Protein AF-A0A7W7YFD0-F1 (afdb_monomer)

Solvent-accessible surface area (backbone atoms only — not comparable to full-atom values): 39468 Å² total; per-residue (Å²): 135,60,72,81,78,78,40,54,77,66,40,48,51,53,52,53,48,46,57,51,44,41,62,75,71,43,52,63,61,54,51,53,52,49,52,52,52,45,66,79,41,68,87,41,68,67,58,56,54,49,51,58,48,53,54,55,52,49,54,46,53,42,55,48,58,70,45,68,87,52,55,74,70,58,49,53,54,48,49,51,39,51,52,49,50,55,67,67,63,66,78,92,65,90,64,95,60,102,72,69,78,86,46,58,69,63,52,53,52,50,44,50,51,52,68,72,46,84,77,76,79,55,71,66,58,56,51,50,53,53,49,52,53,50,49,52,50,48,55,66,64,63,66,61,71,74,75,71,74,82,64,94,49,31,77,29,39,67,46,60,49,86,69,37,50,78,46,78,78,48,77,51,78,49,91,57,29,36,38,38,36,32,39,39,32,38,60,80,50,70,55,36,32,47,32,49,50,64,53,53,91,86,71,77,93,70,86,80,58,71,54,17,44,43,84,45,58,53,43,74,51,75,51,74,31,38,34,75,72,65,67,92,52,43,38,32,43,34,36,23,42,89,88,66,49,52,45,23,37,38,30,39,36,49,67,66,46,13,55,57,40,60,78,57,82,60,62,60,26,71,38,96,78,56,71,74,87,51,54,48,39,51,49,51,50,54,49,24,64,64,29,57,41,68,68,48,79,40,76,65,31,47,59,68,56,53,53,50,51,52,40,54,51,32,35,74,52,31,80,83,45,86,52,79,93,63,32,40,60,52,73,42,80,52,87,80,75,76,84,72,88,40,60,42,68,47,83,48,66,65,38,29,45,45,56,56,50,48,54,55,34,54,74,59,69,37,43,78,46,79,39,60,78,35,40,38,37,27,72,72,80,86,81,91,78,91,77,92,78,81,90,82,79,88,76,82,77,90,80,50,63,44,65,70,47,79,42,73,66,32,40,60,66,56,54,50,50,52,50,34,52,51,37,22,72,67,31,97,81,57,74,39,61,47,75,46,73,46,92,85,48,82,62,90,35,64,42,57,49,77,48,67,65,38,41,56,68,56,54,51,44,53,53,29,50,76,57,50,24,47,76,47,73,81,66,75,40,41,39,39,37,56,61,71,95,71,81,84,83,84,79,84,86,82,90,77,93,78,82,90,78,80,87,61,73,53,60,61,55,49,57,57,45,53,71,40,80,65,44,83,44,78,43,75,73,36,40,38,41,60,51,49,54,50,30,36,56,73,53,70,51,56,65,48,78,62,56,88,85,38,73,67,28,71,36,67,40,67,53,66,50,78,40,15,42,46,47,52,45,51,50,53,30,55,76,69,47,30,42,77,47,69,54,98,86,28,39,37,59,40,58,65,69,54,77,52,68,42,77,50,76,47,72,64,80,59,88,90,67,62,64,70,59,54,50,52,53,49,48,56,66,49,68,78,52,98,63,92,63,49,81,45,77,40,80,91,70,45,25,38,41,36,34,28,33,60,68,54,47,51,55,53,48,52,52,50,45,56,69,58,50,91,79,76,92,75,88,82,134

InterPro domains:
  IPR008756 Peptidase M56 [PF05569] (2-115)
  IPR052173 Beta-lactam antibiotic response regulator [PTHR34978] (6-136)

Radius of gyration: 43.3 Å; Cα contacts (8 Å, |Δi|>4): 902; chains: 1; bounding box: 120×88×104 Å

Foldseek 3Di:
DPLPVQDDPLLVVLVVQLVVLCVVVVVVVVVVVLVVVCVVPVVDVVSVVVVVVVVLVSSLVSLCVSCVPPDPVSLVSSLVSVVSVLVVPDDPDDDPDPPPPPCSVVSSVVSNVCSNDPDDPDVVVVVVVVVVVVVCVCVVVVPPPPPQPPAPKDWADWDADPQKDKDWRHWDDDQFKIKTKIKIAAAPDQKWKKFKDFDDDDDDDDDDDPQRIDIDGHGIDMHMGMDRHDDPGWIKIFIAHPVRQTQIIITMGHPVSRHVRHPDDCVSNNDPPNDDPQQLLRVLVVLQQPQWDAKDFFDQDFLVRLVVVLQVSQLVRQPPDPDSVLGGAAEAEDPPDDRQSQRDGDIDGRDGSNVSNVNSLVSSCWDWDGDSGHIYIGNDDDDDDDDDDDDDDDDDQFPQWQAKDFAFQDWLVRLVVVLQVSQLVRDPVSPGAAEAEDPVLGDSQGDGDIDGRGRSVVSNVSSLVSSQWDWDDPNRHIYTHHDPPDDDDDDDDDDDDDDDDDDDPWVVVLVVLQPDDKDKDWDDFDFLQVLLVVLCVVSVAAEDTDDPPDPNRRDTDGDIDTGRSSVVNVVSLVVSQWDWDADPRYIYIGHVCQQQWDKDKFAQPDPPDDVVVVVVVLCVLQVVDPDDKDWDQDPVRNIITITGGVVSVVVNVVVSCVNPDPDDDDDDD

Mean predicted aligned error: 24.46 Å

Nearest PDB structures (foldseek):
  8dkm-assembly1_P  TM=5.057E-01  e=8.671E-02  Homo sapiens
  8dkx-assembly1_P  TM=5.190E-01  e=1.848E-01  Homo sapiens
  1k8i-assembly1_A  TM=3.447E-01  e=4.155E-01  Mus musculus
  4fqx-assembly2_C  TM=3.174E-01  e=7.946E-01  Homo sapiens
  1hdm-assembly1_A  TM=3.224E-01  e=1.364E+00  Homo sapiens

pLDDT: mean 73.97, std 16.82, range [22.66, 93.94]

Structure (mmCIF, N/CA/C/O backbone):
data_AF-A0A7W7YFD0-F1
#
_entry.id   AF-A0A7W7YFD0-F1
#
loop_
_atom_site.group_PDB
_atom_site.id
_atom_site.type_symbol
_atom_site.label_atom_id
_atom_site.label_alt_id
_atom_site.label_comp_id
_atom_site.label_asym_id
_atom_site.label_entity_id
_atom_site.label_seq_id
_atom_site.pdbx_PDB_ins_code
_atom_site.Cartn_x
_atom_site.Cartn_y
_atom_site.Cartn_z
_atom_site.occupancy
_atom_site.B_iso_or_equiv
_atom_site.auth_seq_id
_atom_site.auth_comp_id
_atom_site.auth_asym_id
_atom_site.auth_atom_id
_atom_site.pdbx_PDB_model_num
ATOM 1 N N . MET A 1 1 ? -52.036 32.752 31.127 1.00 53.22 1 MET A N 1
ATOM 2 C CA . MET A 1 1 ? -52.679 31.867 32.112 1.00 53.22 1 MET A CA 1
ATOM 3 C C . MET A 1 1 ? -52.242 32.355 33.474 1.00 53.22 1 MET A C 1
ATOM 5 O O . MET A 1 1 ? -51.039 32.442 33.695 1.00 53.22 1 MET A O 1
ATOM 9 N N . GLU A 1 2 ? -53.180 32.772 34.317 1.00 59.78 2 GLU A N 1
ATOM 10 C CA . GLU A 1 2 ? -52.882 33.135 35.705 1.00 59.78 2 GLU A CA 1
ATOM 11 C C . GLU A 1 2 ? -53.070 31.863 36.530 1.00 59.78 2 GLU A C 1
ATOM 13 O O . GLU A 1 2 ? -54.193 31.431 36.773 1.00 59.78 2 GLU A O 1
ATOM 18 N N . PHE A 1 3 ? -51.958 31.226 36.903 1.00 65.38 3 PHE A N 1
ATOM 19 C CA . PHE A 1 3 ? -51.934 29.918 37.573 1.00 65.38 3 PHE A CA 1
ATOM 20 C C . PHE A 1 3 ? -52.808 29.873 38.842 1.00 65.38 3 PHE A C 1
ATOM 22 O O . PHE A 1 3 ? -53.365 28.834 39.172 1.00 65.38 3 PHE A O 1
ATOM 29 N N . ASP A 1 4 ? -52.983 31.022 39.496 1.00 63.16 4 ASP A N 1
ATOM 30 C CA . ASP A 1 4 ? -53.766 31.199 40.722 1.00 63.16 4 ASP A CA 1
ATOM 31 C C . ASP A 1 4 ? -55.286 31.333 40.484 1.00 63.16 4 ASP A C 1
ATOM 33 O O . ASP A 1 4 ? -56.082 31.142 41.399 1.00 63.16 4 ASP A O 1
ATOM 37 N N . ARG A 1 5 ? -55.714 31.657 39.252 1.00 64.38 5 ARG A N 1
ATOM 38 C CA . ARG A 1 5 ? -57.139 31.766 38.884 1.00 64.38 5 ARG A CA 1
ATOM 39 C C . ARG A 1 5 ? -57.711 30.476 38.316 1.00 64.38 5 ARG A C 1
ATOM 41 O O . ARG A 1 5 ? -58.886 30.186 38.526 1.00 64.38 5 ARG A O 1
ATOM 48 N N . ASP A 1 6 ? -56.890 29.722 37.592 1.00 74.06 6 ASP A N 1
ATOM 49 C CA . ASP A 1 6 ? -57.361 28.565 36.837 1.00 74.06 6 ASP A CA 1
ATOM 50 C C . ASP A 1 6 ? -57.307 27.268 37.651 1.00 74.06 6 ASP A C 1
ATOM 52 O O . ASP A 1 6 ? -58.067 26.353 37.349 1.00 74.06 6 ASP A O 1
ATOM 56 N N . PHE A 1 7 ? -56.477 27.170 38.695 1.00 79.00 7 PHE A N 1
ATOM 57 C CA . PHE A 1 7 ? -56.299 25.953 39.496 1.00 79.00 7 PHE A CA 1
ATOM 58 C C . PHE A 1 7 ? -56.805 26.121 40.928 1.00 79.00 7 PHE A C 1
ATOM 60 O O . PHE A 1 7 ? -56.597 27.149 41.568 1.00 79.00 7 PHE A O 1
ATOM 67 N N . THR A 1 8 ? -57.453 25.085 41.464 1.00 84.38 8 THR A N 1
ATOM 68 C CA . THR A 1 8 ? -57.798 25.081 42.893 1.00 84.38 8 THR A CA 1
ATOM 69 C C . THR A 1 8 ? -56.526 24.952 43.744 1.00 84.38 8 THR A C 1
ATOM 71 O O . THR A 1 8 ? -55.547 24.355 43.288 1.00 84.38 8 THR A O 1
ATOM 74 N N . PRO A 1 9 ? -56.514 25.408 45.012 1.00 83.31 9 PRO A N 1
ATOM 75 C CA . PRO A 1 9 ? -55.340 25.276 45.884 1.00 83.31 9 PRO A CA 1
ATOM 76 C C . PRO A 1 9 ? -54.825 23.831 46.017 1.00 83.31 9 PRO A C 1
ATOM 78 O O . PRO A 1 9 ? -53.625 23.596 46.181 1.00 83.31 9 PRO A O 1
ATOM 81 N N . VAL A 1 10 ? -55.730 22.851 45.919 1.00 83.69 10 VAL A N 1
ATOM 82 C CA . VAL A 1 10 ? -55.406 21.419 45.945 1.00 83.69 10 VAL A CA 1
ATOM 83 C C . VAL A 1 10 ? -54.719 20.986 44.646 1.00 83.69 10 VAL A C 1
ATOM 85 O O . VAL A 1 10 ? -53.665 20.352 44.705 1.00 83.69 10 VAL A O 1
ATOM 88 N N . GLU A 1 11 ? -55.257 21.371 43.485 1.00 83.50 11 GLU A N 1
ATOM 89 C CA . GLU A 1 11 ? -54.642 21.104 42.176 1.00 83.50 11 GLU A CA 1
ATOM 90 C C . GLU A 1 11 ? -53.252 21.750 42.073 1.00 83.50 11 GLU A C 1
ATOM 92 O O . GLU A 1 11 ? -52.285 21.086 41.700 1.00 83.50 11 GLU A O 1
ATOM 97 N N . THR A 1 12 ? -53.119 23.007 42.500 1.00 83.94 12 THR A N 1
ATOM 98 C CA . THR A 1 12 ? -51.848 23.745 42.537 1.00 83.94 12 THR A CA 1
ATOM 99 C C . THR A 1 12 ? -50.797 23.022 43.371 1.00 83.94 12 THR A C 1
ATOM 101 O O . THR A 1 12 ? -49.662 22.827 42.929 1.00 83.94 12 THR A O 1
ATOM 104 N N . ARG A 1 13 ? -51.170 22.553 44.567 1.00 86.00 13 ARG A N 1
ATOM 105 C CA . ARG A 1 13 ? -50.265 21.791 45.435 1.00 86.00 13 ARG A CA 1
ATOM 106 C C . ARG A 1 13 ? -49.825 20.476 44.792 1.00 86.00 13 ARG A C 1
ATOM 108 O O . ARG A 1 13 ? -48.677 20.070 44.970 1.00 86.00 13 ARG A O 1
ATOM 115 N N . LEU A 1 14 ? -50.720 19.806 44.070 1.00 85.50 14 LEU A N 1
ATOM 116 C CA . LEU A 1 14 ? -50.429 18.554 43.373 1.00 85.50 14 LEU A CA 1
ATOM 117 C C . LEU A 1 14 ? -49.470 18.754 42.192 1.00 85.50 14 LEU A C 1
ATOM 119 O O . LEU A 1 14 ? -48.527 17.974 42.046 1.00 85.50 14 LEU A O 1
ATOM 123 N N . VAL A 1 15 ? -49.660 19.818 41.409 1.00 85.88 15 VAL A N 1
ATOM 124 C CA . VAL A 1 15 ? -48.760 20.193 40.307 1.00 85.88 15 VAL A CA 1
ATOM 125 C C . VAL A 1 15 ? -47.385 20.597 40.846 1.00 85.88 15 VAL A C 1
ATOM 127 O O . VAL A 1 15 ? -46.372 20.063 40.407 1.00 85.88 15 VAL A O 1
ATOM 130 N N . LEU A 1 16 ? -47.323 21.441 41.880 1.00 86.44 16 LEU A N 1
ATOM 131 C CA . LEU A 1 16 ? -46.050 21.818 42.512 1.00 86.44 16 LEU A CA 1
ATOM 132 C C . LEU A 1 16 ? -45.308 20.611 43.096 1.00 86.44 16 LEU A C 1
ATOM 134 O O . LEU A 1 16 ? -44.087 20.510 42.985 1.00 86.44 16 LEU A O 1
ATOM 138 N N . LYS A 1 17 ? -46.037 19.666 43.699 1.00 86.69 17 LYS A N 1
ATOM 139 C CA . LYS A 1 17 ? -45.451 18.422 44.208 1.00 86.69 17 LYS A CA 1
ATOM 140 C C . LYS A 1 17 ? -44.846 17.570 43.084 1.00 86.69 17 LYS A C 1
ATOM 142 O O . LYS A 1 17 ? -43.826 16.928 43.323 1.00 86.69 17 LYS A O 1
ATOM 147 N N . HIS A 1 18 ? -45.448 17.566 41.894 1.00 88.19 18 HIS A N 1
ATOM 148 C CA . HIS A 1 18 ? -44.912 16.892 40.707 1.00 88.19 18 HIS A CA 1
ATOM 149 C C . HIS A 1 18 ? -43.606 17.545 40.228 1.00 88.19 18 HIS A C 1
ATOM 151 O O . HIS A 1 18 ? -42.593 16.862 40.098 1.00 88.19 18 HIS A O 1
ATOM 157 N N . GLU A 1 19 ? -43.569 18.871 40.104 1.00 87.00 19 GLU A N 1
ATOM 158 C CA . GLU A 1 19 ? -42.351 19.587 39.691 1.00 87.00 19 GLU A CA 1
ATOM 159 C C . GLU A 1 19 ? -41.198 19.436 40.697 1.00 87.00 19 GLU A C 1
ATOM 161 O O . GLU A 1 19 ? -40.050 19.168 40.331 1.00 87.00 19 GLU A O 1
ATOM 166 N N . LEU A 1 20 ? -41.497 19.511 41.999 1.00 87.75 20 LEU A N 1
ATOM 167 C CA . LEU A 1 20 ? -40.505 19.264 43.051 1.00 87.75 20 LEU A CA 1
ATOM 168 C C . LEU A 1 20 ? -39.953 17.833 43.009 1.00 87.75 20 LEU A C 1
ATOM 170 O O . LEU A 1 20 ? -38.798 17.604 43.377 1.00 87.75 20 LEU A O 1
ATOM 174 N N . MET A 1 21 ? -40.753 16.866 42.557 1.00 85.88 21 MET A N 1
ATOM 175 C CA . MET A 1 21 ? -40.316 15.481 42.422 1.00 85.88 21 MET A CA 1
ATOM 176 C C . MET A 1 21 ? -39.295 15.319 41.285 1.00 85.88 21 MET A C 1
ATOM 178 O O . MET A 1 21 ? -38.313 14.594 41.466 1.00 85.88 21 MET A O 1
ATOM 182 N N . HIS A 1 22 ? -39.434 16.054 40.177 1.00 84.88 22 HIS A N 1
ATOM 183 C CA . HIS A 1 22 ? -38.402 16.107 39.132 1.00 84.88 22 HIS A CA 1
ATOM 184 C C . HIS A 1 22 ? -37.068 16.649 39.662 1.00 84.88 22 HIS A C 1
ATOM 186 O O . HIS A 1 22 ? -36.011 16.068 39.395 1.00 84.88 22 HIS A O 1
ATOM 192 N N . ILE A 1 23 ? -37.113 17.715 40.470 1.00 86.62 23 ILE A N 1
ATOM 193 C CA . ILE A 1 23 ? -35.914 18.301 41.093 1.00 86.62 23 ILE A CA 1
ATOM 194 C C . ILE A 1 23 ? -35.266 17.299 42.055 1.00 86.62 23 ILE A C 1
ATOM 196 O O . ILE A 1 23 ? -34.066 17.045 41.965 1.00 86.62 23 ILE A O 1
ATOM 200 N N . LYS A 1 24 ? -36.057 16.676 42.937 1.00 87.62 24 LYS A N 1
ATOM 201 C CA . LYS A 1 24 ? -35.559 15.700 43.919 1.00 87.62 24 LYS A CA 1
ATOM 202 C C . LYS A 1 24 ? -34.904 14.478 43.264 1.00 87.62 24 LYS A C 1
ATOM 204 O O . LYS A 1 24 ? -33.970 13.915 43.829 1.00 87.62 24 LYS A O 1
ATOM 209 N N . ARG A 1 25 ? -35.398 14.049 42.101 1.00 82.38 25 ARG A N 1
ATOM 210 C CA . ARG A 1 25 ? -34.887 12.879 41.369 1.00 82.38 25 ARG A CA 1
ATOM 211 C C . ARG A 1 25 ? -33.673 13.192 40.486 1.00 82.38 25 ARG A C 1
ATOM 213 O O . ARG A 1 25 ? -33.007 12.265 40.037 1.00 82.38 25 ARG A O 1
ATOM 220 N N . GLY A 1 26 ? -33.369 14.469 40.260 1.00 84.81 26 GLY A N 1
ATOM 221 C CA . GLY A 1 26 ? -32.273 14.878 39.382 1.00 84.81 26 GLY A CA 1
ATOM 222 C C . GLY A 1 26 ? -32.586 14.681 37.895 1.00 84.81 26 GLY A C 1
ATOM 223 O O . GLY A 1 26 ? -31.704 14.406 37.079 1.00 84.81 26 GLY A O 1
ATOM 224 N N . ASP A 1 27 ? -33.860 14.813 37.525 1.00 84.69 27 ASP A N 1
ATOM 225 C CA . ASP A 1 27 ? -34.327 14.594 36.154 1.00 84.69 27 ASP A CA 1
ATOM 226 C C . ASP A 1 27 ? -33.743 15.614 35.157 1.00 84.69 27 ASP A C 1
ATOM 228 O O . ASP A 1 27 ? -33.667 15.343 33.954 1.00 84.69 27 ASP A O 1
ATOM 232 N N . LEU A 1 28 ? -33.284 16.767 35.658 1.00 83.88 28 LEU A N 1
ATOM 233 C CA . LEU A 1 28 ? -32.590 17.789 34.877 1.00 83.88 28 LEU A CA 1
ATOM 234 C C . LEU A 1 28 ? -31.184 17.334 34.460 1.00 83.88 28 LEU A C 1
ATOM 236 O O . LEU A 1 28 ? -30.816 17.486 33.294 1.00 83.88 28 LEU A O 1
ATOM 240 N N . GLN A 1 29 ? -30.416 16.740 35.378 1.00 87.19 29 GLN A N 1
ATOM 241 C CA . GLN A 1 29 ? -29.076 16.215 35.100 1.00 87.19 29 GLN A CA 1
ATOM 242 C C . GLN A 1 29 ? -29.140 15.069 34.086 1.00 87.19 29 GLN A C 1
ATOM 244 O O . GLN A 1 29 ? -28.339 15.022 33.152 1.00 87.19 29 GLN A O 1
ATOM 249 N N . LEU A 1 30 ? -30.135 14.186 34.220 1.00 84.94 30 LEU A N 1
ATOM 250 C CA . LEU A 1 30 ? -30.375 13.116 33.252 1.00 84.94 30 LEU A CA 1
ATOM 251 C C . LEU A 1 30 ? -30.689 13.676 31.857 1.00 84.94 30 LEU A C 1
ATOM 253 O O . LEU A 1 30 ? -30.167 13.179 30.861 1.00 84.94 30 LEU A O 1
ATOM 257 N N . ASN A 1 31 ? -31.502 14.734 31.776 1.00 85.06 31 ASN A N 1
ATOM 258 C CA . ASN A 1 31 ? -31.816 15.378 30.503 1.00 85.06 31 ASN A CA 1
ATOM 259 C C . ASN A 1 31 ? -30.572 16.024 29.864 1.00 85.06 31 ASN A C 1
ATOM 261 O O . ASN A 1 31 ? -30.369 15.889 28.660 1.00 85.06 31 ASN A O 1
ATOM 265 N N . ALA A 1 32 ? -29.709 16.660 30.664 1.00 86.88 32 ALA A N 1
ATOM 266 C CA . ALA A 1 32 ? -28.444 17.216 30.184 1.00 86.88 32 ALA A CA 1
ATOM 267 C C . ALA A 1 32 ? -27.513 16.128 29.615 1.00 86.88 32 ALA A C 1
ATOM 269 O O . ALA A 1 32 ? -26.985 16.292 28.515 1.00 86.88 32 ALA A O 1
ATOM 270 N N . LEU A 1 33 ? -27.373 14.992 30.311 1.00 89.69 33 LEU A N 1
ATOM 271 C CA . LEU A 1 33 ? -26.600 13.843 29.828 1.00 89.69 33 LEU A CA 1
ATOM 272 C C . LEU A 1 33 ? -27.138 13.318 28.491 1.00 89.69 33 LEU A C 1
ATOM 274 O O . LEU A 1 33 ? -26.366 13.072 27.564 1.00 89.69 33 LEU A O 1
ATOM 278 N N . MET A 1 34 ? -28.461 13.183 28.370 1.00 85.75 34 MET A N 1
ATOM 279 C CA . MET A 1 34 ? -29.087 12.730 27.128 1.00 85.75 34 MET A CA 1
ATOM 280 C C . MET A 1 34 ? -28.838 13.705 25.973 1.00 85.75 34 MET A C 1
ATOM 282 O O . MET A 1 34 ? -28.509 13.257 24.880 1.00 85.75 34 MET A O 1
ATOM 286 N N . CYS A 1 35 ? -28.907 15.020 26.203 1.00 85.50 35 CYS A N 1
ATOM 287 C CA . CYS A 1 35 ? -28.569 16.015 25.178 1.00 85.50 35 CYS A CA 1
ATOM 288 C C . CYS A 1 35 ? -27.119 15.875 24.681 1.00 85.50 35 CYS A C 1
ATOM 290 O O . CYS A 1 35 ? -26.875 15.951 23.475 1.00 85.50 35 CYS A O 1
ATOM 292 N N . VAL A 1 36 ? -26.160 15.627 25.581 1.00 90.50 36 VAL A N 1
ATOM 293 C CA . VAL A 1 36 ? -24.754 15.392 25.205 1.00 90.50 36 VAL A CA 1
ATOM 294 C C . VAL A 1 36 ? -24.625 14.119 24.366 1.00 90.50 36 VAL A C 1
ATOM 296 O O . VAL A 1 36 ? -24.037 14.160 23.286 1.00 90.50 36 VAL A O 1
ATOM 299 N N . LEU A 1 37 ? -25.230 13.009 24.802 1.00 89.06 37 LEU A N 1
ATOM 300 C CA . LEU A 1 37 ? -25.200 11.742 24.061 1.00 89.06 37 LEU A CA 1
ATOM 301 C C . LEU A 1 37 ? -25.841 11.869 22.673 1.00 89.06 37 LEU A C 1
ATOM 303 O O . LEU A 1 37 ? -25.284 11.376 21.696 1.00 89.06 37 LEU A O 1
ATOM 307 N N . MET A 1 38 ? -26.970 12.571 22.571 1.00 87.88 38 MET A N 1
ATOM 308 C CA . MET A 1 38 ? -27.647 12.852 21.303 1.00 87.88 38 MET A CA 1
ATOM 309 C C . MET A 1 38 ? -26.809 13.732 20.369 1.00 87.88 38 MET A C 1
ATOM 311 O O . MET A 1 38 ? -26.864 13.548 19.158 1.00 87.88 38 MET A O 1
ATOM 315 N N . THR A 1 39 ? -26.013 14.655 20.916 1.00 89.06 39 THR A N 1
ATOM 316 C CA . THR A 1 39 ? -25.091 15.490 20.129 1.00 89.06 39 THR A CA 1
ATOM 317 C C . THR A 1 39 ? -23.937 14.653 19.570 1.00 89.06 39 THR A C 1
ATOM 319 O O . THR A 1 39 ? -23.607 14.761 18.391 1.00 89.06 39 THR A O 1
ATOM 322 N N . LEU A 1 40 ? -23.356 13.772 20.392 1.00 89.88 40 LEU A N 1
ATOM 323 C CA . LEU A 1 40 ? -22.256 12.887 19.987 1.00 89.88 40 LEU A CA 1
ATOM 324 C C . LEU A 1 40 ? -22.706 11.797 19.001 1.00 89.88 40 LEU A C 1
ATOM 326 O O . LEU A 1 40 ? -21.961 11.428 18.095 1.00 89.88 40 LEU A O 1
ATOM 330 N N . HIS A 1 41 ? -23.933 11.300 19.155 1.00 90.88 41 HIS A N 1
ATOM 331 C CA . HIS A 1 41 ? -24.491 10.196 18.373 1.00 90.88 41 HIS A CA 1
ATOM 332 C C . HIS A 1 41 ? -25.723 10.614 17.564 1.00 90.88 41 HIS A C 1
ATOM 334 O O . HIS A 1 41 ? -26.692 9.859 17.464 1.00 90.88 41 HIS A O 1
ATOM 340 N N . TRP A 1 42 ? -25.688 11.800 16.955 1.00 91.75 42 TRP A N 1
ATOM 341 C CA . TRP A 1 42 ? -26.823 12.361 16.211 1.00 91.75 42 TRP A CA 1
ATOM 342 C C . TRP A 1 42 ? -27.350 11.434 15.098 1.00 91.75 42 TRP A C 1
ATOM 344 O O . TRP A 1 42 ? -28.545 11.444 14.802 1.00 91.75 42 TRP A O 1
ATOM 354 N N . PHE A 1 43 ? -26.485 10.584 14.531 1.00 89.00 43 PHE A N 1
ATOM 355 C CA . PHE A 1 43 ? -26.807 9.608 13.485 1.00 89.00 43 PHE A CA 1
ATOM 356 C C . PHE A 1 43 ? -27.389 8.274 13.998 1.00 89.00 43 PHE A C 1
ATOM 358 O O . PHE A 1 43 ? -27.782 7.443 13.184 1.00 89.00 43 PHE A O 1
ATOM 365 N N . ASN A 1 44 ? -27.432 8.018 15.313 1.00 88.25 44 ASN A N 1
ATOM 366 C CA . ASN A 1 44 ? -27.846 6.723 15.865 1.00 88.25 44 ASN A CA 1
ATOM 367 C C . ASN A 1 44 ? -29.370 6.664 16.127 1.00 88.25 44 ASN A C 1
ATOM 369 O O . ASN A 1 44 ? -29.827 7.192 17.147 1.00 88.25 44 ASN A O 1
ATOM 373 N N . PRO A 1 45 ? -30.173 5.969 15.293 1.00 85.38 45 PRO A N 1
ATOM 374 C CA . PRO A 1 45 ? -31.631 5.919 15.449 1.00 85.38 45 PRO A CA 1
ATOM 375 C C . PRO A 1 45 ? -32.087 5.217 16.738 1.00 85.38 45 PRO A C 1
ATOM 377 O O . PRO A 1 45 ? -33.148 5.540 17.270 1.00 85.38 45 PRO A O 1
ATOM 380 N N . LEU A 1 46 ? -31.291 4.290 17.282 1.00 86.75 46 LEU A N 1
ATOM 381 C CA . LEU A 1 46 ? -31.626 3.602 18.532 1.00 86.75 46 LEU A CA 1
ATOM 382 C C . LEU A 1 46 ? -31.551 4.548 19.730 1.00 86.75 46 LEU A C 1
ATOM 384 O O . LEU A 1 46 ? -32.377 4.451 20.637 1.00 86.75 46 LEU A O 1
ATOM 388 N N . LEU A 1 47 ? -30.602 5.487 19.715 1.00 86.19 47 LEU A N 1
ATOM 389 C CA . LEU A 1 47 ? -30.468 6.478 20.777 1.00 86.19 47 LEU A CA 1
ATOM 390 C C . LEU A 1 47 ? -31.634 7.476 20.756 1.00 86.19 47 LEU A C 1
ATOM 392 O O . LEU A 1 47 ? -32.171 7.808 21.812 1.00 86.19 47 LEU A O 1
ATOM 396 N N . TRP A 1 48 ? -32.104 7.856 19.562 1.00 83.31 48 TRP A N 1
ATOM 397 C CA . TRP A 1 48 ? -33.342 8.625 19.403 1.00 83.31 48 TRP A CA 1
ATOM 398 C C . TRP A 1 48 ? -34.545 7.890 20.012 1.00 83.31 48 TRP A C 1
ATOM 400 O O . TRP A 1 48 ? -35.284 8.476 20.801 1.00 83.31 48 TRP A O 1
ATOM 410 N N . ILE A 1 49 ? -34.728 6.597 19.714 1.00 84.56 49 ILE A N 1
ATOM 411 C CA . ILE A 1 49 ? -35.822 5.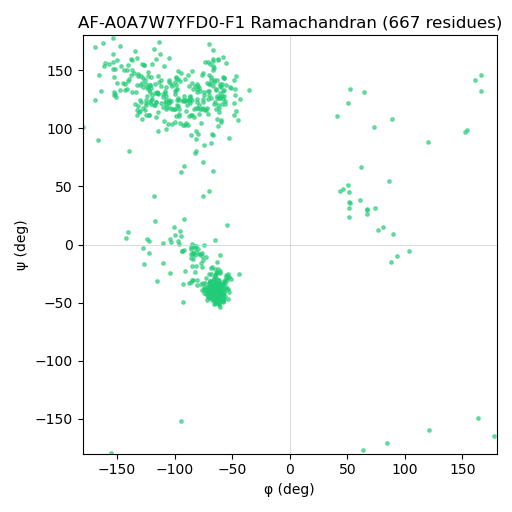789 20.287 1.00 84.56 49 ILE A CA 1
ATOM 412 C C . ILE A 1 49 ? -35.708 5.706 21.817 1.00 84.56 49 ILE A C 1
ATOM 414 O O . ILE A 1 49 ? -36.705 5.891 22.523 1.00 84.56 49 ILE A O 1
ATOM 418 N N . ALA A 1 50 ? -34.500 5.467 22.335 1.00 85.19 50 ALA A N 1
ATOM 419 C CA . ALA A 1 50 ? -34.236 5.417 23.769 1.00 85.19 50 ALA A CA 1
ATOM 420 C C . ALA A 1 50 ? -34.583 6.746 24.455 1.00 85.19 50 ALA A C 1
ATOM 422 O O . ALA A 1 50 ? -35.231 6.740 25.501 1.00 85.19 50 ALA A O 1
ATOM 423 N N . PHE A 1 51 ? -34.244 7.881 23.839 1.00 85.19 51 PHE A N 1
ATOM 424 C CA . PHE A 1 51 ? -34.583 9.208 24.348 1.00 85.19 51 PHE A CA 1
ATOM 425 C C . PHE A 1 51 ? -36.100 9.402 24.517 1.00 85.19 51 PHE A C 1
ATOM 427 O O . PHE A 1 51 ? -36.551 9.850 25.576 1.00 85.19 51 PHE A O 1
ATOM 434 N N . PHE A 1 52 ? -36.909 9.002 23.525 1.00 81.06 52 PHE A N 1
ATOM 435 C CA . PHE A 1 52 ? -38.373 9.086 23.640 1.00 81.06 52 PHE A CA 1
ATOM 436 C C . PHE A 1 52 ? -38.923 8.207 24.762 1.00 81.06 52 PHE A C 1
ATOM 438 O O . PHE A 1 52 ? -39.837 8.628 25.477 1.00 81.06 52 PHE A O 1
ATOM 445 N N . LYS A 1 53 ? -38.363 7.006 24.951 1.00 83.75 53 LYS A N 1
ATOM 446 C CA . LYS A 1 53 ? -38.797 6.107 26.026 1.00 83.75 53 LYS A CA 1
ATOM 447 C C . LYS A 1 53 ? -38.397 6.581 27.409 1.00 83.75 53 LYS A C 1
ATOM 449 O O . LYS A 1 53 ? -39.264 6.648 28.273 1.00 83.75 53 LYS A O 1
ATOM 454 N N . ILE A 1 54 ? -37.158 7.029 27.589 1.00 84.62 54 ILE A N 1
ATOM 455 C CA . ILE A 1 54 ? -36.691 7.587 28.863 1.00 84.62 54 ILE A CA 1
ATOM 456 C C . ILE A 1 54 ? -37.563 8.770 29.284 1.00 84.62 54 ILE A C 1
ATOM 458 O O . ILE A 1 54 ? -37.931 8.873 30.452 1.00 84.62 54 ILE A O 1
ATOM 462 N N . ARG A 1 55 ? -37.954 9.635 28.340 1.00 82.44 55 ARG A N 1
ATOM 463 C CA . ARG A 1 55 ? -38.859 10.748 28.637 1.00 82.44 55 ARG A CA 1
ATOM 464 C C . ARG A 1 55 ? -40.226 10.262 29.124 1.00 82.44 55 ARG A C 1
ATOM 466 O O . ARG A 1 55 ? -40.698 10.754 30.140 1.00 82.44 55 ARG A O 1
ATOM 473 N N . ALA A 1 56 ? -40.843 9.297 28.440 1.00 82.00 56 ALA A N 1
ATOM 474 C CA . ALA A 1 56 ? -42.138 8.747 28.852 1.00 82.00 56 ALA A CA 1
ATOM 475 C C . ALA A 1 56 ? -42.072 8.055 30.228 1.00 82.00 56 ALA A C 1
ATOM 477 O O . ALA A 1 56 ? -42.936 8.280 31.078 1.00 82.00 56 ALA A O 1
ATOM 478 N N . ASP A 1 57 ? -41.020 7.271 30.468 1.00 83.81 57 ASP A N 1
ATOM 479 C CA . ASP A 1 57 ? -40.809 6.551 31.726 1.00 83.81 57 ASP A CA 1
ATOM 480 C C . ASP A 1 57 ? -40.540 7.510 32.893 1.00 83.81 57 ASP A C 1
ATOM 482 O O . ASP A 1 57 ? -40.931 7.252 34.035 1.00 83.81 57 ASP A O 1
ATOM 486 N N . ARG A 1 58 ? -39.895 8.649 32.618 1.00 85.44 58 ARG A N 1
ATOM 487 C CA . ARG A 1 58 ? -39.616 9.686 33.611 1.00 85.44 58 ARG A CA 1
ATOM 488 C C . ARG A 1 58 ? -40.896 10.304 34.161 1.00 85.44 58 ARG A C 1
ATOM 490 O O . ARG A 1 58 ? -41.041 10.332 35.383 1.00 85.44 58 ARG A O 1
ATOM 497 N N . GLU A 1 59 ? -41.802 10.722 33.279 1.00 85.94 59 GLU A N 1
ATOM 498 C CA . GLU A 1 59 ? -43.111 11.280 33.647 1.00 85.94 59 GLU A CA 1
ATOM 499 C C . GLU A 1 59 ? -43.941 10.254 34.438 1.00 85.94 59 GLU A C 1
ATOM 501 O O . GLU A 1 59 ? -44.419 10.552 35.530 1.00 85.94 59 GLU A O 1
ATOM 506 N N . ALA A 1 60 ? -44.009 9.000 33.969 1.00 84.88 60 ALA A N 1
ATOM 507 C CA . ALA A 1 60 ? -44.751 7.934 34.653 1.00 84.88 60 ALA A CA 1
ATOM 508 C C . ALA A 1 60 ? -44.191 7.607 36.052 1.00 84.88 60 ALA A C 1
ATOM 510 O O . ALA A 1 60 ? -44.943 7.378 37.002 1.00 84.88 60 ALA A O 1
ATOM 511 N N . ALA A 1 61 ? -42.865 7.597 36.209 1.00 84.12 61 ALA A N 1
ATOM 512 C CA . ALA A 1 61 ? -42.230 7.376 37.506 1.00 84.12 61 ALA A CA 1
ATOM 513 C C . ALA A 1 61 ? -42.373 8.584 38.451 1.00 84.12 61 ALA A C 1
ATOM 515 O O . ALA A 1 61 ? -42.412 8.390 39.668 1.00 84.12 61 ALA A O 1
ATOM 516 N N . CYS A 1 62 ? -42.480 9.804 37.916 1.00 84.25 62 CYS A N 1
ATOM 517 C CA . CYS A 1 62 ? -42.817 10.994 38.694 1.00 84.25 62 CYS A CA 1
ATOM 518 C C . CYS A 1 62 ? -44.250 10.884 39.242 1.00 84.25 62 CYS A C 1
ATOM 520 O O . CYS A 1 62 ? -44.446 10.944 40.459 1.00 84.25 62 CYS A O 1
ATOM 522 N N . ASP A 1 63 ? -45.224 10.580 38.373 1.00 88.06 63 ASP A N 1
ATOM 523 C CA . ASP A 1 63 ? -46.630 10.351 38.742 1.00 88.06 63 ASP A CA 1
ATOM 524 C C . ASP A 1 63 ? -46.756 9.277 39.840 1.00 88.06 63 ASP A C 1
ATOM 526 O O . ASP A 1 63 ? -47.424 9.468 40.861 1.00 88.06 63 ASP A O 1
ATOM 530 N N . ALA A 1 64 ? -46.053 8.151 39.672 1.00 85.94 64 ALA A N 1
ATOM 531 C CA . ALA A 1 64 ? -46.063 7.049 40.632 1.00 85.94 64 ALA A CA 1
ATOM 532 C C . ALA A 1 64 ? -45.514 7.449 42.014 1.00 85.94 64 ALA A C 1
ATOM 534 O O . ALA A 1 64 ? -46.032 6.991 43.036 1.00 85.94 64 ALA A O 1
ATOM 535 N N . GLN A 1 65 ? -44.487 8.303 42.067 1.00 85.44 65 GLN A N 1
ATOM 536 C CA . GLN A 1 65 ? -43.899 8.773 43.326 1.00 85.44 65 GLN A CA 1
ATOM 537 C C . GLN A 1 65 ? -44.763 9.828 44.015 1.00 85.44 65 GLN A C 1
ATOM 539 O O . GLN A 1 65 ? -44.942 9.768 45.235 1.00 85.44 65 GLN A O 1
ATOM 544 N N . VAL A 1 66 ? -45.371 10.741 43.252 1.00 87.00 66 VAL A N 1
ATOM 545 C CA . VAL A 1 66 ? -46.344 11.712 43.779 1.00 87.00 66 VAL A CA 1
ATOM 546 C C . VAL A 1 66 ? -47.508 10.994 44.474 1.00 87.00 66 VAL A C 1
ATOM 548 O O . VAL A 1 66 ? -47.963 11.447 45.535 1.00 87.00 66 VAL A O 1
ATOM 551 N N . LEU A 1 67 ? -47.927 9.849 43.921 1.00 86.56 67 LEU A N 1
ATOM 552 C CA . LEU A 1 67 ? -49.068 9.047 44.368 1.00 86.56 67 LEU A CA 1
ATOM 553 C C . LEU A 1 67 ? -48.723 7.855 45.280 1.00 86.56 67 LEU A C 1
ATOM 555 O O . LEU A 1 67 ? -49.633 7.107 45.652 1.00 86.56 67 LEU A O 1
ATOM 559 N N . HIS A 1 68 ? -47.454 7.661 45.663 1.00 81.12 68 HIS A N 1
ATOM 560 C CA . HIS A 1 68 ? -46.984 6.451 46.361 1.00 81.12 68 HIS A CA 1
ATOM 561 C C . HIS A 1 68 ? -47.805 6.108 47.622 1.00 81.12 68 HIS A C 1
ATOM 563 O O . HIS A 1 68 ? -48.188 4.955 47.806 1.00 81.12 68 HIS A O 1
ATOM 569 N N . ASN A 1 69 ? -48.165 7.128 48.413 1.00 77.69 69 ASN A N 1
ATOM 570 C CA . ASN A 1 69 ? -48.982 7.018 49.632 1.00 77.69 69 ASN A CA 1
ATOM 571 C C . ASN A 1 69 ? -50.323 7.775 49.529 1.00 77.69 69 ASN A C 1
ATOM 573 O O . ASN A 1 69 ? -50.910 8.138 50.545 1.00 77.69 69 ASN A O 1
ATOM 577 N N . ALA A 1 70 ? -50.791 8.075 48.312 1.00 80.75 70 ALA A N 1
ATOM 578 C CA . ALA A 1 70 ? -52.016 8.846 48.107 1.00 80.75 70 ALA A CA 1
ATOM 579 C C . ALA A 1 70 ? -53.276 7.949 48.161 1.00 80.75 70 ALA A C 1
ATOM 581 O O . ALA A 1 70 ? -53.292 6.898 47.500 1.00 80.75 70 ALA A O 1
ATOM 582 N N . PRO A 1 71 ? -54.342 8.361 48.883 1.00 82.56 71 PRO A N 1
ATOM 583 C CA . PRO A 1 71 ? -55.654 7.712 48.846 1.00 82.56 71 PRO A CA 1
ATOM 584 C C . PRO A 1 71 ? -56.255 7.679 47.435 1.00 82.56 71 PRO A C 1
ATOM 586 O O . PRO A 1 71 ? -55.878 8.468 46.568 1.00 82.56 71 PRO A O 1
ATOM 589 N N . ALA A 1 72 ? -57.232 6.796 47.206 1.00 78.19 72 ALA A N 1
ATOM 590 C CA . ALA A 1 72 ? -57.886 6.653 45.901 1.00 78.19 72 ALA A CA 1
ATOM 591 C C . ALA A 1 72 ? -58.533 7.962 45.402 1.00 78.19 72 ALA A C 1
ATOM 593 O O . ALA A 1 72 ? -58.395 8.290 44.227 1.00 78.19 72 ALA A O 1
ATOM 594 N N . ALA A 1 73 ? -59.147 8.747 46.296 1.00 80.12 73 ALA A N 1
ATOM 595 C CA . ALA A 1 73 ? -59.743 10.045 45.962 1.00 80.12 73 ALA A CA 1
ATOM 596 C C . ALA A 1 73 ? -58.705 11.042 45.404 1.00 80.12 73 ALA A C 1
ATOM 598 O O . ALA A 1 73 ? -58.908 11.631 44.346 1.00 80.12 73 ALA A O 1
ATOM 599 N N . SER A 1 74 ? -57.530 11.133 46.034 1.00 81.75 74 SER A N 1
ATOM 600 C CA . SER A 1 74 ? -56.451 12.034 45.605 1.00 81.75 74 SER A CA 1
ATOM 601 C C . SER A 1 74 ? -55.819 11.645 44.261 1.00 81.75 74 SER A C 1
ATOM 603 O O . SER A 1 74 ? -55.181 12.477 43.623 1.00 81.75 74 SER A O 1
ATOM 605 N N . ARG A 1 75 ? -55.982 10.395 43.801 1.00 84.31 75 ARG A N 1
ATOM 606 C CA . ARG A 1 75 ? -55.535 9.960 42.461 1.00 84.31 75 ARG A CA 1
ATOM 607 C C . ARG A 1 75 ? -56.433 10.509 41.359 1.00 84.31 75 ARG A C 1
ATOM 609 O O . ARG A 1 75 ? -55.930 10.873 40.300 1.00 84.31 75 ARG A O 1
ATOM 616 N N . VAL A 1 76 ? -57.739 10.567 41.620 1.00 85.12 76 VAL A N 1
ATOM 617 C CA . VAL A 1 76 ? -58.729 11.132 40.695 1.00 85.12 76 VAL A CA 1
ATOM 618 C C . VAL A 1 76 ? -58.503 12.637 40.568 1.00 85.12 76 VAL A C 1
ATOM 620 O O . VAL A 1 76 ? -58.359 13.136 39.454 1.00 85.12 76 VAL A O 1
ATOM 623 N N . GLU A 1 77 ? -58.345 13.335 41.696 1.00 86.06 77 GLU A N 1
ATOM 624 C CA . GLU A 1 77 ? -58.001 14.766 41.728 1.00 86.06 77 GLU A CA 1
ATOM 625 C C . GLU A 1 77 ? -56.686 15.060 40.991 1.00 86.06 77 GLU A C 1
ATOM 627 O O . GLU A 1 77 ? -56.615 15.988 40.189 1.00 86.06 77 GLU A O 1
ATOM 632 N N . TYR A 1 78 ? -55.659 14.227 41.192 1.00 87.00 78 TYR A N 1
ATOM 633 C CA . TYR A 1 78 ? -54.388 14.347 40.479 1.00 87.00 78 TYR A CA 1
ATOM 634 C C . TYR A 1 78 ? -54.523 14.124 38.967 1.00 87.00 78 TYR A C 1
ATOM 636 O O . TYR A 1 78 ? -53.955 14.881 38.181 1.00 87.00 78 TYR A O 1
ATOM 644 N N . GLY A 1 79 ? -55.302 13.124 38.546 1.00 86.88 79 GLY A N 1
ATOM 645 C CA . GLY A 1 79 ? -55.585 12.876 37.131 1.00 86.88 79 GLY A CA 1
ATOM 646 C C . GLY A 1 79 ? -56.301 14.053 36.462 1.00 86.88 79 GLY A C 1
ATOM 647 O O . GLY A 1 79 ? -55.939 14.432 35.348 1.00 86.88 79 GLY A O 1
ATOM 648 N N . HIS A 1 80 ? -57.262 14.675 37.155 1.00 85.88 80 HIS A N 1
ATOM 649 C CA . HIS A 1 80 ? -57.934 15.888 36.681 1.00 85.88 80 HIS A CA 1
ATOM 650 C C . HIS A 1 80 ? -56.987 17.086 36.608 1.00 85.88 80 HIS A C 1
ATOM 652 O O . HIS A 1 80 ? -56.974 17.769 35.585 1.00 85.88 80 HIS A O 1
ATOM 658 N N . ALA A 1 81 ? -56.153 17.299 37.631 1.00 86.00 81 ALA A N 1
ATOM 659 C CA . ALA A 1 81 ? -55.142 18.354 37.620 1.00 86.00 81 ALA A CA 1
ATOM 660 C C . ALA A 1 81 ? -54.182 18.195 36.428 1.00 86.00 81 ALA A C 1
ATOM 662 O O . ALA A 1 81 ? -53.919 19.159 35.716 1.00 86.00 81 ALA A O 1
ATOM 663 N N . LEU A 1 82 ? -53.724 16.970 36.150 1.00 84.75 82 LEU A N 1
ATOM 664 C CA . LEU A 1 82 ? -52.824 16.680 35.032 1.00 84.75 82 LEU A CA 1
ATOM 665 C C . LEU A 1 82 ? -53.495 16.892 33.664 1.00 84.75 82 LEU A C 1
ATOM 667 O O . LEU A 1 82 ? -52.897 17.492 32.773 1.00 84.75 82 LEU A O 1
ATOM 671 N N . LEU A 1 83 ? -54.749 16.453 33.500 1.00 84.31 83 LEU A N 1
ATOM 672 C CA . LEU A 1 83 ? -55.549 16.720 32.297 1.00 84.31 83 LEU A CA 1
ATOM 673 C C . LEU A 1 83 ? -55.756 18.223 32.076 1.00 84.31 83 LEU A C 1
ATOM 675 O O . LEU A 1 83 ? -55.676 18.707 30.946 1.00 84.31 83 LEU A O 1
ATOM 679 N N . LYS A 1 84 ? -56.000 18.965 33.157 1.00 83.56 84 LYS A N 1
ATOM 680 C CA . LYS A 1 84 ? -56.188 20.414 33.134 1.00 83.56 84 LYS A CA 1
ATOM 681 C C . LYS A 1 84 ? -54.901 21.140 32.755 1.00 83.56 84 LYS A C 1
ATOM 683 O O . LYS A 1 84 ? -54.958 22.031 31.922 1.00 83.56 84 LYS A O 1
ATOM 688 N N . VAL A 1 85 ? -53.745 20.706 33.267 1.00 80.56 85 VAL A N 1
ATOM 689 C CA . VAL A 1 85 ? -52.422 21.210 32.855 1.00 80.56 85 VAL A CA 1
ATOM 690 C C . VAL A 1 85 ? -52.136 20.892 31.380 1.00 80.56 85 VAL A C 1
ATOM 692 O O . VAL A 1 85 ? -51.751 21.779 30.628 1.00 80.56 85 VAL A O 1
ATOM 695 N N . GLU A 1 86 ? -52.369 19.670 30.908 1.00 76.44 86 GLU A N 1
ATOM 696 C CA . GLU A 1 86 ? -52.095 19.310 29.503 1.00 76.44 86 GLU A CA 1
ATOM 697 C C . GLU A 1 86 ? -53.021 20.024 28.504 1.00 76.44 86 GLU A C 1
ATOM 699 O O . GLU A 1 86 ? -52.592 20.399 27.414 1.00 76.44 86 GLU A O 1
ATOM 704 N N . THR A 1 87 ? -54.282 20.265 28.874 1.00 73.75 87 THR A N 1
ATOM 705 C CA . THR A 1 87 ? -55.227 21.041 28.045 1.00 73.75 87 THR A CA 1
ATOM 706 C C . THR A 1 87 ? -54.944 22.545 28.089 1.00 73.75 87 THR A C 1
ATOM 708 O O . THR A 1 87 ? -55.095 23.228 27.075 1.00 73.75 87 THR A O 1
ATOM 711 N N . ALA A 1 88 ? -54.469 23.048 29.229 1.00 71.06 88 ALA A N 1
ATOM 712 C CA . ALA A 1 88 ? -53.977 24.408 29.420 1.00 71.06 88 ALA A CA 1
ATOM 713 C C . ALA A 1 88 ? -52.724 24.714 28.578 1.00 71.06 88 ALA A C 1
ATOM 715 O O . ALA A 1 88 ? -52.633 25.764 27.937 1.00 71.06 88 ALA A O 1
ATOM 716 N N . PHE A 1 89 ? -51.758 23.793 28.554 1.00 62.50 89 PHE A N 1
ATOM 717 C CA . PHE A 1 89 ? -50.480 23.942 27.858 1.00 62.50 89 PHE A CA 1
ATOM 718 C C . PHE A 1 89 ? -50.520 23.326 26.450 1.00 62.50 89 PHE A C 1
ATOM 720 O O . PHE A 1 89 ? -49.747 22.429 26.109 1.00 62.50 89 PHE A O 1
ATOM 727 N N . CYS A 1 90 ? -51.388 23.856 25.585 1.00 55.59 90 CYS A N 1
ATOM 728 C CA . CYS A 1 90 ? -51.315 23.611 24.144 1.00 55.59 90 CYS A CA 1
ATOM 729 C C . CYS A 1 90 ? -50.294 24.585 23.514 1.00 55.59 90 CYS A C 1
ATOM 731 O O . CYS A 1 90 ? -50.556 25.792 23.476 1.00 55.59 90 CYS A O 1
ATOM 733 N N . PRO A 1 91 ? -49.113 24.142 23.038 1.00 51.06 91 PRO A N 1
ATOM 734 C CA . PRO A 1 91 ? -48.144 25.069 22.475 1.00 51.06 91 PRO A CA 1
ATOM 735 C C . PRO A 1 91 ? -48.599 25.548 21.095 1.00 51.06 91 PRO A C 1
ATOM 737 O O . PRO A 1 91 ? -48.640 24.787 20.130 1.00 51.06 91 PRO A O 1
ATOM 740 N N . ARG A 1 92 ? -48.864 26.853 20.987 1.00 43.88 92 ARG A N 1
ATOM 741 C CA . ARG A 1 92 ? -48.783 27.588 19.720 1.00 43.88 92 ARG A CA 1
ATOM 742 C C . ARG A 1 92 ? -47.298 27.800 19.394 1.00 43.88 92 ARG A C 1
ATOM 744 O O . ARG A 1 92 ? -46.738 28.820 19.774 1.00 43.88 92 ARG A O 1
ATOM 751 N N . GLY A 1 93 ? -46.635 26.837 18.753 1.00 44.41 93 GLY A N 1
ATOM 752 C CA . GLY A 1 93 ? -45.271 27.054 18.253 1.00 44.41 93 GLY A CA 1
ATOM 753 C C . GLY A 1 93 ? -44.463 25.793 17.958 1.00 44.41 93 GLY A C 1
ATOM 754 O O . GLY A 1 93 ? -44.524 24.809 18.695 1.00 44.41 93 GLY A O 1
ATOM 755 N N . LEU A 1 94 ? -43.689 25.858 16.870 1.00 42.69 94 LEU A N 1
ATOM 756 C CA . LEU A 1 94 ? -42.717 24.856 16.434 1.00 42.69 94 LEU A CA 1
ATOM 757 C C . LEU A 1 94 ? -41.615 24.712 17.502 1.00 42.69 94 LEU A C 1
ATOM 759 O O . LEU A 1 94 ? -40.713 25.537 17.606 1.00 42.69 94 LEU A O 1
ATOM 763 N N . SER A 1 95 ? -41.685 23.660 18.310 1.00 40.31 95 SER A N 1
ATOM 764 C CA . SER A 1 95 ? -40.562 23.230 19.146 1.00 40.31 95 SER A CA 1
ATOM 765 C C . SER A 1 95 ? -39.544 22.533 18.244 1.00 40.31 95 SER A C 1
ATOM 767 O O . SER A 1 95 ? -39.914 21.581 17.556 1.00 40.31 95 SER A O 1
ATOM 769 N N . LEU A 1 96 ? -38.278 22.971 18.249 1.00 42.25 96 LEU A N 1
ATOM 770 C CA . LEU A 1 96 ? -37.184 22.260 17.576 1.00 42.25 96 LEU A CA 1
ATOM 771 C C . LEU A 1 96 ? -37.224 20.772 17.960 1.00 42.25 96 LEU A C 1
ATOM 773 O O . LEU A 1 96 ? -37.168 20.423 19.138 1.00 42.25 96 LEU A O 1
ATOM 777 N N . GLY A 1 97 ? -37.336 19.908 16.953 1.00 42.62 97 GLY A N 1
ATOM 778 C CA . GLY A 1 97 ? -37.407 18.459 17.117 1.00 42.62 97 GLY A CA 1
ATOM 779 C C . GLY A 1 97 ? -38.708 17.900 16.557 1.00 42.62 97 GLY A C 1
ATOM 780 O O . GLY A 1 97 ? -39.686 17.726 17.280 1.00 42.62 97 GLY A O 1
ATOM 781 N N . PHE A 1 98 ? -38.687 17.572 15.266 1.00 40.41 98 PHE A N 1
ATOM 782 C CA . PHE A 1 98 ? -39.753 16.999 14.429 1.00 40.41 98 PHE A CA 1
ATOM 783 C C . PHE A 1 98 ? -40.416 15.689 14.942 1.00 40.41 98 PHE A C 1
ATOM 785 O O . PHE A 1 98 ? -41.089 15.002 14.183 1.00 40.41 98 PHE A O 1
ATOM 792 N N . VAL A 1 99 ? -40.269 15.314 16.216 1.00 43.81 99 VAL A N 1
ATOM 793 C CA . VAL A 1 99 ? -40.661 13.997 16.752 1.00 43.81 99 VAL A CA 1
ATOM 794 C C . VAL A 1 99 ? -41.576 14.079 17.993 1.00 43.81 99 VAL A C 1
ATOM 796 O O . VAL A 1 99 ? -42.085 13.069 18.466 1.00 43.81 99 VAL A O 1
ATOM 799 N N . GLY A 1 100 ? -41.886 15.274 18.507 1.00 43.81 100 GLY A N 1
ATOM 800 C CA . GLY A 1 100 ? -42.787 15.439 19.665 1.00 43.81 100 GLY A CA 1
ATOM 801 C C . GLY A 1 100 ? -44.293 15.467 19.354 1.00 43.81 100 GLY A C 1
ATOM 802 O O . GLY A 1 100 ? -45.107 15.476 20.276 1.00 43.81 100 GLY A O 1
ATOM 803 N N . ILE A 1 101 ? -44.685 15.509 18.076 1.00 45.31 10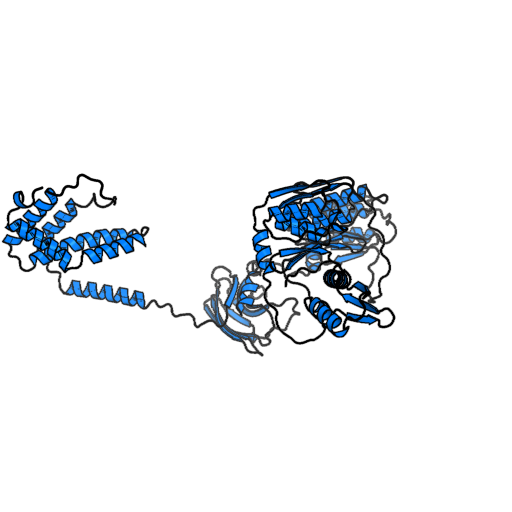1 ILE A N 1
ATOM 804 C CA . ILE A 1 101 ? -46.076 15.784 17.667 1.00 45.31 101 ILE A CA 1
ATOM 805 C C . ILE A 1 101 ? -46.954 14.520 17.682 1.00 45.31 101 ILE A C 1
ATOM 807 O O . ILE A 1 101 ? -48.141 14.602 17.986 1.00 45.31 101 ILE A O 1
ATOM 811 N N . PHE A 1 102 ? -46.392 13.333 17.437 1.00 41.59 102 PHE A N 1
ATOM 812 C CA . PHE A 1 102 ? -47.201 12.134 17.172 1.00 41.59 102 PHE A CA 1
ATOM 813 C C . PHE A 1 102 ? -47.685 11.350 18.406 1.00 41.59 102 PHE A C 1
ATOM 815 O O . PHE A 1 102 ? -48.544 10.488 18.258 1.00 41.59 102 PHE A O 1
ATOM 822 N N . GLN A 1 103 ? -47.187 11.619 19.621 1.00 51.06 103 GLN A N 1
ATOM 823 C CA . GLN A 1 103 ? -47.467 10.760 20.793 1.00 51.06 103 GLN A CA 1
ATOM 824 C C . GLN A 1 103 ? -48.125 11.447 21.997 1.00 51.06 103 GLN A C 1
ATOM 826 O O . GLN A 1 103 ? -48.354 10.794 23.016 1.00 51.06 103 GLN A O 1
ATOM 831 N N . ARG A 1 104 ? -48.472 12.737 21.913 1.00 58.03 104 ARG A N 1
ATOM 832 C CA . ARG A 1 104 ? -48.933 13.511 23.083 1.00 58.03 104 ARG A CA 1
ATOM 833 C C . ARG A 1 104 ? -50.212 12.941 23.716 1.00 58.03 104 ARG A C 1
ATOM 835 O O . ARG A 1 104 ? -50.263 12.727 24.923 1.00 58.03 104 ARG A O 1
ATOM 842 N N . GLY A 1 105 ? -51.203 12.585 22.891 1.00 62.38 105 GLY A N 1
ATOM 843 C CA . GLY A 1 105 ? -52.465 11.997 23.361 1.00 62.38 105 GLY A CA 1
ATOM 844 C C . GLY A 1 105 ? -52.327 10.563 23.889 1.00 62.38 105 GLY A C 1
ATOM 845 O O . GLY A 1 105 ? -52.902 10.223 24.923 1.00 62.38 105 GLY A O 1
ATOM 846 N N . SER A 1 106 ? -51.530 9.717 23.225 1.00 68.12 106 SER A N 1
ATOM 847 C CA . SER A 1 106 ? -51.302 8.331 23.664 1.00 68.12 106 SER A CA 1
ATOM 848 C C . SER A 1 106 ? -50.470 8.253 24.945 1.00 68.12 106 SER A C 1
ATOM 850 O O . SER A 1 106 ? -50.731 7.394 25.788 1.00 68.12 106 SER A O 1
ATOM 852 N N . ALA A 1 107 ? -49.496 9.152 25.120 1.00 73.12 107 ALA A N 1
ATOM 853 C CA . ALA A 1 107 ? -48.662 9.213 26.317 1.00 73.12 107 ALA A CA 1
ATOM 854 C C . ALA A 1 107 ? -49.482 9.616 27.551 1.00 73.12 107 ALA A C 1
ATOM 856 O O . ALA A 1 107 ? -49.425 8.927 28.568 1.00 73.12 107 ALA A O 1
ATOM 857 N N . LEU A 1 108 ? -50.314 10.660 27.441 1.00 79.00 108 LEU A N 1
ATOM 858 C CA . LEU A 1 108 ? -51.188 11.091 28.536 1.00 79.00 108 LEU A CA 1
ATOM 859 C C . LEU A 1 108 ? -52.234 10.027 28.892 1.00 79.00 108 LEU A C 1
ATOM 861 O O . LEU A 1 108 ? -52.421 9.711 30.066 1.00 79.00 108 LEU A O 1
ATOM 865 N N . ARG A 1 109 ? -52.858 9.402 27.884 1.00 81.50 109 ARG A N 1
ATOM 866 C CA . ARG A 1 109 ? -53.782 8.276 28.095 1.00 81.50 109 ARG A CA 1
ATOM 867 C C . ARG A 1 109 ? -53.115 7.131 28.859 1.00 81.50 109 ARG A C 1
ATOM 869 O O . ARG A 1 109 ? -53.712 6.597 29.789 1.00 81.50 109 ARG A O 1
ATOM 876 N N . THR A 1 110 ? -51.883 6.781 28.490 1.00 81.69 110 THR A N 1
ATOM 877 C CA . THR A 1 110 ? -51.113 5.718 29.156 1.00 81.69 110 THR A CA 1
ATOM 878 C C . THR A 1 110 ? -50.804 6.086 30.609 1.00 81.69 110 THR A C 1
ATOM 880 O O . THR A 1 110 ? -50.994 5.259 31.498 1.00 81.69 110 THR A O 1
ATOM 883 N N . ARG A 1 111 ? -50.408 7.338 30.882 1.00 84.94 111 ARG A N 1
ATOM 884 C CA . ARG A 1 111 ? -50.176 7.840 32.249 1.00 84.94 111 ARG A CA 1
ATOM 885 C C . ARG A 1 111 ? -51.433 7.746 33.114 1.00 84.94 111 ARG A C 1
ATOM 887 O O . ARG A 1 111 ? -51.376 7.196 34.208 1.00 84.94 111 ARG A O 1
ATOM 894 N N . ILE A 1 112 ? -52.584 8.188 32.605 1.00 85.38 112 ILE A N 1
ATOM 895 C CA . ILE A 1 112 ? -53.865 8.122 33.331 1.00 85.38 112 ILE A CA 1
ATOM 896 C C . ILE A 1 112 ? -54.265 6.669 33.619 1.00 85.38 112 ILE A C 1
ATOM 898 O O . ILE A 1 112 ? -54.699 6.358 34.727 1.00 85.38 112 ILE A O 1
ATOM 902 N N . GLN A 1 113 ? -54.069 5.759 32.660 1.00 83.81 113 GLN A N 1
ATOM 903 C CA . GLN A 1 113 ? -54.322 4.329 32.863 1.00 83.81 113 GLN A CA 1
ATOM 904 C C . GLN A 1 113 ? -53.418 3.726 33.951 1.00 83.81 113 GLN A C 1
ATOM 906 O O . GLN A 1 113 ? -53.904 2.965 34.787 1.00 83.81 113 GLN A O 1
ATOM 911 N N . LEU A 1 114 ? -52.134 4.101 33.989 1.00 81.31 114 LEU A N 1
ATOM 912 C CA . LEU A 1 114 ? -51.186 3.670 35.027 1.00 81.31 114 LEU A CA 1
ATOM 913 C C . LEU A 1 114 ? -51.493 4.273 36.409 1.00 81.31 114 LEU A C 1
ATOM 915 O O . LEU A 1 114 ? -51.259 3.628 37.430 1.00 81.31 114 LEU A O 1
ATOM 919 N N . ILE A 1 115 ? -52.041 5.490 36.460 1.00 83.62 115 ILE A N 1
ATOM 920 C CA . ILE A 1 115 ? -52.506 6.128 37.702 1.00 83.62 115 ILE A CA 1
ATOM 921 C C . ILE A 1 115 ? -53.750 5.410 38.251 1.00 83.62 115 ILE A C 1
ATOM 923 O O . ILE A 1 115 ? -53.850 5.187 39.465 1.00 83.62 115 ILE A O 1
ATOM 927 N N . ALA A 1 116 ? -54.674 5.039 37.356 1.00 79.88 116 ALA A N 1
ATOM 928 C CA . ALA A 1 116 ? -55.934 4.378 37.683 1.00 79.88 116 ALA A CA 1
ATOM 929 C C . ALA A 1 116 ? -55.744 2.918 38.123 1.00 79.88 116 ALA A C 1
ATOM 931 O O . ALA A 1 116 ? -56.400 2.466 39.061 1.00 79.88 116 ALA A O 1
ATOM 932 N N . VAL A 1 117 ? -54.828 2.184 37.486 1.00 71.81 117 VAL A N 1
ATOM 933 C CA . VAL A 1 117 ? -54.564 0.773 37.789 1.00 71.81 117 VAL A CA 1
ATOM 934 C C . VAL A 1 117 ? -53.208 0.647 38.469 1.00 71.81 117 VAL A C 1
ATOM 936 O O . VAL A 1 117 ? -52.162 0.734 37.828 1.00 71.81 117 VAL A O 1
ATOM 939 N N . ARG A 1 118 ? -53.210 0.385 39.782 1.00 63.19 118 ARG A N 1
ATOM 940 C CA . ARG A 1 118 ? -51.980 0.084 40.527 1.00 63.19 118 ARG A CA 1
ATOM 941 C C . ARG A 1 118 ? -51.413 -1.252 40.047 1.00 63.19 118 ARG A C 1
ATOM 9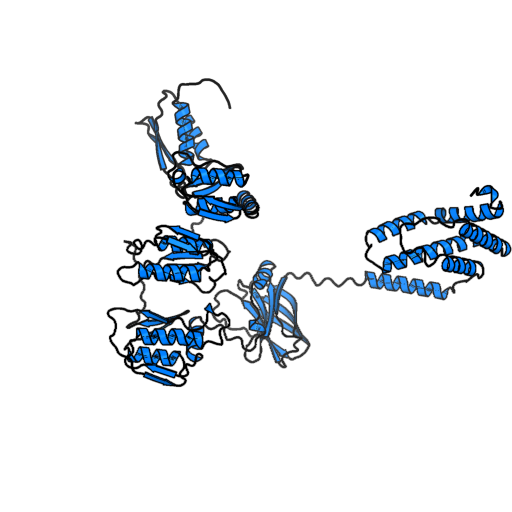43 O O . ARG A 1 118 ? -51.786 -2.311 40.543 1.00 63.19 118 ARG A O 1
ATOM 950 N N . HIS A 1 119 ? -50.497 -1.199 39.090 1.00 62.66 119 HIS A N 1
ATOM 951 C CA . HIS A 1 119 ? -49.755 -2.373 38.663 1.00 62.66 119 HIS A CA 1
ATOM 952 C C . HIS A 1 119 ? -48.642 -2.642 39.681 1.00 62.66 119 HIS A C 1
ATOM 954 O O . HIS A 1 119 ? -47.710 -1.851 39.817 1.00 62.66 119 HIS A O 1
ATOM 960 N N . ASN A 1 120 ? -48.745 -3.743 40.426 1.00 60.91 120 ASN A N 1
ATOM 961 C CA . ASN A 1 120 ? -47.638 -4.241 41.234 1.00 60.91 120 ASN A CA 1
ATOM 962 C C . ASN A 1 120 ? -46.802 -5.167 40.340 1.00 60.91 120 ASN A C 1
ATOM 964 O O . ASN A 1 120 ? -47.227 -6.295 40.095 1.00 60.91 120 ASN A O 1
ATOM 968 N N . PRO A 1 121 ? -45.639 -4.731 39.822 1.00 62.09 121 PRO A N 1
ATOM 969 C CA . PRO A 1 121 ? -44.771 -5.626 39.068 1.00 62.09 121 PRO A CA 1
ATOM 970 C C . PRO A 1 121 ? -44.379 -6.822 39.941 1.00 62.09 121 PRO A C 1
ATOM 972 O O . PRO A 1 121 ? -43.859 -6.639 41.047 1.00 62.09 121 PRO A O 1
ATOM 975 N N . HIS A 1 122 ? -44.634 -8.033 39.438 1.00 69.06 122 HIS A N 1
ATOM 976 C CA . HIS A 1 122 ? -44.347 -9.280 40.144 1.00 69.06 122 HIS A CA 1
ATOM 977 C C . HIS A 1 122 ? -42.849 -9.331 40.511 1.00 69.06 122 HIS A C 1
ATOM 979 O O . HIS A 1 122 ? -42.009 -9.048 39.648 1.00 69.06 122 HIS A O 1
ATOM 985 N N . PRO A 1 123 ? -42.470 -9.680 41.757 1.00 76.25 123 PRO A N 1
ATOM 986 C CA . PRO A 1 123 ? -41.075 -9.636 42.217 1.00 76.25 123 PRO A CA 1
ATOM 987 C C . PRO A 1 123 ? -40.135 -10.487 41.349 1.00 76.25 123 PRO A C 1
ATOM 989 O O . PRO A 1 123 ? -38.998 -10.097 41.096 1.00 76.25 123 PRO A O 1
ATOM 992 N N . LEU A 1 124 ? -40.653 -11.590 40.802 1.00 81.50 124 LEU A N 1
ATOM 993 C CA . LEU A 1 124 ? -39.953 -12.458 39.853 1.00 81.50 124 LEU A CA 1
ATOM 994 C C . LEU A 1 124 ? -39.532 -11.727 38.565 1.00 81.50 124 LEU A C 1
ATOM 996 O O . LEU A 1 124 ? -38.422 -11.913 38.081 1.00 81.50 124 LEU A O 1
ATOM 1000 N N . MET A 1 125 ? -40.384 -10.850 38.029 1.00 79.38 125 MET A N 1
ATOM 1001 C CA . MET A 1 125 ? -40.104 -10.138 36.777 1.00 79.38 125 MET A CA 1
ATOM 1002 C C . MET A 1 125 ? -38.990 -9.097 36.956 1.00 79.38 125 MET A C 1
ATOM 1004 O O . MET A 1 125 ? -38.167 -8.909 36.065 1.00 79.38 125 MET A O 1
ATOM 1008 N N . LYS A 1 126 ? -38.901 -8.483 38.146 1.00 78.81 126 LYS A N 1
ATOM 1009 C CA . LYS A 1 126 ? -37.776 -7.608 38.518 1.00 78.81 126 LYS A CA 1
ATOM 1010 C C . LYS A 1 126 ? -36.462 -8.384 38.603 1.00 78.81 126 LYS A C 1
ATOM 1012 O O . LYS A 1 126 ? -35.442 -7.904 38.120 1.00 78.81 126 LYS A O 1
ATOM 1017 N N . ALA A 1 127 ? -36.497 -9.582 39.191 1.00 84.12 127 ALA A N 1
ATOM 1018 C CA . ALA A 1 127 ? -35.323 -10.444 39.294 1.00 84.12 127 ALA A CA 1
ATOM 1019 C C . ALA A 1 127 ? -34.811 -10.873 37.909 1.00 84.12 127 ALA A C 1
ATOM 1021 O O . ALA A 1 127 ? -33.612 -10.793 37.660 1.00 84.12 127 ALA A O 1
ATOM 1022 N N . ILE A 1 128 ? -35.715 -11.239 36.992 1.00 86.44 128 ILE A N 1
ATOM 1023 C CA . ILE A 1 128 ? -35.366 -11.628 35.617 1.00 86.44 128 ILE A CA 1
ATOM 1024 C C . ILE A 1 128 ? -34.731 -10.461 34.852 1.00 86.44 128 ILE A C 1
ATOM 1026 O O . ILE A 1 128 ? -33.672 -10.633 34.256 1.00 86.44 128 ILE A O 1
ATOM 1030 N N . ILE A 1 129 ? -35.324 -9.263 34.903 1.00 85.50 129 ILE A N 1
ATOM 1031 C CA . ILE A 1 129 ? -34.780 -8.085 34.205 1.00 85.50 129 ILE A CA 1
ATOM 1032 C C . ILE A 1 129 ? -33.383 -7.735 34.733 1.00 85.50 129 ILE A C 1
ATOM 1034 O O . ILE A 1 129 ? -32.461 -7.528 33.943 1.00 85.50 129 ILE A O 1
ATOM 1038 N N . ASN A 1 130 ? -33.198 -7.735 36.055 1.00 86.38 130 ASN A N 1
ATOM 1039 C CA . ASN A 1 130 ? -31.893 -7.470 36.657 1.00 86.38 130 ASN A CA 1
ATOM 1040 C C . ASN A 1 130 ? -30.861 -8.541 36.278 1.00 86.38 130 ASN A C 1
ATOM 1042 O O . ASN A 1 130 ? -29.729 -8.197 35.945 1.00 86.38 130 ASN A O 1
ATOM 1046 N N . ALA A 1 131 ? -31.251 -9.819 36.260 1.00 87.38 131 ALA A N 1
ATOM 1047 C CA . ALA A 1 131 ? -30.382 -10.903 35.812 1.00 87.38 131 ALA A CA 1
ATOM 1048 C C . ALA A 1 131 ? -29.970 -10.725 34.342 1.00 87.38 131 ALA A C 1
ATOM 1050 O O . ALA A 1 131 ? -28.788 -10.834 34.029 1.00 87.38 131 ALA A O 1
ATOM 1051 N N . CYS A 1 132 ? -30.899 -10.370 33.449 1.00 86.25 132 CYS A N 1
ATOM 1052 C CA . CYS A 1 132 ? -30.592 -10.104 32.042 1.00 86.25 132 CYS A CA 1
ATOM 1053 C C . CYS A 1 132 ? -29.628 -8.922 31.860 1.00 86.25 132 CYS A C 1
ATOM 1055 O O . CYS A 1 132 ? -28.713 -9.015 31.043 1.00 86.25 132 CYS A O 1
ATOM 1057 N N . ILE A 1 133 ? -29.790 -7.839 32.630 1.00 87.62 133 ILE A N 1
ATOM 1058 C CA . ILE A 1 133 ? -28.877 -6.684 32.595 1.00 87.62 133 ILE A CA 1
ATOM 1059 C C . ILE A 1 133 ? -27.483 -7.084 33.094 1.00 87.62 133 ILE A C 1
ATOM 1061 O O . ILE A 1 133 ? -26.490 -6.741 32.452 1.00 87.62 133 ILE A O 1
ATOM 1065 N N . ILE A 1 134 ? -27.392 -7.844 34.192 1.00 87.12 134 ILE A N 1
ATOM 1066 C CA . ILE A 1 134 ? -26.114 -8.341 34.729 1.00 87.12 134 ILE A CA 1
ATOM 1067 C C . ILE A 1 134 ? -25.429 -9.252 33.710 1.00 87.12 134 ILE A C 1
ATOM 1069 O O . ILE A 1 134 ? -24.245 -9.081 33.448 1.00 87.12 134 ILE A O 1
ATOM 1073 N N . VAL A 1 135 ? -26.174 -10.168 33.091 1.00 85.19 135 VAL A N 1
ATOM 1074 C CA . VAL A 1 135 ? -25.672 -11.085 32.062 1.00 85.19 135 VAL A CA 1
ATOM 1075 C C . VAL A 1 135 ? -25.182 -10.314 30.834 1.00 85.19 135 VAL A C 1
ATOM 1077 O O . VAL A 1 135 ? -24.056 -10.531 30.401 1.00 85.19 135 VAL A O 1
ATOM 1080 N N . MET A 1 136 ? -25.962 -9.367 30.306 1.00 81.62 136 MET A N 1
ATOM 1081 C CA . MET A 1 136 ? -25.549 -8.529 29.170 1.00 81.62 136 MET A CA 1
ATOM 1082 C C . MET A 1 136 ? -24.313 -7.681 29.485 1.00 81.62 136 MET A C 1
ATOM 1084 O O . MET A 1 136 ? -23.416 -7.579 28.653 1.00 81.62 136 MET A O 1
ATOM 1088 N N . THR A 1 137 ? -24.231 -7.113 30.688 1.00 81.25 137 THR A N 1
ATOM 1089 C CA . THR A 1 137 ? -23.069 -6.321 31.120 1.00 81.25 137 THR A CA 1
ATOM 1090 C C . THR A 1 137 ? -21.844 -7.217 31.323 1.00 81.25 137 THR A C 1
ATOM 1092 O O . THR A 1 137 ? -20.751 -6.881 30.874 1.00 81.25 137 THR A O 1
ATOM 1095 N N . PHE A 1 138 ? -22.024 -8.401 31.915 1.00 79.62 138 PHE A N 1
ATOM 1096 C CA . PHE A 1 138 ? -20.967 -9.393 32.103 1.00 79.62 138 PHE A CA 1
ATOM 1097 C C . PHE A 1 138 ? -20.431 -9.894 30.762 1.00 79.62 138 PHE A C 1
ATOM 1099 O O . PHE A 1 138 ? -19.226 -9.844 30.544 1.00 79.62 138 PHE A O 1
ATOM 1106 N N . PHE A 1 139 ? -21.291 -10.296 29.822 1.00 71.31 139 PHE A N 1
ATOM 1107 C CA . PHE A 1 139 ? -20.868 -10.715 28.479 1.00 71.31 139 PHE A CA 1
ATOM 1108 C C . PHE A 1 139 ? -20.314 -9.557 27.636 1.00 71.31 139 PHE A C 1
ATOM 1110 O O . PHE A 1 139 ? -19.409 -9.774 26.832 1.00 71.31 139 PHE A O 1
ATOM 1117 N N . GLY A 1 140 ? -20.803 -8.330 27.839 1.00 68.62 140 GLY A N 1
ATOM 1118 C CA . GLY A 1 140 ? -20.280 -7.126 27.190 1.00 68.62 140 GLY A CA 1
ATOM 1119 C C . GLY A 1 140 ? -18.859 -6.764 27.637 1.00 68.62 140 GLY A C 1
ATOM 1120 O O . GLY A 1 140 ? -18.058 -6.340 26.811 1.00 68.62 140 GLY A O 1
ATOM 1121 N N . ILE A 1 141 ? -18.526 -6.986 28.914 1.00 68.38 141 ILE A N 1
ATOM 1122 C CA . ILE A 1 141 ? -17.193 -6.712 29.483 1.00 68.38 141 ILE A CA 1
ATOM 1123 C C . ILE A 1 141 ? -16.241 -7.908 29.302 1.00 68.38 141 ILE A C 1
ATOM 1125 O O . ILE A 1 141 ? -15.044 -7.723 29.099 1.00 68.38 141 ILE A O 1
ATOM 1129 N N . THR A 1 142 ? -16.751 -9.143 29.333 1.00 60.22 142 THR A N 1
ATOM 1130 C CA . THR A 1 142 ? -15.928 -10.365 29.215 1.00 60.22 142 THR A CA 1
ATOM 1131 C C . THR A 1 142 ? -15.643 -10.788 27.779 1.00 60.22 142 THR A C 1
ATOM 1133 O O . THR A 1 142 ? -14.835 -11.691 27.563 1.00 60.22 142 THR A O 1
ATOM 1136 N N . ARG A 1 143 ? -16.167 -10.072 26.776 1.00 46.59 143 ARG A N 1
ATOM 1137 C CA . ARG A 1 143 ? -15.637 -10.121 25.404 1.00 46.59 143 ARG A CA 1
ATOM 1138 C C . ARG A 1 143 ? -14.323 -9.334 25.271 1.00 46.59 143 ARG A C 1
ATOM 1140 O O . ARG A 1 143 ? -14.086 -8.653 24.278 1.00 46.59 143 ARG A O 1
ATOM 1147 N N . ALA A 1 144 ? -13.438 -9.471 26.257 1.00 45.69 144 ALA A N 1
ATOM 1148 C CA . ALA A 1 144 ? -12.023 -9.211 26.077 1.00 45.69 144 ALA A CA 1
ATOM 1149 C C . ALA A 1 144 ? -11.507 -10.292 25.125 1.00 45.69 144 ALA A C 1
ATOM 1151 O O . ALA A 1 144 ? -11.232 -11.427 25.516 1.00 45.69 144 ALA A O 1
ATOM 1152 N N . GLN A 1 145 ? -11.465 -9.955 23.841 1.00 44.28 145 GLN A N 1
ATOM 1153 C CA . GLN A 1 145 ? -10.736 -10.717 22.846 1.00 44.28 145 GLN A CA 1
ATOM 1154 C C . GLN A 1 145 ? -9.338 -10.962 23.418 1.00 44.28 145 GLN A C 1
ATOM 1156 O O . GLN A 1 145 ? -8.607 -10.003 23.660 1.00 44.28 145 GLN A O 1
ATOM 1161 N N . LYS A 1 146 ? -9.028 -12.227 23.744 1.00 35.88 146 LYS A N 1
ATOM 1162 C CA . LYS A 1 146 ? -7.728 -12.643 24.282 1.00 35.88 146 LYS A CA 1
ATOM 1163 C C . LYS A 1 146 ? -6.672 -11.977 23.396 1.00 35.88 146 LYS A C 1
ATOM 1165 O O . LYS A 1 146 ? -6.695 -12.271 22.198 1.00 35.88 146 LYS A O 1
ATOM 1170 N N . PRO A 1 147 ? -5.844 -11.046 23.911 1.00 42.53 147 PRO A N 1
ATOM 1171 C CA . PRO A 1 147 ? -4.822 -10.437 23.079 1.00 42.53 147 PRO A CA 1
ATOM 1172 C C . PRO A 1 147 ? -3.998 -11.596 22.531 1.00 42.53 147 PRO A C 1
ATOM 1174 O O . PRO A 1 147 ? -3.567 -12.462 23.302 1.00 42.53 147 PRO A O 1
ATOM 1177 N N . GLU A 1 148 ? -3.891 -11.687 21.201 1.00 45.44 148 GLU A N 1
ATOM 1178 C CA . GLU A 1 148 ? -2.937 -12.608 20.593 1.00 45.44 148 GLU A CA 1
ATOM 1179 C C . GLU A 1 148 ? -1.604 -12.385 21.318 1.00 45.44 148 GLU A C 1
ATOM 1181 O O . GLU A 1 148 ? -1.266 -11.222 21.577 1.00 45.44 148 GLU A O 1
ATOM 1186 N N . PRO A 1 149 ? -0.900 -13.459 21.735 1.00 43.72 149 PRO A N 1
ATOM 1187 C CA . PRO A 1 149 ? 0.397 -13.307 22.384 1.00 43.72 149 PRO A CA 1
ATOM 1188 C C . PRO A 1 149 ? 1.208 -12.338 21.534 1.00 43.72 149 PRO A C 1
ATOM 1190 O O . PRO A 1 149 ? 1.209 -12.494 20.311 1.00 43.72 149 PRO A O 1
ATOM 1193 N N . ALA A 1 150 ? 1.769 -11.301 22.167 1.00 43.53 150 ALA A N 1
ATOM 1194 C CA . ALA A 1 150 ? 2.496 -10.240 21.484 1.00 43.53 150 ALA A CA 1
ATOM 1195 C C . ALA A 1 150 ? 3.421 -10.895 20.459 1.00 43.53 150 ALA A C 1
ATOM 1197 O O . ALA A 1 150 ? 4.344 -11.623 20.820 1.00 43.53 150 ALA A O 1
ATOM 1198 N N . ARG A 1 151 ? 3.069 -10.766 19.177 1.00 54.44 151 ARG A N 1
ATOM 1199 C CA . ARG A 1 151 ? 3.857 -11.385 18.128 1.00 54.44 151 ARG A CA 1
ATOM 1200 C C . ARG A 1 151 ? 5.144 -10.576 18.081 1.00 54.44 151 ARG A C 1
ATOM 1202 O O . ARG A 1 151 ? 5.119 -9.432 17.642 1.00 54.44 151 ARG A O 1
ATOM 1209 N N . ASP A 1 152 ? 6.259 -11.188 18.466 1.00 69.50 152 ASP A N 1
ATOM 1210 C CA . ASP A 1 152 ? 7.607 -10.641 18.235 1.00 69.50 152 ASP A CA 1
ATOM 1211 C C . ASP A 1 152 ? 7.948 -10.553 16.729 1.00 69.50 152 ASP A C 1
ATOM 1213 O O . ASP A 1 152 ? 9.052 -10.182 16.339 1.00 69.50 152 ASP A O 1
ATOM 1217 N N . PHE A 1 153 ? 6.990 -10.896 15.863 1.00 82.06 153 PHE A N 1
ATOM 1218 C CA . PHE A 1 153 ? 7.081 -10.862 14.417 1.00 82.06 153 PHE A CA 1
ATOM 1219 C C . PHE A 1 153 ? 5.860 -10.156 13.814 1.00 82.06 153 PHE A C 1
ATOM 1221 O O . PHE A 1 153 ? 4.731 -10.237 14.298 1.00 82.06 153 PHE A O 1
ATOM 1228 N N . THR A 1 154 ? 6.085 -9.470 12.704 1.00 87.19 154 THR A N 1
ATOM 1229 C CA . THR A 1 154 ? 5.061 -8.811 11.898 1.00 87.19 154 THR A CA 1
ATOM 1230 C C . THR A 1 154 ? 4.708 -9.706 10.712 1.00 87.19 154 THR A C 1
ATOM 1232 O O . THR A 1 154 ? 5.584 -10.299 10.080 1.00 87.19 154 THR A O 1
ATOM 1235 N N . LEU A 1 155 ? 3.413 -9.820 10.411 1.00 90.81 155 LEU A N 1
ATOM 1236 C CA . LEU A 1 155 ? 2.933 -10.499 9.206 1.00 90.81 155 LEU A CA 1
ATOM 1237 C C . LEU A 1 155 ? 3.098 -9.571 7.997 1.00 90.81 155 LEU A C 1
ATOM 1239 O O . LEU A 1 155 ? 2.743 -8.392 8.049 1.00 90.81 155 LEU A O 1
ATOM 1243 N N . GLY A 1 156 ? 3.657 -10.116 6.925 1.00 88.56 156 GLY A N 1
ATOM 1244 C CA . GLY A 1 156 ? 3.865 -9.448 5.650 1.00 88.56 156 GLY A CA 1
ATOM 1245 C C . GLY A 1 156 ? 2.727 -9.699 4.662 1.00 88.56 156 GLY A C 1
ATOM 1246 O O . GLY A 1 156 ? 1.575 -9.926 5.034 1.00 88.56 156 GLY A O 1
ATOM 1247 N N . GLN A 1 157 ? 3.066 -9.643 3.379 1.00 90.19 157 GLN A N 1
ATOM 1248 C CA . GLN A 1 157 ? 2.158 -9.931 2.277 1.00 90.19 157 GLN A CA 1
ATOM 1249 C C . GLN A 1 157 ? 1.730 -11.408 2.292 1.00 90.19 157 GLN A C 1
ATOM 1251 O O . GLN A 1 157 ? 2.538 -12.301 2.559 1.00 90.19 157 GLN A O 1
ATOM 1256 N N . ALA A 1 158 ? 0.463 -11.670 1.976 1.00 91.56 158 ALA A N 1
ATOM 1257 C CA . ALA A 1 158 ? -0.096 -13.014 1.897 1.00 91.56 158 ALA A CA 1
ATOM 1258 C C . ALA A 1 158 ? -0.988 -13.167 0.662 1.00 91.56 158 ALA A C 1
ATOM 1260 O O . ALA A 1 158 ? -1.607 -12.200 0.216 1.00 91.56 158 ALA A O 1
ATOM 1261 N N . SER A 1 159 ? -1.055 -14.381 0.121 1.00 90.56 159 SER A N 1
ATOM 1262 C CA . SER A 1 159 ? -1.890 -14.727 -1.030 1.00 90.56 159 SER A CA 1
ATOM 1263 C C . SER A 1 159 ? -2.295 -16.193 -0.939 1.00 90.56 159 SER A C 1
ATOM 1265 O O . SER A 1 159 ? -1.429 -17.048 -0.781 1.00 90.56 159 SER A O 1
ATOM 1267 N N . PHE A 1 160 ? -3.589 -16.494 -1.018 1.00 89.75 160 PHE A N 1
ATOM 1268 C CA . PHE A 1 160 ? -4.121 -17.853 -0.882 1.00 89.75 160 PHE A CA 1
ATOM 1269 C C . PHE A 1 160 ? -5.279 -18.082 -1.856 1.00 89.75 160 PHE A C 1
ATOM 1271 O O . PHE A 1 160 ? -6.016 -17.146 -2.178 1.00 89.75 160 PHE A O 1
ATOM 1278 N N . LYS A 1 161 ? -5.464 -19.331 -2.303 1.00 85.88 161 LYS A N 1
ATOM 1279 C CA . LYS A 1 161 ? -6.685 -19.751 -3.003 1.00 85.88 161 LYS A CA 1
ATOM 1280 C C . LYS A 1 161 ? -7.886 -19.705 -2.049 1.00 85.88 161 LYS A C 1
ATOM 1282 O O . LYS A 1 161 ? -7.745 -19.734 -0.827 1.00 85.88 161 LYS A O 1
ATOM 1287 N N . ALA A 1 162 ? -9.092 -19.640 -2.611 1.00 82.81 162 ALA A N 1
ATOM 1288 C CA . ALA A 1 162 ? -10.318 -19.594 -1.821 1.00 82.81 162 ALA A CA 1
ATOM 1289 C C . ALA A 1 162 ? -10.446 -20.829 -0.907 1.00 82.81 162 ALA A C 1
ATOM 1291 O O . ALA A 1 162 ? -10.486 -21.959 -1.387 1.00 82.81 162 ALA A O 1
ATOM 1292 N N . GLY A 1 163 ? -10.537 -20.592 0.405 1.00 83.81 163 GLY A N 1
ATOM 1293 C CA . GLY A 1 163 ? -10.657 -21.637 1.428 1.00 83.81 163 GLY A CA 1
ATOM 1294 C C . GLY A 1 163 ? -9.331 -22.101 2.035 1.00 83.81 163 GLY A C 1
ATOM 1295 O O . GLY A 1 163 ? -9.365 -22.790 3.050 1.00 83.81 163 GLY A O 1
ATOM 1296 N N . ASP A 1 164 ? -8.189 -21.690 1.478 1.00 90.00 164 ASP A N 1
ATOM 1297 C CA . ASP A 1 164 ? -6.882 -21.992 2.058 1.00 90.00 164 ASP A CA 1
ATOM 1298 C C . ASP A 1 164 ? -6.435 -20.888 3.020 1.00 90.00 164 ASP A C 1
ATOM 1300 O O . ASP A 1 164 ? -6.634 -19.696 2.764 1.00 90.00 164 ASP A O 1
ATOM 1304 N N . SER A 1 165 ? -5.788 -21.262 4.123 1.00 93.06 165 SER A N 1
ATOM 1305 C CA . SER A 1 165 ? -5.150 -20.292 5.013 1.00 93.06 165 SER A CA 1
ATOM 1306 C C . SER A 1 165 ? -3.976 -20.882 5.788 1.00 93.06 165 SER A C 1
ATOM 1308 O O . SER A 1 165 ? -3.946 -22.073 6.101 1.00 93.06 165 SER A O 1
ATOM 1310 N N . ILE A 1 166 ? -3.008 -20.025 6.116 1.00 92.75 166 ILE A N 1
ATOM 1311 C CA . ILE A 1 166 ? -1.910 -20.332 7.039 1.00 92.75 166 ILE A CA 1
ATOM 1312 C C . ILE A 1 166 ? -1.926 -19.291 8.150 1.00 92.75 166 ILE A C 1
ATOM 1314 O O . ILE A 1 166 ? -1.908 -18.085 7.889 1.00 92.75 166 ILE A O 1
ATOM 1318 N N . ARG A 1 167 ? -1.925 -19.756 9.397 1.00 91.75 167 ARG A N 1
ATOM 1319 C CA . ARG A 1 167 ? -1.827 -18.919 10.590 1.00 91.75 167 ARG A CA 1
ATOM 1320 C C . ARG A 1 167 ? -0.550 -19.254 11.344 1.00 91.75 167 ARG A C 1
ATOM 1322 O O . ARG A 1 167 ? -0.366 -20.374 11.801 1.00 91.75 167 ARG A O 1
ATOM 1329 N N . ILE A 1 168 ? 0.316 -18.259 11.502 1.00 90.94 168 ILE A N 1
ATOM 1330 C CA . ILE A 1 168 ? 1.568 -18.398 12.248 1.00 90.94 168 ILE A CA 1
ATOM 1331 C C . ILE A 1 168 ? 1.310 -18.070 13.723 1.00 90.94 168 ILE A C 1
ATOM 1333 O O . ILE A 1 168 ? 0.817 -16.983 14.046 1.00 90.94 168 ILE A O 1
ATOM 1337 N N . HIS A 1 169 ? 1.646 -19.009 14.610 1.00 85.62 169 HIS A N 1
ATOM 1338 C CA . HIS A 1 169 ? 1.463 -18.872 16.061 1.00 85.62 169 HIS A CA 1
ATOM 1339 C C . HIS A 1 169 ? 2.688 -18.315 16.756 1.00 85.62 169 HIS A C 1
ATOM 1341 O O . HIS A 1 169 ? 2.587 -17.382 17.548 1.00 85.62 169 HIS A O 1
ATOM 1347 N N . SER A 1 170 ? 3.845 -18.897 16.461 1.00 85.75 170 SER A N 1
ATOM 1348 C CA . SER A 1 170 ? 5.103 -18.542 17.100 1.00 85.75 170 SER A CA 1
ATOM 1349 C C . SER A 1 170 ? 6.243 -18.657 16.109 1.00 85.75 170 SER A C 1
ATOM 1351 O O . SER A 1 170 ? 6.326 -19.633 15.358 1.00 85.75 170 SER A O 1
ATOM 1353 N N . VAL A 1 171 ? 7.141 -17.685 16.170 1.00 88.12 171 VAL A N 1
ATOM 1354 C CA . VAL A 1 171 ? 8.398 -17.663 15.432 1.00 88.12 171 VAL A CA 1
ATOM 1355 C C . VAL A 1 171 ? 9.507 -17.566 16.467 1.00 88.12 171 VAL A C 1
ATOM 1357 O O . VAL A 1 171 ? 9.509 -16.650 17.284 1.00 88.12 171 VAL A O 1
ATOM 1360 N N . GLN A 1 172 ? 10.426 -18.522 16.453 1.00 86.31 172 GLN A N 1
ATOM 1361 C CA . GLN A 1 172 ? 11.636 -18.501 17.265 1.00 86.31 172 GLN A CA 1
ATOM 1362 C C . GLN A 1 172 ? 12.831 -18.427 16.325 1.00 86.31 172 GLN A C 1
ATOM 1364 O O . GLN A 1 172 ? 13.139 -19.387 15.618 1.00 86.31 172 GLN A O 1
ATOM 1369 N N . THR A 1 173 ? 13.489 -17.273 16.312 1.00 82.75 173 THR A N 1
ATOM 1370 C CA . THR A 1 173 ? 14.674 -17.030 15.490 1.00 82.75 173 THR A CA 1
ATOM 1371 C C . THR A 1 173 ? 15.913 -17.097 16.372 1.00 82.75 173 THR A C 1
ATOM 1373 O O . THR A 1 173 ? 16.029 -16.371 17.356 1.00 82.75 173 THR A O 1
ATOM 1376 N N . THR A 1 174 ? 16.846 -17.970 16.012 1.00 82.56 174 THR A N 1
ATOM 1377 C CA . THR A 1 174 ? 18.180 -18.084 16.614 1.00 82.56 174 THR A CA 1
ATOM 1378 C C . THR A 1 174 ? 19.235 -17.802 15.546 1.00 82.56 174 THR A C 1
ATOM 1380 O O . THR A 1 174 ? 18.920 -17.772 14.358 1.00 82.56 174 THR A O 1
ATOM 1383 N N . ALA A 1 175 ? 20.497 -17.614 15.944 1.00 78.62 175 ALA A N 1
ATOM 1384 C CA . ALA A 1 175 ? 21.594 -17.438 14.986 1.00 78.62 175 ALA A CA 1
ATOM 1385 C C . ALA A 1 175 ? 21.782 -18.657 14.060 1.00 78.62 175 ALA A C 1
ATOM 1387 O O . ALA A 1 175 ? 22.299 -18.519 12.957 1.00 78.62 175 ALA A O 1
ATOM 1388 N N . GLU A 1 176 ? 21.344 -19.840 14.500 1.00 83.69 176 GLU A N 1
ATOM 1389 C CA . GLU A 1 176 ? 21.526 -21.102 13.782 1.00 83.69 176 GLU A CA 1
ATOM 1390 C C . GLU A 1 176 ? 20.251 -21.589 13.093 1.00 83.69 176 GLU A C 1
ATOM 1392 O O . GLU A 1 176 ? 20.334 -22.335 12.129 1.00 83.69 176 GLU A O 1
ATOM 1397 N N . SER A 1 177 ? 19.055 -21.200 13.546 1.00 87.38 177 SER A N 1
ATOM 1398 C CA . SER A 1 177 ? 17.811 -21.689 12.943 1.00 87.38 177 SER A CA 1
ATOM 1399 C C . SER A 1 177 ? 16.599 -20.786 13.164 1.00 87.38 177 SER A C 1
ATOM 1401 O O . SER A 1 177 ? 16.522 -20.057 14.155 1.00 87.38 177 SER A O 1
ATOM 1403 N N . ILE A 1 178 ? 15.622 -20.879 12.259 1.00 88.38 178 ILE A N 1
ATOM 1404 C CA . ILE A 1 178 ? 14.286 -20.287 12.417 1.00 88.38 178 ILE A CA 1
ATOM 1405 C C . ILE A 1 178 ? 13.286 -21.418 12.605 1.00 88.38 178 ILE A C 1
ATOM 1407 O O . ILE A 1 178 ? 13.119 -22.238 11.705 1.00 88.38 178 ILE A O 1
ATOM 1411 N N . THR A 1 179 ? 12.608 -21.453 13.748 1.00 90.19 179 THR A N 1
ATOM 1412 C CA . THR A 1 179 ? 11.535 -22.413 14.030 1.00 90.19 179 THR A CA 1
ATOM 1413 C C . THR A 1 179 ? 10.189 -21.704 14.001 1.00 90.19 179 THR A C 1
ATOM 1415 O O . THR A 1 179 ? 9.998 -20.693 14.677 1.00 90.19 179 THR A O 1
ATOM 1418 N N . VAL A 1 180 ? 9.247 -22.230 13.220 1.00 91.94 180 VAL A N 1
ATOM 1419 C CA . VAL A 1 180 ? 7.934 -21.614 12.999 1.00 91.94 180 VAL A CA 1
ATOM 1420 C C . VAL A 1 180 ? 6.842 -22.643 13.249 1.00 91.94 180 VAL A C 1
ATOM 1422 O O . VAL A 1 180 ? 6.817 -23.689 12.603 1.00 91.94 180 VAL A O 1
ATOM 1425 N N . ALA A 1 181 ? 5.926 -22.334 14.166 1.00 91.62 181 ALA A N 1
ATOM 1426 C CA . ALA A 1 181 ? 4.721 -23.129 14.385 1.00 91.62 181 ALA A CA 1
ATOM 1427 C C . ALA A 1 181 ? 3.549 -22.515 13.614 1.00 91.62 181 ALA A C 1
ATOM 1429 O O . ALA A 1 181 ? 3.221 -21.337 13.803 1.00 91.62 181 ALA A O 1
ATOM 1430 N N . VAL A 1 182 ? 2.919 -23.316 12.756 1.00 93.19 182 VAL A N 1
ATOM 1431 C CA . VAL A 1 182 ? 1.826 -22.889 11.881 1.00 93.19 182 VAL A CA 1
ATOM 1432 C C . VAL A 1 182 ? 0.616 -23.801 12.004 1.00 93.19 182 VAL A C 1
ATOM 1434 O O . VAL A 1 182 ? 0.752 -25.022 12.029 1.00 93.19 182 VAL A O 1
ATOM 1437 N N . ASP A 1 183 ? -0.566 -23.198 12.008 1.00 93.69 183 ASP A N 1
ATOM 1438 C CA . ASP A 1 183 ? -1.805 -23.887 11.667 1.00 93.69 183 ASP A CA 1
ATOM 1439 C C . ASP A 1 183 ? -2.117 -23.651 10.198 1.00 93.69 183 ASP A C 1
ATOM 1441 O O . ASP A 1 183 ? -1.965 -22.537 9.689 1.00 93.69 183 ASP A O 1
ATOM 1445 N N . TYR A 1 184 ? -2.598 -24.687 9.530 1.00 93.38 184 TYR A N 1
ATOM 1446 C CA . TYR A 1 184 ? -3.055 -24.604 8.156 1.00 93.38 184 TYR A CA 1
ATOM 1447 C C . TYR A 1 184 ? -4.508 -25.061 8.044 1.00 93.38 184 TYR A C 1
ATOM 1449 O O . TYR A 1 184 ? -4.964 -25.948 8.768 1.00 93.38 184 TYR A O 1
ATOM 1457 N N . GLU A 1 185 ? -5.221 -24.459 7.102 1.00 93.75 185 GLU A N 1
ATOM 1458 C CA . GLU A 1 185 ? -6.488 -24.943 6.572 1.00 93.75 185 GLU A CA 1
ATOM 1459 C C . GLU A 1 185 ? -6.288 -25.111 5.068 1.00 93.75 185 GLU A C 1
ATOM 1461 O O . GLU A 1 185 ? -6.051 -24.129 4.370 1.00 93.75 185 GLU A O 1
ATOM 1466 N N . LEU A 1 186 ? -6.291 -26.358 4.596 1.00 91.19 186 LEU A N 1
ATOM 1467 C CA . LEU A 1 186 ? -6.141 -26.697 3.184 1.00 91.19 186 LEU A CA 1
ATOM 1468 C C . LEU A 1 186 ? -7.492 -27.173 2.650 1.00 91.19 186 LEU A C 1
ATOM 1470 O O . LEU A 1 186 ? -8.010 -28.198 3.099 1.00 91.19 186 LEU A O 1
ATOM 1474 N N . ALA A 1 187 ? -8.057 -26.440 1.697 1.00 89.50 187 ALA A N 1
ATOM 1475 C CA . ALA A 1 187 ? -9.322 -26.752 1.039 1.00 89.50 187 ALA A CA 1
ATOM 1476 C C . ALA A 1 187 ? -9.149 -27.049 -0.459 1.00 89.50 187 ALA A C 1
ATOM 1478 O O . ALA A 1 187 ? -9.920 -27.852 -1.004 1.00 89.50 187 ALA A O 1
ATOM 1479 N N . SER A 1 188 ? -8.161 -26.422 -1.108 1.00 85.12 188 SER A N 1
ATOM 1480 C CA . SER A 1 188 ? -7.990 -26.450 -2.565 1.00 85.12 188 SER A CA 1
ATOM 1481 C C . SER A 1 188 ? -7.452 -27.772 -3.119 1.00 85.12 188 SER A C 1
ATOM 1483 O O . SER A 1 188 ? -7.947 -28.227 -4.145 1.00 85.12 188 SER A O 1
ATOM 1485 N N . GLU A 1 189 ? -6.508 -28.415 -2.428 1.00 84.81 189 GLU A N 1
ATOM 1486 C CA . GLU A 1 189 ? -5.843 -29.654 -2.861 1.00 84.81 189 GLU A CA 1
ATOM 1487 C C . GLU A 1 189 ? -6.081 -30.796 -1.855 1.00 84.81 189 GLU A C 1
ATOM 1489 O O . GLU A 1 189 ? -6.326 -30.555 -0.670 1.00 84.81 189 GLU A O 1
ATOM 1494 N N . GLU A 1 190 ? -6.000 -32.056 -2.302 1.00 86.62 190 GLU A N 1
ATOM 1495 C CA . GLU A 1 190 ? -6.098 -33.225 -1.405 1.00 86.62 190 GLU A CA 1
ATOM 1496 C C . GLU A 1 190 ? -4.838 -33.424 -0.551 1.00 86.62 190 GLU A C 1
ATOM 1498 O O . GLU A 1 190 ? -4.927 -33.768 0.632 1.00 86.62 190 GLU A O 1
ATOM 1503 N N . GLU A 1 191 ? -3.668 -33.179 -1.142 1.00 88.19 191 GLU A N 1
ATOM 1504 C CA . GLU A 1 191 ? -2.358 -33.293 -0.504 1.00 88.19 191 GLU A CA 1
ATOM 1505 C C . GLU A 1 191 ? -1.435 -32.178 -1.008 1.00 88.19 191 GLU A C 1
ATOM 1507 O O . GLU A 1 191 ? -1.392 -31.887 -2.204 1.00 88.19 191 GLU A O 1
ATOM 1512 N N . ALA A 1 192 ? -0.667 -31.576 -0.101 1.00 92.00 192 ALA A N 1
ATOM 1513 C CA . ALA A 1 192 ? 0.282 -30.511 -0.415 1.00 92.00 192 ALA A CA 1
ATOM 1514 C C . ALA A 1 192 ? 1.499 -30.567 0.517 1.00 92.00 192 ALA A C 1
ATOM 1516 O O . ALA A 1 192 ? 1.511 -31.291 1.513 1.00 92.00 192 ALA A O 1
ATOM 1517 N N . TYR A 1 193 ? 2.523 -29.7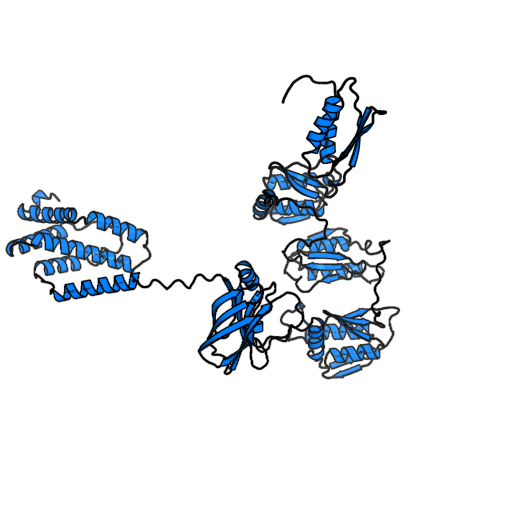76 0.215 1.00 92.50 193 TYR A N 1
ATOM 1518 C CA . TYR A 1 193 ? 3.638 -29.523 1.120 1.00 92.50 193 TYR A CA 1
ATOM 1519 C C . TYR A 1 193 ? 3.557 -28.106 1.668 1.00 92.50 193 TYR A C 1
ATOM 1521 O O . TYR A 1 193 ? 3.459 -27.150 0.908 1.00 92.50 193 TYR A O 1
ATOM 1529 N N . VAL A 1 194 ? 3.670 -27.957 2.981 1.00 93.19 194 VAL A N 1
ATOM 1530 C CA . VAL A 1 194 ? 3.945 -26.665 3.615 1.00 93.19 194 VAL A CA 1
ATOM 1531 C C . VAL A 1 194 ? 5.448 -26.550 3.788 1.00 93.19 194 VAL A C 1
ATOM 1533 O O . VAL A 1 194 ? 6.044 -27.425 4.412 1.00 93.19 194 VAL A O 1
ATOM 1536 N N . SER A 1 195 ? 6.056 -25.493 3.250 1.00 92.50 195 SER A N 1
ATOM 1537 C CA . SER A 1 195 ? 7.502 -25.266 3.355 1.00 92.50 195 SER A CA 1
ATOM 1538 C C . SER A 1 195 ? 7.829 -23.878 3.900 1.00 92.50 195 SER A C 1
ATOM 1540 O O . SER A 1 195 ? 7.140 -22.908 3.584 1.00 92.50 195 SER A O 1
ATOM 1542 N N . LEU A 1 196 ? 8.889 -23.800 4.703 1.00 93.25 196 LEU A N 1
ATOM 1543 C CA . LEU A 1 196 ? 9.478 -22.578 5.243 1.00 93.25 196 LEU A CA 1
ATOM 1544 C C . LEU A 1 196 ? 10.744 -22.235 4.454 1.00 93.25 196 LEU A C 1
ATOM 1546 O O . LEU A 1 196 ? 11.721 -22.979 4.513 1.00 93.25 196 LEU A O 1
ATOM 1550 N N . PHE A 1 197 ? 10.740 -21.091 3.773 1.00 90.19 197 PHE A N 1
ATOM 1551 C CA . PHE A 1 197 ? 11.871 -20.608 2.979 1.00 90.19 197 PHE A CA 1
ATOM 1552 C C . PHE A 1 197 ? 12.154 -19.126 3.230 1.00 90.19 197 PHE A C 1
ATOM 1554 O O . PHE A 1 197 ? 11.336 -18.396 3.792 1.00 90.19 197 PHE A O 1
ATOM 1561 N N . ILE A 1 198 ? 13.320 -18.663 2.779 1.00 88.50 198 ILE A N 1
ATOM 1562 C CA . ILE A 1 198 ? 13.736 -17.260 2.848 1.00 88.50 198 ILE A CA 1
ATOM 1563 C C . ILE A 1 198 ? 13.998 -16.769 1.423 1.00 88.50 198 ILE A C 1
ATOM 1565 O O . ILE A 1 198 ? 14.825 -17.327 0.709 1.00 88.50 198 ILE A O 1
ATOM 1569 N N . THR A 1 199 ? 13.284 -15.727 0.995 1.00 84.56 199 THR A N 1
ATOM 1570 C CA . THR A 1 199 ? 13.501 -15.106 -0.320 1.00 84.56 199 THR A CA 1
ATOM 1571 C C . THR A 1 199 ? 14.695 -14.156 -0.241 1.00 84.56 199 THR A C 1
ATOM 1573 O O . THR A 1 199 ? 14.666 -13.204 0.541 1.00 84.56 199 THR A O 1
ATOM 1576 N N . VAL A 1 200 ? 15.720 -14.370 -1.068 1.00 82.31 200 VAL A N 1
ATOM 1577 C CA . VAL A 1 200 ? 16.905 -13.498 -1.169 1.00 82.31 200 VAL A CA 1
ATOM 1578 C C . VAL A 1 200 ? 17.136 -13.061 -2.618 1.00 82.31 200 VAL A C 1
ATOM 1580 O O . VAL A 1 200 ? 16.719 -13.735 -3.560 1.00 82.31 200 VAL A O 1
ATOM 1583 N N . LYS A 1 201 ? 17.793 -11.914 -2.823 1.00 69.94 201 LYS A N 1
ATOM 1584 C CA . LYS A 1 201 ? 18.184 -11.462 -4.168 1.00 69.94 201 LYS A CA 1
ATOM 1585 C C . LYS A 1 201 ? 19.382 -12.299 -4.635 1.00 69.94 201 LYS A C 1
ATOM 1587 O O . LYS A 1 201 ? 20.439 -12.203 -4.025 1.00 69.94 201 LYS A O 1
ATOM 1592 N N . ASN A 1 202 ? 19.218 -13.060 -5.720 1.00 55.84 202 ASN A N 1
ATOM 1593 C CA . ASN A 1 202 ? 20.241 -13.922 -6.334 1.00 55.84 202 ASN A CA 1
ATOM 1594 C C . ASN A 1 202 ? 20.758 -15.049 -5.414 1.00 55.84 202 ASN A C 1
ATOM 1596 O O . ASN A 1 202 ? 21.923 -15.051 -5.027 1.00 55.84 202 ASN A O 1
ATOM 1600 N N . SER A 1 203 ? 19.899 -16.015 -5.077 1.00 51.97 203 SER A N 1
ATOM 1601 C CA . SER A 1 203 ? 20.322 -17.277 -4.450 1.00 51.97 203 SER A CA 1
ATOM 1602 C C . SER A 1 203 ? 20.705 -18.329 -5.484 1.00 51.97 203 SER A C 1
ATOM 1604 O O . SER A 1 203 ? 19.938 -18.582 -6.416 1.00 51.97 203 SER A O 1
ATOM 1606 N N . ASP A 1 204 ? 21.810 -19.029 -5.236 1.00 51.53 204 ASP A N 1
ATOM 1607 C CA . ASP A 1 204 ? 22.025 -20.359 -5.803 1.00 51.53 204 ASP A CA 1
ATOM 1608 C C . ASP A 1 204 ? 21.012 -21.356 -5.200 1.00 51.53 204 ASP A C 1
ATOM 1610 O O . ASP A 1 204 ? 20.590 -21.172 -4.052 1.00 51.53 204 ASP A O 1
ATOM 1614 N N . PRO A 1 205 ? 20.604 -22.415 -5.926 1.00 56.31 205 PRO A N 1
ATOM 1615 C CA . PRO A 1 205 ? 19.713 -23.440 -5.391 1.00 56.31 205 PRO A CA 1
ATOM 1616 C C . PRO A 1 205 ? 20.342 -24.109 -4.163 1.00 56.31 205 PRO A C 1
ATOM 1618 O O . PRO A 1 205 ? 21.291 -24.885 -4.278 1.00 56.31 205 PRO A O 1
ATOM 1621 N N . THR A 1 206 ? 19.827 -23.811 -2.973 1.00 59.16 206 THR A N 1
ATOM 1622 C CA . THR A 1 206 ? 20.278 -24.450 -1.739 1.00 59.16 206 THR A CA 1
ATOM 1623 C C . THR A 1 206 ? 19.539 -25.774 -1.528 1.00 59.16 206 THR A C 1
ATOM 1625 O O . THR A 1 206 ? 18.331 -25.860 -1.769 1.00 59.16 206 THR A O 1
ATOM 1628 N N . PRO A 1 207 ? 20.231 -26.839 -1.083 1.00 66.19 207 PRO A N 1
ATOM 1629 C CA . PRO A 1 207 ? 19.575 -28.085 -0.708 1.00 66.19 207 PRO A CA 1
ATOM 1630 C C . PRO A 1 207 ? 18.525 -27.848 0.386 1.00 66.19 207 PRO A C 1
ATOM 1632 O O . PRO A 1 207 ? 18.816 -27.257 1.427 1.00 66.19 207 PRO A O 1
ATOM 1635 N N . VAL A 1 208 ? 17.302 -28.325 0.152 1.00 75.12 208 VAL A N 1
ATOM 1636 C CA . VAL A 1 208 ? 16.190 -28.202 1.103 1.00 75.12 208 VAL A CA 1
ATOM 1637 C C . VAL A 1 208 ? 16.331 -29.270 2.189 1.00 75.12 208 VAL A C 1
ATOM 1639 O O . VAL A 1 208 ? 16.261 -30.466 1.899 1.00 75.12 208 VAL A O 1
ATOM 1642 N N . ASP A 1 209 ? 16.507 -28.848 3.444 1.00 83.25 209 ASP A N 1
ATOM 1643 C CA . ASP A 1 209 ? 16.500 -29.757 4.600 1.00 83.25 209 ASP A CA 1
ATOM 1644 C C . ASP A 1 209 ? 15.082 -30.338 4.779 1.00 83.25 209 ASP A C 1
ATOM 1646 O O . ASP A 1 209 ? 14.103 -29.590 4.695 1.00 83.25 209 ASP A O 1
ATOM 1650 N N . PRO A 1 210 ? 14.928 -31.648 5.046 1.00 85.44 210 PRO A N 1
ATOM 1651 C CA . PRO A 1 210 ? 13.624 -32.260 5.290 1.00 85.44 210 PRO A CA 1
ATOM 1652 C C . PRO A 1 210 ? 12.773 -31.549 6.350 1.00 85.44 210 PRO A C 1
ATOM 1654 O O . PRO A 1 210 ? 11.554 -31.570 6.239 1.00 85.44 210 PRO A O 1
ATOM 1657 N N . ARG A 1 211 ? 13.383 -30.889 7.343 1.00 87.12 211 ARG A N 1
ATOM 1658 C CA . ARG A 1 211 ? 12.685 -30.146 8.410 1.00 87.12 211 ARG A CA 1
ATOM 1659 C C . ARG A 1 211 ? 12.099 -28.807 7.953 1.00 87.12 211 ARG A C 1
ATOM 1661 O O . ARG A 1 211 ? 11.281 -28.231 8.668 1.00 87.12 211 ARG A O 1
ATOM 1668 N N . GLN A 1 212 ? 12.491 -28.316 6.776 1.00 90.62 212 GLN A N 1
ATOM 1669 C CA . GLN A 1 212 ? 11.925 -27.098 6.191 1.00 90.62 212 GLN A CA 1
ATOM 1670 C C . GLN A 1 212 ? 10.538 -27.339 5.597 1.00 90.62 212 GLN A C 1
ATOM 1672 O O . GLN A 1 212 ? 9.807 -26.374 5.395 1.00 90.62 212 GLN A O 1
ATOM 1677 N N . ARG A 1 213 ? 10.167 -28.597 5.313 1.00 91.75 213 ARG A N 1
ATOM 1678 C CA . ARG A 1 213 ? 8.905 -28.946 4.652 1.00 91.75 213 ARG A CA 1
ATOM 1679 C C . ARG A 1 213 ? 8.156 -30.062 5.371 1.00 91.75 213 ARG A C 1
ATOM 1681 O O . ARG A 1 213 ? 8.753 -31.020 5.844 1.00 91.75 213 ARG A O 1
ATOM 1688 N N . ALA A 1 214 ? 6.832 -29.990 5.370 1.00 91.69 214 ALA A N 1
ATOM 1689 C CA . ALA A 1 214 ? 5.966 -31.044 5.881 1.00 91.69 214 ALA A CA 1
ATOM 1690 C C . ALA A 1 214 ? 4.876 -31.384 4.867 1.00 91.69 214 ALA A C 1
ATOM 1692 O O . ALA A 1 214 ? 4.274 -30.490 4.272 1.00 91.69 214 ALA A O 1
ATOM 1693 N N . ALA A 1 215 ? 4.615 -32.679 4.683 1.00 91.69 215 ALA A N 1
ATOM 1694 C CA . ALA A 1 215 ? 3.471 -33.143 3.908 1.00 91.69 215 ALA A CA 1
ATOM 1695 C C . ALA A 1 215 ? 2.187 -32.938 4.719 1.00 91.69 215 ALA A C 1
ATOM 1697 O O . ALA A 1 215 ? 2.114 -33.327 5.886 1.00 91.69 215 ALA A O 1
ATOM 1698 N N . ILE A 1 216 ? 1.180 -32.345 4.091 1.00 92.00 216 ILE A N 1
ATOM 1699 C CA . ILE A 1 216 ? -0.118 -32.049 4.689 1.00 92.00 216 ILE A CA 1
ATOM 1700 C C . ILE A 1 216 ? -1.250 -32.590 3.815 1.00 92.00 216 ILE A C 1
ATOM 1702 O O . ILE A 1 216 ? -1.092 -32.771 2.606 1.00 92.00 216 ILE A O 1
ATOM 1706 N N . LYS A 1 217 ? -2.398 -32.852 4.439 1.00 92.31 217 LYS A N 1
ATOM 1707 C CA . LYS A 1 217 ? -3.615 -33.329 3.770 1.00 92.31 217 LYS A CA 1
ATOM 1708 C C . LYS A 1 217 ? -4.728 -32.300 3.907 1.00 92.31 217 LYS A C 1
ATOM 1710 O O . LYS A 1 217 ? -4.688 -31.464 4.808 1.00 92.31 217 LYS A O 1
ATOM 1715 N N . LYS A 1 218 ? -5.727 -32.384 3.032 1.00 91.44 218 LYS A N 1
ATOM 1716 C CA . LYS A 1 218 ? -6.926 -31.542 3.076 1.00 91.44 218 LYS A CA 1
ATOM 1717 C C . LYS A 1 218 ? -7.572 -31.544 4.466 1.00 91.44 218 LYS A C 1
ATOM 1719 O O . LYS A 1 218 ? -7.761 -32.601 5.067 1.00 91.44 218 LYS A O 1
ATOM 1724 N N . GLY A 1 219 ? -7.945 -30.362 4.949 1.00 90.25 219 GLY A N 1
ATOM 1725 C CA . GLY A 1 219 ? -8.493 -30.142 6.286 1.00 90.25 219 GLY A CA 1
ATOM 1726 C C . GLY A 1 219 ? -7.652 -29.174 7.115 1.00 90.25 219 GLY A C 1
ATOM 1727 O O . GLY A 1 219 ? -6.900 -28.362 6.577 1.00 90.25 219 GLY A O 1
ATOM 1728 N N . ARG A 1 220 ? -7.814 -29.240 8.441 1.00 91.81 220 ARG A N 1
ATOM 1729 C CA . ARG A 1 220 ? -7.082 -28.404 9.400 1.00 91.81 220 ARG A CA 1
ATOM 1730 C C . ARG A 1 220 ? -6.004 -29.211 10.106 1.00 91.81 220 ARG A C 1
ATOM 1732 O O . ARG A 1 220 ? -6.261 -30.341 10.518 1.00 91.81 220 ARG A O 1
ATOM 1739 N N . GLY A 1 221 ? -4.842 -28.609 10.311 1.00 91.25 221 GLY A N 1
ATOM 1740 C CA . GLY A 1 221 ? -3.763 -29.219 11.079 1.00 91.25 221 GLY A CA 1
ATOM 1741 C C . GLY A 1 221 ? -2.730 -28.205 11.549 1.00 91.25 221 GLY A C 1
ATOM 1742 O O . GLY A 1 221 ? -2.774 -27.038 11.167 1.00 91.25 221 GLY A O 1
ATOM 1743 N N . SER A 1 222 ? -1.791 -28.679 12.364 1.00 92.69 222 SER A N 1
ATOM 1744 C CA . SER A 1 222 ? -0.700 -27.879 12.921 1.00 92.69 222 SER A CA 1
ATOM 1745 C C . SER A 1 222 ? 0.639 -28.524 12.583 1.00 92.69 222 SER A C 1
ATOM 1747 O O . SER A 1 222 ? 0.780 -29.746 12.663 1.00 92.69 222 SER A O 1
ATOM 1749 N N . VAL A 1 223 ? 1.621 -27.713 12.199 1.00 93.19 223 VAL A N 1
ATOM 1750 C CA . VAL A 1 223 ? 2.963 -28.154 11.795 1.00 93.19 223 VAL A CA 1
ATOM 1751 C C . VAL A 1 223 ? 4.009 -27.225 12.396 1.00 93.19 223 VAL A C 1
ATOM 1753 O O . VAL A 1 223 ? 3.799 -26.018 12.507 1.00 93.19 223 VAL A O 1
ATOM 1756 N N . VAL A 1 224 ? 5.162 -27.787 12.749 1.00 93.25 224 VAL A N 1
ATOM 1757 C CA . VAL A 1 224 ? 6.359 -27.024 13.109 1.00 93.25 224 VAL A CA 1
ATOM 1758 C C . VAL A 1 224 ? 7.402 -27.204 12.011 1.00 93.25 224 VAL A C 1
ATOM 1760 O O . VAL A 1 224 ? 7.725 -28.333 11.645 1.00 93.25 224 VAL A O 1
ATOM 1763 N N . LEU A 1 225 ? 7.910 -26.094 11.482 1.00 92.44 225 LEU A N 1
ATOM 1764 C CA . LEU A 1 225 ? 8.910 -26.047 10.414 1.00 92.44 225 LEU A CA 1
ATOM 1765 C C . LEU A 1 225 ? 10.201 -25.439 10.954 1.00 92.44 225 LEU A C 1
ATOM 1767 O O . LEU A 1 225 ? 10.150 -24.513 11.766 1.00 92.44 225 LEU A O 1
ATOM 1771 N N . VAL A 1 226 ? 11.349 -25.924 10.478 1.00 91.44 226 VAL A N 1
ATOM 1772 C CA . VAL A 1 226 ? 12.667 -25.433 10.901 1.00 91.44 226 VAL A CA 1
ATOM 1773 C C . VAL A 1 226 ? 13.533 -25.114 9.689 1.00 91.44 226 VAL A C 1
ATOM 1775 O O . VAL A 1 226 ? 13.798 -25.982 8.859 1.00 91.44 226 VAL A O 1
ATOM 1778 N N . HIS A 1 227 ? 14.026 -23.879 9.619 1.00 89.62 227 HIS A N 1
ATOM 1779 C CA . HIS A 1 227 ? 15.030 -23.447 8.653 1.00 89.62 227 HIS A CA 1
ATOM 1780 C C . HIS A 1 227 ? 16.422 -23.461 9.311 1.00 89.62 227 HIS A C 1
ATOM 1782 O O . HIS A 1 227 ? 16.662 -22.629 10.182 1.00 89.62 227 HIS A O 1
ATOM 1788 N N . PRO A 1 228 ? 17.346 -24.366 8.929 1.00 84.19 228 PRO A N 1
ATOM 1789 C CA . PRO A 1 228 ? 18.631 -24.588 9.609 1.00 84.19 228 PRO A CA 1
ATOM 1790 C C . PRO A 1 228 ? 19.730 -23.574 9.261 1.00 84.19 228 PRO A C 1
ATOM 1792 O O . PRO A 1 228 ? 20.829 -23.667 9.791 1.00 84.19 228 PRO A O 1
ATOM 1795 N N . HIS A 1 229 ? 19.475 -22.649 8.332 1.00 80.44 229 HIS A N 1
ATOM 1796 C CA . HIS A 1 229 ? 20.452 -21.644 7.903 1.00 80.44 229 HIS A CA 1
ATOM 1797 C C . HIS A 1 229 ? 19.773 -20.282 7.704 1.00 80.44 229 HIS A C 1
ATOM 1799 O O . HIS A 1 229 ? 19.404 -19.951 6.578 1.00 80.44 229 HIS A O 1
ATOM 1805 N N . PRO A 1 230 ? 19.513 -19.508 8.771 1.00 79.25 230 PRO A N 1
ATOM 1806 C CA . PRO A 1 230 ? 18.947 -18.171 8.636 1.00 79.25 230 PRO A CA 1
ATOM 1807 C C . PRO A 1 230 ? 19.904 -17.274 7.839 1.00 79.25 230 PRO A C 1
ATOM 1809 O O . PRO A 1 230 ? 21.081 -17.154 8.170 1.00 79.25 230 PRO A O 1
ATOM 1812 N N . GLN A 1 231 ? 19.401 -16.650 6.775 1.00 81.19 231 GLN A N 1
ATOM 1813 C CA . GLN A 1 231 ? 20.138 -15.690 5.950 1.00 81.19 231 GLN A CA 1
ATOM 1814 C C . GLN A 1 231 ? 19.336 -14.387 5.831 1.00 81.19 231 GLN A C 1
ATOM 1816 O O . GLN A 1 231 ? 18.109 -14.433 5.939 1.00 81.19 231 GLN A O 1
ATOM 1821 N N . PRO A 1 232 ? 19.987 -13.232 5.589 1.00 78.75 232 PRO A N 1
ATOM 1822 C CA . PRO A 1 232 ? 19.283 -11.968 5.384 1.00 78.75 232 PRO A CA 1
ATOM 1823 C C . PRO A 1 232 ? 18.359 -12.042 4.161 1.00 78.75 232 PRO A C 1
ATOM 1825 O O . PRO A 1 232 ? 18.829 -12.166 3.031 1.00 78.75 232 PRO A O 1
ATOM 1828 N N . GLY A 1 233 ? 17.049 -11.960 4.381 1.00 86.25 233 GLY A N 1
ATOM 1829 C CA . GLY A 1 233 ? 16.038 -12.096 3.338 1.00 86.25 233 GLY A CA 1
ATOM 1830 C C . GLY A 1 233 ? 14.625 -12.014 3.896 1.00 86.25 233 GLY A C 1
ATOM 1831 O O . GLY A 1 233 ? 14.427 -11.572 5.019 1.00 86.25 233 GLY A O 1
ATOM 1832 N N . LEU A 1 234 ? 13.638 -12.435 3.104 1.00 89.75 234 LEU A N 1
ATOM 1833 C CA . LEU A 1 234 ? 12.225 -12.389 3.483 1.00 89.75 234 LEU A CA 1
ATOM 1834 C C . LEU A 1 234 ? 11.714 -13.802 3.825 1.00 89.75 234 LEU A C 1
ATOM 1836 O O . LEU A 1 234 ? 11.494 -14.599 2.900 1.00 89.75 234 LEU A O 1
ATOM 1840 N N . PRO A 1 235 ? 11.535 -14.141 5.117 1.00 91.75 235 PRO A N 1
ATOM 1841 C CA . PRO A 1 235 ? 10.981 -15.423 5.530 1.00 91.75 235 PRO A CA 1
ATOM 1842 C C . PRO A 1 235 ? 9.520 -15.554 5.096 1.00 91.75 235 PRO A C 1
ATOM 1844 O O . PRO A 1 235 ? 8.731 -14.609 5.178 1.00 91.75 235 PRO A O 1
ATOM 1847 N N . HIS A 1 236 ? 9.144 -16.744 4.641 1.00 92.81 236 HIS A N 1
ATOM 1848 C CA . HIS A 1 236 ? 7.775 -17.043 4.243 1.00 92.81 236 HIS A CA 1
ATOM 1849 C C . HIS A 1 236 ? 7.444 -18.520 4.422 1.00 92.81 236 HIS A C 1
ATOM 1851 O O . HIS A 1 236 ? 8.310 -19.392 4.327 1.00 92.81 236 HIS A O 1
ATOM 1857 N N . VAL A 1 237 ? 6.164 -18.787 4.673 1.00 93.88 237 VAL A N 1
ATOM 1858 C CA . VAL A 1 237 ? 5.593 -20.136 4.672 1.00 93.88 237 VAL A CA 1
ATOM 1859 C C . VAL A 1 237 ? 4.678 -20.259 3.462 1.00 93.88 237 VAL A C 1
ATOM 1861 O O . VAL A 1 237 ? 3.848 -19.383 3.223 1.00 93.88 237 VAL A O 1
ATOM 1864 N N . THR A 1 238 ? 4.846 -21.306 2.658 1.00 93.19 238 THR A N 1
ATOM 1865 C CA . THR A 1 238 ? 4.123 -21.469 1.384 1.00 93.19 238 THR A CA 1
ATOM 1866 C C . THR A 1 238 ? 3.686 -22.909 1.165 1.00 93.19 238 THR A C 1
ATOM 1868 O O . THR A 1 238 ? 4.406 -23.850 1.505 1.00 93.19 238 THR A O 1
ATOM 1871 N N . PHE A 1 239 ? 2.492 -23.060 0.600 1.00 93.69 239 PHE A N 1
ATOM 1872 C CA . PHE A 1 239 ? 1.951 -24.307 0.092 1.00 93.69 239 PHE A CA 1
ATOM 1873 C C . PHE A 1 239 ? 2.503 -24.609 -1.297 1.00 93.69 239 PHE A C 1
ATOM 1875 O O . PHE A 1 239 ? 2.443 -23.764 -2.189 1.00 93.69 239 PHE A O 1
ATOM 1882 N N . TYR A 1 240 ? 2.969 -25.836 -1.484 1.00 89.25 240 TYR A N 1
ATOM 1883 C CA . TYR A 1 240 ? 3.458 -26.378 -2.742 1.00 89.25 240 TYR A CA 1
ATOM 1884 C C . TYR A 1 240 ? 2.648 -27.615 -3.128 1.00 89.25 240 TYR A C 1
ATOM 1886 O O . TYR A 1 240 ? 2.363 -28.465 -2.281 1.00 89.25 240 TYR A O 1
ATOM 1894 N N . SER A 1 241 ? 2.284 -27.731 -4.404 1.00 87.56 241 SER A N 1
ATOM 1895 C CA . SER A 1 241 ? 1.667 -28.946 -4.944 1.00 87.56 241 SER A CA 1
ATOM 1896 C C . SER A 1 241 ? 2.681 -30.098 -5.006 1.00 87.56 241 SER A C 1
ATOM 1898 O O . SER A 1 241 ? 3.883 -29.899 -4.805 1.00 87.56 241 SER A O 1
ATOM 1900 N N . LYS A 1 242 ? 2.220 -31.315 -5.327 1.00 81.75 242 LYS A N 1
ATOM 1901 C CA . LYS A 1 242 ? 3.114 -32.465 -5.578 1.00 81.75 242 LYS A CA 1
ATOM 1902 C C . LYS A 1 242 ? 4.143 -32.191 -6.680 1.00 81.75 242 LYS A C 1
ATOM 1904 O O . LYS A 1 242 ? 5.260 -32.690 -6.598 1.00 81.75 242 LYS A O 1
ATOM 1909 N N . ASP A 1 243 ? 3.783 -31.349 -7.644 1.00 74.75 243 ASP A N 1
ATOM 1910 C CA . ASP A 1 243 ? 4.634 -30.947 -8.767 1.00 74.75 243 ASP A CA 1
ATOM 1911 C C . ASP A 1 243 ? 5.629 -29.829 -8.399 1.00 74.75 243 ASP A C 1
ATOM 1913 O O . ASP A 1 243 ? 6.428 -29.398 -9.229 1.00 74.75 243 ASP A O 1
ATOM 1917 N N . GLY A 1 244 ? 5.596 -29.346 -7.151 1.00 76.50 244 GLY A N 1
ATOM 1918 C CA . GLY A 1 244 ? 6.486 -28.297 -6.658 1.00 76.50 244 GLY A CA 1
ATOM 1919 C C . GLY A 1 244 ? 6.057 -26.878 -7.034 1.00 76.50 244 GLY A C 1
ATOM 1920 O O . GLY A 1 244 ? 6.856 -25.953 -6.898 1.00 76.50 244 GLY A O 1
ATOM 1921 N N . HIS A 1 245 ? 4.814 -26.676 -7.480 1.00 80.00 245 HIS A N 1
ATOM 1922 C CA . HIS A 1 245 ? 4.289 -25.345 -7.784 1.00 80.00 245 HIS A CA 1
ATOM 1923 C C . HIS A 1 245 ? 3.710 -24.678 -6.528 1.00 80.00 245 HIS A C 1
ATOM 1925 O O . HIS A 1 245 ? 2.871 -25.294 -5.860 1.00 80.00 245 HIS A O 1
ATOM 1931 N N . PRO A 1 246 ? 4.121 -23.440 -6.190 1.00 87.44 246 PRO A N 1
ATOM 1932 C CA . PRO A 1 246 ? 3.542 -22.720 -5.067 1.00 87.44 246 PRO A CA 1
ATOM 1933 C C . PRO A 1 246 ? 2.113 -22.290 -5.406 1.00 87.44 246 PRO A C 1
ATOM 1935 O O . PRO A 1 246 ? 1.887 -21.731 -6.477 1.00 87.44 246 PRO A O 1
ATOM 1938 N N . PHE A 1 247 ? 1.160 -22.531 -4.503 1.00 88.56 247 PHE A N 1
ATOM 1939 C CA . PHE A 1 247 ? -0.246 -22.161 -4.722 1.00 88.56 247 PHE A CA 1
ATOM 1940 C C . PHE A 1 247 ? -0.867 -21.258 -3.632 1.00 88.56 247 PHE A C 1
ATOM 1942 O O . PHE A 1 247 ? -2.066 -20.968 -3.647 1.00 88.56 247 PHE A O 1
ATOM 1949 N N . GLY A 1 248 ? -0.061 -20.819 -2.665 1.00 89.88 248 GLY A N 1
ATOM 1950 C CA . GLY A 1 248 ? -0.461 -19.848 -1.649 1.00 89.88 248 GLY A CA 1
ATOM 1951 C C . GLY A 1 248 ? 0.529 -19.773 -0.491 1.00 89.88 248 GLY A C 1
ATOM 1952 O O . GLY A 1 248 ? 1.128 -20.778 -0.124 1.00 89.88 248 GLY A O 1
ATOM 1953 N N . GLY A 1 249 ? 0.720 -18.599 0.099 1.00 92.12 249 GLY A N 1
ATOM 1954 C CA . GLY A 1 249 ? 1.708 -18.393 1.152 1.00 92.12 249 GLY A CA 1
ATOM 1955 C C . GLY A 1 249 ? 1.586 -17.060 1.877 1.00 92.12 249 GLY A C 1
ATOM 1956 O O . GLY A 1 249 ? 0.840 -16.164 1.477 1.00 92.12 249 GLY A O 1
ATOM 1957 N N . ILE A 1 250 ? 2.341 -16.943 2.967 1.00 93.94 250 ILE A N 1
ATOM 1958 C CA . ILE A 1 250 ? 2.405 -15.759 3.826 1.00 93.94 250 ILE A CA 1
ATOM 1959 C C . ILE A 1 250 ? 3.851 -15.447 4.210 1.00 93.94 250 ILE A C 1
ATOM 1961 O O . ILE A 1 250 ? 4.596 -16.321 4.662 1.00 93.94 250 ILE A O 1
ATOM 1965 N N . TYR A 1 251 ? 4.232 -14.184 4.038 1.00 93.44 251 TYR A N 1
ATOM 1966 C CA . TYR A 1 251 ? 5.506 -13.640 4.499 1.00 93.44 251 TYR A CA 1
ATOM 1967 C C . TYR A 1 251 ? 5.404 -13.193 5.957 1.00 93.44 251 TYR A C 1
ATOM 1969 O O . TYR A 1 251 ? 4.344 -12.763 6.417 1.00 93.44 251 TYR A O 1
ATOM 1977 N N . PHE A 1 252 ? 6.506 -13.280 6.696 1.00 92.69 252 PHE A N 1
ATOM 1978 C CA . PHE A 1 252 ? 6.584 -12.847 8.091 1.00 92.69 252 PHE A CA 1
ATOM 1979 C C . PHE A 1 252 ? 8.023 -12.466 8.449 1.00 92.69 252 PHE A C 1
ATOM 1981 O O . PHE A 1 252 ? 8.958 -12.926 7.804 1.00 92.69 252 PHE A O 1
ATOM 1988 N N . GLY A 1 253 ? 8.211 -11.642 9.477 1.00 89.56 253 GLY A N 1
ATOM 1989 C CA . GLY A 1 253 ? 9.547 -11.231 9.914 1.00 89.56 253 GLY A CA 1
ATOM 1990 C C . GLY A 1 253 ? 9.511 -10.002 10.812 1.00 89.56 253 GLY A C 1
ATOM 1991 O O . GLY A 1 253 ? 8.537 -9.775 11.528 1.00 89.56 253 GLY A O 1
ATOM 1992 N N . THR A 1 254 ? 10.557 -9.188 10.767 1.00 87.31 254 THR A N 1
ATOM 1993 C CA . THR A 1 254 ? 10.571 -7.851 11.379 1.00 87.31 254 THR A CA 1
ATOM 1994 C C . THR A 1 254 ? 9.588 -6.904 10.674 1.00 87.31 254 THR A C 1
ATOM 1996 O O . THR A 1 254 ? 9.080 -7.192 9.588 1.00 87.31 254 THR A O 1
ATOM 1999 N N . GLN A 1 255 ? 9.307 -5.742 11.273 1.00 84.94 255 GLN A N 1
ATOM 2000 C CA . GLN A 1 255 ? 8.428 -4.738 10.660 1.00 84.94 255 GLN A CA 1
ATOM 2001 C C . GLN A 1 255 ? 8.942 -4.271 9.283 1.00 84.94 255 GLN A C 1
ATOM 2003 O O . GLN A 1 255 ? 8.144 -4.045 8.373 1.00 84.94 255 GLN A O 1
ATOM 2008 N N . GLU A 1 256 ? 10.263 -4.171 9.117 1.00 83.75 256 GLU A N 1
ATOM 2009 C CA . GLU A 1 256 ? 10.912 -3.789 7.857 1.00 83.75 256 GLU A CA 1
ATOM 2010 C C . GLU A 1 256 ? 10.780 -4.887 6.793 1.00 83.75 256 GLU A C 1
ATOM 2012 O O . GLU A 1 256 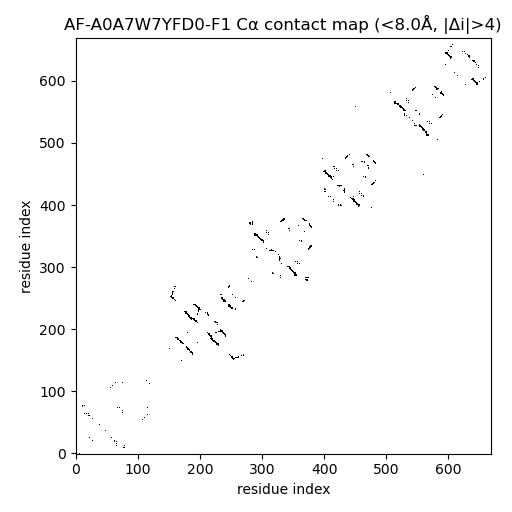? 10.376 -4.607 5.664 1.00 83.75 256 GLU A O 1
ATOM 2017 N N . GLU A 1 257 ? 11.031 -6.149 7.155 1.00 86.38 257 GLU A N 1
ATOM 2018 C CA . GLU A 1 257 ? 10.880 -7.301 6.252 1.00 86.38 257 GLU A CA 1
ATOM 2019 C C . GLU A 1 257 ? 9.421 -7.477 5.806 1.00 86.38 257 GLU A C 1
ATOM 2021 O O . GLU A 1 257 ? 9.129 -7.664 4.620 1.00 86.38 257 GLU A O 1
ATOM 2026 N N . ALA A 1 258 ? 8.476 -7.340 6.739 1.00 84.88 258 ALA A N 1
ATOM 2027 C CA . ALA A 1 258 ? 7.053 -7.389 6.435 1.00 84.88 258 ALA A CA 1
ATOM 2028 C C . ALA A 1 258 ? 6.630 -6.246 5.495 1.00 84.88 258 ALA A C 1
ATOM 2030 O O . ALA A 1 258 ? 5.861 -6.481 4.560 1.00 84.88 258 ALA A O 1
ATOM 2031 N N . ALA A 1 259 ? 7.151 -5.029 5.683 1.00 84.25 259 ALA A N 1
ATOM 2032 C CA . ALA A 1 259 ? 6.893 -3.908 4.778 1.00 84.25 259 ALA A CA 1
ATOM 2033 C C . ALA A 1 259 ? 7.492 -4.144 3.382 1.00 84.25 259 ALA A C 1
ATOM 2035 O O . ALA A 1 259 ? 6.795 -3.943 2.386 1.00 84.25 259 ALA A O 1
ATOM 2036 N N . ALA A 1 260 ? 8.728 -4.646 3.301 1.00 84.25 260 ALA A N 1
ATOM 2037 C CA . ALA A 1 260 ? 9.389 -4.974 2.039 1.00 84.25 260 ALA A CA 1
ATOM 2038 C C . ALA A 1 260 ? 8.629 -6.052 1.245 1.00 84.25 260 ALA A C 1
ATOM 2040 O O . ALA A 1 260 ? 8.527 -5.963 0.020 1.00 84.25 260 ALA A O 1
ATOM 2041 N N . SER A 1 261 ? 8.021 -7.028 1.931 1.00 87.25 261 SER A N 1
ATOM 2042 C CA . SER A 1 261 ? 7.224 -8.073 1.274 1.00 87.25 261 SER A CA 1
ATOM 2043 C C . SER A 1 261 ? 5.984 -7.540 0.538 1.00 87.25 261 SER A C 1
ATOM 2045 O O . SER A 1 261 ? 5.538 -8.167 -0.419 1.00 87.25 261 SER A O 1
ATOM 2047 N N . LYS A 1 262 ? 5.449 -6.365 0.909 1.00 85.75 262 LYS A N 1
ATOM 2048 C CA . LYS A 1 262 ? 4.273 -5.765 0.243 1.00 85.75 262 LYS A CA 1
ATOM 2049 C C . LYS A 1 262 ? 4.553 -5.300 -1.186 1.00 85.75 262 LYS A C 1
ATOM 2051 O O . LYS A 1 262 ? 3.617 -5.148 -1.963 1.00 85.75 262 LYS A O 1
ATOM 2056 N N . ALA A 1 263 ? 5.820 -5.085 -1.540 1.00 81.75 263 ALA A N 1
ATOM 2057 C CA . ALA A 1 263 ? 6.221 -4.763 -2.908 1.00 81.75 263 ALA A CA 1
ATOM 2058 C C . ALA A 1 263 ? 6.272 -6.005 -3.824 1.00 81.75 263 ALA A C 1
ATOM 2060 O O . ALA A 1 263 ? 6.453 -5.865 -5.034 1.00 81.75 263 ALA A O 1
ATOM 2061 N N . LEU A 1 264 ? 6.130 -7.220 -3.273 1.00 81.38 264 LEU A N 1
ATOM 2062 C CA . LEU A 1 264 ? 6.160 -8.458 -4.048 1.00 81.38 264 LEU A CA 1
ATOM 2063 C C . LEU A 1 264 ? 4.813 -8.717 -4.728 1.00 81.38 264 LEU A C 1
ATOM 2065 O O . LEU A 1 264 ? 3.753 -8.676 -4.104 1.00 81.38 264 LEU A O 1
ATOM 2069 N N . ASN A 1 265 ? 4.864 -9.070 -6.011 1.00 80.69 265 ASN A N 1
ATOM 2070 C CA . ASN A 1 265 ? 3.702 -9.577 -6.727 1.00 80.69 265 ASN A CA 1
ATOM 2071 C C . ASN A 1 265 ? 3.583 -11.091 -6.492 1.00 80.69 265 ASN A C 1
ATOM 2073 O O . ASN A 1 265 ? 4.417 -11.851 -6.974 1.00 80.69 265 ASN A O 1
ATOM 2077 N N . LEU A 1 266 ? 2.552 -11.524 -5.759 1.00 81.38 266 LEU A N 1
ATOM 2078 C CA . LEU A 1 266 ? 2.296 -12.936 -5.434 1.00 81.38 266 LEU A CA 1
ATOM 2079 C C . LEU A 1 266 ? 1.311 -13.621 -6.397 1.00 81.38 266 LEU A C 1
ATOM 2081 O O . LEU A 1 266 ? 0.854 -14.726 -6.111 1.00 81.38 266 LEU A O 1
ATOM 2085 N N . ASN A 1 267 ? 0.966 -13.009 -7.536 1.00 76.06 267 ASN A N 1
ATOM 2086 C CA . ASN A 1 267 ? -0.010 -13.594 -8.466 1.00 76.06 267 ASN A CA 1
ATOM 2087 C C . ASN A 1 267 ? 0.491 -14.906 -9.085 1.00 76.06 267 ASN A C 1
ATOM 2089 O O . ASN A 1 267 ? -0.315 -15.778 -9.394 1.00 76.06 267 ASN A O 1
ATOM 2093 N N . TYR A 1 268 ? 1.813 -15.088 -9.189 1.00 70.19 268 TYR A N 1
ATOM 2094 C CA . TYR A 1 268 ? 2.414 -16.349 -9.636 1.00 70.19 268 TYR A CA 1
ATOM 2095 C C . TYR A 1 268 ? 2.096 -17.530 -8.704 1.00 70.19 268 TYR A C 1
ATOM 2097 O O . TYR A 1 268 ? 2.188 -18.673 -9.134 1.00 70.19 268 TYR A O 1
ATOM 2105 N N . MET A 1 269 ? 1.718 -17.266 -7.445 1.00 76.25 269 MET A N 1
ATOM 2106 C CA . MET A 1 269 ? 1.264 -18.292 -6.504 1.00 76.25 269 MET A CA 1
ATOM 2107 C C . MET A 1 269 ? -0.214 -18.647 -6.686 1.00 76.25 269 MET A C 1
ATOM 2109 O O . MET A 1 269 ? -0.696 -19.540 -6.019 1.00 76.25 269 MET A O 1
ATOM 2113 N N . LEU A 1 270 ? -0.996 -17.939 -7.496 1.00 71.19 270 LEU A N 1
ATOM 2114 C CA . LEU A 1 270 ? -2.419 -18.265 -7.689 1.00 71.19 270 LEU A CA 1
ATOM 2115 C C . LEU A 1 270 ? -2.699 -18.825 -9.080 1.00 71.19 270 LEU A C 1
ATOM 2117 O O . LEU A 1 270 ? -3.740 -19.443 -9.297 1.00 71.19 270 LEU A O 1
ATOM 2121 N N . ASP A 1 271 ? -1.760 -18.638 -10.001 1.00 58.06 271 ASP A N 1
ATOM 2122 C CA . ASP A 1 271 ? -1.879 -19.072 -11.376 1.00 58.06 271 ASP A CA 1
ATOM 2123 C C . ASP A 1 271 ? -1.062 -20.352 -11.597 1.00 58.06 271 ASP A C 1
ATOM 2125 O O . ASP A 1 271 ? 0.162 -20.323 -11.720 1.00 58.06 271 ASP A O 1
ATOM 2129 N N . ALA A 1 272 ? -1.752 -21.494 -11.666 1.00 49.47 272 ALA A N 1
ATOM 2130 C CA . ALA A 1 272 ? -1.148 -22.795 -11.970 1.00 49.47 272 ALA A CA 1
ATOM 2131 C C . ALA A 1 272 ? -0.468 -22.839 -13.358 1.00 49.47 272 ALA A C 1
ATOM 2133 O O . ALA A 1 272 ? 0.222 -23.808 -13.671 1.00 49.47 272 ALA A O 1
ATOM 2134 N N . SER A 1 273 ? -0.651 -21.797 -14.181 1.00 43.75 273 SER A N 1
ATOM 2135 C CA . SER A 1 273 ? -0.039 -21.638 -15.501 1.00 43.75 273 SER A CA 1
ATOM 2136 C C . SER A 1 273 ? 1.134 -20.651 -15.546 1.00 43.75 273 SER A C 1
ATOM 2138 O O . SER A 1 273 ? 1.705 -20.441 -16.620 1.00 43.75 273 SER A O 1
ATOM 2140 N N . ALA A 1 274 ? 1.536 -20.062 -14.411 1.00 37.69 274 ALA A N 1
ATOM 2141 C CA . ALA A 1 274 ? 2.668 -19.142 -14.379 1.00 37.69 274 ALA A CA 1
ATOM 2142 C C . ALA A 1 274 ? 3.967 -19.887 -14.756 1.00 37.69 274 ALA A C 1
ATOM 2144 O O . ALA A 1 274 ? 4.380 -20.808 -14.041 1.00 37.69 274 ALA A O 1
ATOM 2145 N N . PRO A 1 275 ? 4.633 -19.533 -15.874 1.00 36.47 275 PRO A N 1
ATOM 2146 C CA . PRO A 1 275 ? 5.861 -20.204 -16.266 1.00 36.47 275 PRO A CA 1
ATOM 2147 C C . PRO A 1 275 ? 6.935 -19.962 -15.203 1.00 36.47 275 PRO A C 1
ATOM 2149 O O . PRO A 1 275 ? 7.047 -18.852 -14.673 1.00 36.47 275 PRO A O 1
ATOM 2152 N N . LYS A 1 276 ? 7.744 -21.003 -14.930 1.00 37.06 276 LYS A N 1
ATOM 2153 C CA . LYS A 1 276 ? 9.045 -20.899 -14.240 1.00 37.06 276 LYS A CA 1
ATOM 2154 C C . LYS A 1 276 ? 9.689 -19.591 -14.676 1.00 37.06 276 LYS A C 1
ATOM 2156 O O . LYS A 1 276 ? 9.672 -19.326 -15.876 1.00 37.06 276 LYS A O 1
ATOM 2161 N N . THR A 1 277 ? 10.207 -18.787 -13.746 1.00 38.62 277 THR A N 1
ATOM 2162 C CA . THR A 1 277 ? 10.945 -17.558 -14.067 1.00 38.62 277 THR A CA 1
ATOM 2163 C C . THR A 1 277 ? 12.046 -17.901 -15.057 1.00 38.62 277 THR A C 1
ATOM 2165 O O . THR A 1 277 ? 13.132 -18.330 -14.672 1.00 38.62 277 THR A O 1
ATOM 2168 N N . ALA A 1 278 ? 11.711 -17.781 -16.336 1.00 44.69 278 ALA A N 1
ATOM 2169 C CA . ALA A 1 278 ? 12.588 -18.065 -17.434 1.00 44.69 278 ALA A CA 1
ATOM 2170 C C . ALA A 1 278 ? 13.707 -17.050 -17.291 1.00 44.69 278 ALA A C 1
ATOM 2172 O O . ALA A 1 278 ? 13.448 -15.845 -17.157 1.00 44.69 278 ALA A O 1
ATOM 2173 N N . THR A 1 279 ? 14.948 -17.523 -17.290 1.00 53.47 279 THR A N 1
ATOM 2174 C CA . THR A 1 279 ? 16.067 -16.616 -17.528 1.00 53.47 279 THR A CA 1
ATOM 2175 C C . THR A 1 279 ? 15.713 -15.755 -18.749 1.00 53.47 279 THR A C 1
ATOM 2177 O O . THR A 1 279 ? 15.020 -16.234 -19.652 1.00 53.47 279 THR A O 1
ATOM 2180 N N . PRO A 1 280 ? 16.112 -14.476 -18.818 1.00 57.34 280 PRO A N 1
ATOM 2181 C CA . PRO A 1 280 ? 15.676 -13.619 -19.921 1.00 57.34 280 PRO A CA 1
ATOM 2182 C C . PRO A 1 280 ? 15.957 -14.233 -21.316 1.00 57.34 280 PRO A C 1
ATOM 2184 O O . PRO A 1 280 ? 15.188 -14.046 -22.253 1.00 57.34 280 PRO A O 1
ATOM 2187 N N . THR A 1 281 ? 16.986 -15.082 -21.424 1.00 61.44 281 THR A N 1
ATOM 2188 C CA . THR A 1 281 ? 17.284 -15.920 -22.596 1.00 61.44 281 THR A CA 1
ATOM 2189 C C . THR A 1 281 ? 16.218 -16.995 -22.877 1.00 61.44 281 THR A C 1
ATOM 2191 O O . THR A 1 281 ? 15.785 -17.131 -24.019 1.00 61.44 281 THR A O 1
ATOM 2194 N N . GLU A 1 282 ? 15.749 -17.734 -21.867 1.00 68.94 282 GLU A N 1
ATOM 2195 C CA . GLU A 1 282 ? 14.663 -18.726 -21.995 1.00 68.94 282 GLU A CA 1
ATOM 2196 C C . GLU A 1 282 ? 13.318 -18.075 -22.340 1.00 68.94 282 GLU A C 1
ATOM 2198 O O . GLU A 1 282 ? 12.510 -18.659 -23.058 1.00 68.94 282 GLU A O 1
ATOM 2203 N N . TYR A 1 283 ? 13.075 -16.846 -21.878 1.00 75.50 283 TYR A N 1
ATOM 2204 C CA . TYR A 1 283 ? 11.878 -16.095 -22.260 1.00 75.50 283 TYR A CA 1
ATOM 2205 C C . TYR A 1 283 ? 11.858 -15.808 -23.768 1.00 75.50 283 TYR A C 1
ATOM 2207 O O . TYR A 1 283 ? 10.831 -15.991 -24.426 1.00 75.50 283 TYR A O 1
ATOM 2215 N N . ILE A 1 284 ? 13.001 -15.399 -24.327 1.00 76.00 284 ILE A N 1
ATOM 2216 C CA . ILE A 1 284 ? 13.147 -15.181 -25.770 1.00 76.00 284 ILE A CA 1
ATOM 2217 C C . ILE A 1 284 ? 13.057 -16.505 -26.535 1.00 76.00 284 ILE A C 1
ATOM 2219 O O . ILE A 1 284 ? 12.366 -16.555 -27.550 1.00 76.00 284 ILE A O 1
ATOM 2223 N N . GLN A 1 285 ? 13.675 -17.577 -26.034 1.00 80.00 285 GLN A N 1
ATOM 2224 C CA . GLN A 1 285 ? 13.573 -18.911 -26.635 1.00 80.00 285 GLN A CA 1
ATOM 2225 C C . GLN A 1 285 ? 12.110 -19.377 -26.726 1.00 80.00 285 GLN A C 1
ATOM 2227 O O . GLN A 1 285 ? 11.630 -19.697 -27.809 1.00 80.00 285 GLN A O 1
ATOM 2232 N N . ASN A 1 286 ? 11.354 -19.280 -25.630 1.00 79.50 286 ASN A N 1
ATOM 2233 C CA . ASN A 1 286 ? 9.934 -19.638 -25.611 1.00 79.50 286 ASN A CA 1
ATOM 2234 C C . ASN A 1 286 ? 9.096 -18.814 -26.602 1.00 79.50 286 ASN A C 1
ATOM 2236 O O . ASN A 1 286 ? 8.135 -19.324 -27.177 1.00 79.50 286 ASN A O 1
ATOM 2240 N N . LYS A 1 287 ? 9.442 -17.539 -26.829 1.00 82.19 287 LYS A N 1
ATOM 2241 C CA . LYS A 1 287 ? 8.784 -16.719 -27.857 1.00 82.19 287 LYS A CA 1
ATOM 2242 C C . LYS A 1 287 ? 9.105 -17.188 -29.272 1.00 82.19 287 LYS A C 1
ATOM 2244 O O . LYS A 1 287 ? 8.205 -17.215 -30.108 1.00 82.19 287 LYS A O 1
ATOM 2249 N N . LEU A 1 288 ? 10.359 -17.545 -29.537 1.00 85.62 288 LEU A N 1
ATOM 2250 C CA . LEU A 1 288 ? 10.788 -18.056 -30.839 1.00 85.62 288 LEU A CA 1
ATOM 2251 C C . LEU A 1 288 ? 10.084 -19.366 -31.205 1.00 85.62 288 LEU A C 1
ATOM 2253 O O . LEU A 1 288 ? 9.720 -19.541 -32.368 1.00 85.62 288 LEU A O 1
ATOM 2257 N N . ASP A 1 289 ? 9.852 -20.234 -30.222 1.00 85.19 289 ASP A N 1
ATOM 2258 C CA . ASP A 1 289 ? 9.223 -21.542 -30.437 1.00 85.19 289 ASP A CA 1
ATOM 2259 C C . ASP A 1 289 ? 7.692 -21.445 -30.540 1.00 85.19 289 ASP A C 1
ATOM 2261 O O . ASP A 1 289 ? 7.058 -22.212 -31.262 1.00 85.19 289 ASP A O 1
ATOM 2265 N N . ARG A 1 290 ? 7.078 -20.477 -29.847 1.00 84.38 290 ARG A N 1
ATOM 2266 C CA . ARG A 1 290 ? 5.615 -20.326 -29.788 1.00 84.38 290 ARG A CA 1
ATOM 2267 C C . ARG A 1 290 ? 5.018 -19.518 -30.940 1.00 84.38 290 ARG A C 1
ATOM 2269 O O . ARG A 1 290 ? 3.865 -19.747 -31.299 1.00 84.38 290 ARG A O 1
ATOM 2276 N N . ILE A 1 291 ? 5.735 -18.527 -31.470 1.00 87.44 291 ILE A N 1
ATOM 2277 C CA . ILE A 1 291 ? 5.208 -17.674 -32.544 1.00 87.44 291 ILE A CA 1
ATOM 2278 C C . ILE A 1 291 ? 5.280 -18.453 -33.861 1.00 87.44 291 ILE A C 1
ATOM 2280 O O . ILE A 1 291 ? 6.355 -18.596 -34.436 1.00 87.44 291 ILE A O 1
ATOM 2284 N N . ILE A 1 292 ? 4.137 -18.941 -34.342 1.00 88.50 292 ILE A N 1
ATOM 2285 C CA . ILE A 1 292 ? 4.031 -19.697 -35.598 1.00 88.50 292 ILE A CA 1
ATOM 2286 C C . ILE A 1 292 ? 3.719 -18.730 -36.741 1.00 88.50 292 ILE A C 1
ATOM 2288 O O . ILE A 1 292 ? 2.766 -17.952 -36.662 1.00 88.50 292 ILE A O 1
ATOM 2292 N N . ILE A 1 293 ? 4.513 -18.780 -37.814 1.00 87.38 293 ILE A N 1
ATOM 2293 C CA . ILE A 1 293 ? 4.275 -17.994 -39.027 1.00 87.38 293 ILE A CA 1
ATOM 2294 C C . ILE A 1 293 ? 3.615 -18.898 -40.079 1.00 87.38 293 ILE A C 1
ATOM 2296 O O . ILE A 1 293 ? 4.261 -19.836 -40.552 1.00 87.38 293 ILE A O 1
ATOM 2300 N N . PRO A 1 294 ? 2.369 -18.606 -40.509 1.00 84.12 294 PRO A N 1
ATOM 2301 C CA . PRO A 1 294 ? 1.628 -19.476 -41.427 1.00 84.12 294 PRO A CA 1
ATOM 2302 C C . PRO A 1 294 ? 2.310 -19.683 -42.783 1.00 84.12 294 PRO A C 1
ATOM 2304 O O . PRO A 1 294 ? 2.233 -20.751 -43.384 1.00 84.12 294 PRO A O 1
ATOM 2307 N N . THR A 1 295 ? 2.977 -18.657 -43.317 1.00 88.56 295 THR A N 1
ATOM 2308 C CA . THR A 1 295 ? 3.706 -18.761 -44.589 1.00 88.56 295 THR A CA 1
ATOM 2309 C C . THR A 1 295 ? 4.867 -17.767 -44.636 1.00 88.56 295 THR A C 1
ATOM 2311 O O . THR A 1 295 ? 4.683 -16.565 -44.413 1.00 88.56 295 THR A O 1
ATOM 2314 N N . VAL A 1 296 ? 6.062 -18.262 -44.964 1.00 88.56 296 VAL A N 1
ATOM 2315 C CA . VAL A 1 296 ? 7.274 -17.468 -45.210 1.00 88.56 296 VAL A CA 1
ATOM 2316 C C . VAL A 1 296 ? 7.766 -17.794 -46.613 1.00 88.56 296 VAL A C 1
ATOM 2318 O O . VAL A 1 296 ? 8.205 -18.910 -46.868 1.00 88.56 296 VAL A O 1
ATOM 2321 N N . ARG A 1 297 ? 7.673 -16.824 -47.525 1.00 89.56 297 ARG A N 1
ATOM 2322 C CA . ARG A 1 297 ? 8.097 -16.964 -48.922 1.00 89.56 297 ARG A CA 1
ATOM 2323 C C . ARG A 1 297 ? 9.043 -15.842 -49.302 1.00 89.56 297 ARG A C 1
ATOM 2325 O O . ARG A 1 297 ? 8.638 -14.684 -49.324 1.00 89.56 297 ARG A O 1
ATOM 2332 N N . PHE A 1 298 ? 10.270 -16.205 -49.639 1.00 90.81 298 PHE A N 1
ATOM 2333 C CA . PHE A 1 298 ? 11.292 -15.316 -50.168 1.00 90.81 298 PHE A CA 1
ATOM 2334 C C . PHE A 1 298 ? 11.721 -15.816 -51.547 1.00 90.81 298 PHE A C 1
ATOM 2336 O O . PHE A 1 298 ? 11.944 -17.013 -51.729 1.00 90.81 298 PHE A O 1
ATOM 2343 N N . GLN A 1 299 ? 11.823 -14.904 -52.511 1.00 86.56 299 GLN A N 1
ATOM 2344 C CA . GLN A 1 299 ? 12.383 -15.147 -53.840 1.00 86.56 299 GLN A CA 1
ATOM 2345 C C . GLN A 1 299 ? 13.490 -14.120 -54.043 1.00 86.56 299 GLN A C 1
ATOM 2347 O O . GLN A 1 299 ? 13.205 -12.928 -54.099 1.00 86.56 299 GLN A O 1
ATOM 2352 N N . GLU A 1 300 ? 14.736 -14.587 -54.075 1.00 83.62 300 GLU A N 1
ATOM 2353 C CA . GLU A 1 300 ? 15.928 -13.740 -54.211 1.00 83.62 300 GLU A CA 1
ATOM 2354 C C . GLU A 1 300 ? 16.014 -12.556 -53.220 1.00 83.62 300 GLU A C 1
ATOM 2356 O O . GLU A 1 300 ? 16.580 -11.512 -53.540 1.00 83.62 300 GLU A O 1
ATOM 2361 N N . ALA A 1 301 ? 15.479 -12.706 -52.004 1.00 85.06 301 ALA A N 1
ATOM 2362 C CA . ALA A 1 301 ? 15.440 -11.623 -51.022 1.00 85.06 301 ALA A CA 1
ATOM 2363 C C . ALA A 1 301 ? 16.815 -11.380 -50.385 1.00 85.06 301 ALA A C 1
ATOM 2365 O O . ALA A 1 301 ? 17.583 -12.323 -50.161 1.00 85.06 301 ALA A O 1
ATOM 2366 N N . THR A 1 302 ? 17.108 -10.130 -50.028 1.00 87.00 302 THR A N 1
ATOM 2367 C CA . THR A 1 302 ? 18.297 -9.829 -49.215 1.00 87.00 302 THR A CA 1
ATOM 2368 C C . THR A 1 302 ? 18.111 -10.319 -47.779 1.00 87.00 302 THR A C 1
ATOM 2370 O O . THR A 1 302 ? 16.988 -10.483 -47.289 1.00 87.00 302 THR A O 1
ATOM 2373 N N . VAL A 1 303 ? 19.218 -10.548 -47.068 1.00 84.50 303 VAL A N 1
ATOM 2374 C CA . VAL A 1 303 ? 19.150 -11.011 -45.674 1.00 84.50 303 VAL A CA 1
ATOM 2375 C C . VAL A 1 303 ? 18.478 -9.967 -44.782 1.00 84.50 303 VAL A C 1
ATOM 2377 O O . VAL A 1 303 ? 17.708 -10.313 -43.889 1.00 84.50 303 VAL A O 1
ATOM 2380 N N . GLU A 1 304 ? 18.729 -8.686 -45.047 1.00 83.25 304 GLU A N 1
ATOM 2381 C CA . GLU A 1 304 ? 18.115 -7.568 -44.339 1.00 83.25 304 GLU A CA 1
ATOM 2382 C C . GLU A 1 304 ? 16.591 -7.545 -44.516 1.00 83.25 304 GLU A C 1
ATOM 2384 O O . GLU A 1 304 ? 15.863 -7.407 -43.531 1.00 83.25 304 GLU A O 1
ATOM 2389 N N . GLU A 1 305 ? 16.100 -7.735 -45.744 1.00 85.88 305 GLU A N 1
ATOM 2390 C CA . GLU A 1 305 ? 14.662 -7.803 -46.036 1.00 85.88 305 GLU A CA 1
ATOM 2391 C C . GLU A 1 305 ? 14.007 -9.023 -45.382 1.00 85.88 305 GLU A C 1
ATOM 2393 O O . GLU A 1 305 ? 12.920 -8.908 -44.809 1.00 85.88 305 GLU A O 1
ATOM 2398 N N . ALA A 1 306 ? 14.680 -10.177 -45.407 1.00 86.25 306 ALA A N 1
ATOM 2399 C CA . ALA A 1 306 ? 14.186 -11.393 -44.771 1.00 86.25 306 ALA A CA 1
ATOM 2400 C C . ALA A 1 306 ? 14.079 -11.242 -43.241 1.00 86.25 306 ALA A C 1
ATOM 2402 O O . ALA A 1 306 ? 13.071 -11.637 -42.648 1.00 86.25 306 ALA A O 1
ATOM 2403 N N . LEU A 1 307 ? 15.078 -10.631 -42.591 1.00 88.62 307 LEU A N 1
ATOM 2404 C CA . LEU A 1 307 ? 15.059 -10.382 -41.144 1.00 88.62 307 LEU A CA 1
ATOM 2405 C C . LEU A 1 307 ? 14.008 -9.336 -40.743 1.00 88.62 307 LEU A C 1
ATOM 2407 O O . LEU A 1 307 ? 13.335 -9.520 -39.727 1.00 88.62 307 LEU A O 1
ATOM 2411 N N . GLU A 1 308 ? 13.826 -8.273 -41.532 1.00 85.50 308 GLU A N 1
ATOM 2412 C CA . GLU A 1 308 ? 12.801 -7.257 -41.263 1.00 85.50 308 GLU A CA 1
ATOM 2413 C C . GLU A 1 308 ? 11.384 -7.821 -41.449 1.00 85.50 308 GLU A C 1
ATOM 2415 O O . GLU A 1 308 ? 10.510 -7.587 -40.611 1.00 85.50 308 GLU A O 1
ATOM 2420 N N . TYR A 1 309 ? 11.161 -8.654 -42.474 1.00 89.38 309 TYR A N 1
ATOM 2421 C CA . TYR A 1 309 ? 9.893 -9.369 -42.647 1.00 89.38 309 TYR A CA 1
ATOM 2422 C C . TYR A 1 309 ? 9.565 -10.242 -41.428 1.00 89.38 309 TYR A C 1
ATOM 2424 O O . TYR A 1 309 ? 8.455 -10.174 -40.890 1.00 89.38 309 TYR A O 1
ATOM 2432 N N . LEU A 1 310 ? 10.537 -11.031 -40.952 1.00 88.88 310 LEU A N 1
ATOM 2433 C CA . LEU A 1 310 ? 10.363 -11.883 -39.772 1.00 88.88 310 LEU A CA 1
ATOM 2434 C C . LEU A 1 310 ? 10.147 -11.061 -38.493 1.00 88.88 310 LEU A C 1
ATOM 2436 O O . LEU A 1 310 ? 9.337 -11.451 -37.650 1.00 88.88 310 LEU A O 1
ATOM 2440 N N . ARG A 1 311 ? 10.791 -9.894 -38.364 1.00 85.50 311 ARG A N 1
ATOM 2441 C CA . ARG A 1 311 ? 10.573 -8.956 -37.254 1.00 85.50 311 ARG A CA 1
ATOM 2442 C C . ARG A 1 311 ? 9.130 -8.456 -37.219 1.00 85.50 311 ARG A C 1
ATOM 2444 O O . ARG A 1 311 ? 8.485 -8.566 -36.175 1.00 85.50 311 ARG A O 1
ATOM 2451 N N . VAL A 1 312 ? 8.614 -7.948 -38.339 1.00 86.69 312 VAL A N 1
ATOM 2452 C CA . VAL A 1 312 ? 7.234 -7.438 -38.432 1.00 86.69 312 VAL A CA 1
ATOM 2453 C C . VAL A 1 312 ? 6.230 -8.559 -38.160 1.00 86.69 312 VAL A C 1
ATOM 2455 O O . VAL A 1 312 ? 5.368 -8.414 -37.293 1.00 86.69 312 VAL A O 1
ATOM 2458 N N . LYS A 1 313 ? 6.404 -9.724 -38.799 1.00 86.88 313 LYS A N 1
ATOM 2459 C CA . LYS A 1 313 ? 5.526 -10.883 -38.579 1.00 86.88 313 LYS A CA 1
ATOM 2460 C C . LYS A 1 313 ? 5.565 -11.406 -37.147 1.00 86.88 313 LYS A C 1
ATOM 2462 O O . LYS A 1 313 ? 4.523 -11.818 -36.644 1.00 86.88 313 LYS A O 1
ATOM 2467 N N . SER A 1 314 ? 6.711 -11.333 -36.466 1.00 87.69 314 SER A N 1
ATOM 2468 C CA . SER A 1 314 ? 6.797 -11.710 -35.051 1.00 87.69 314 SER A CA 1
ATOM 2469 C C . SER A 1 314 ? 5.903 -10.850 -34.157 1.00 87.69 314 SER A C 1
ATOM 2471 O O . SER A 1 314 ? 5.313 -11.365 -33.212 1.00 87.69 314 SER A O 1
ATOM 2473 N N . ARG A 1 315 ? 5.774 -9.550 -34.459 1.00 85.81 315 ARG A N 1
ATOM 2474 C CA . ARG A 1 315 ? 4.948 -8.620 -33.679 1.00 85.81 315 ARG A CA 1
ATOM 2475 C C . ARG A 1 315 ? 3.462 -8.869 -33.900 1.00 85.81 315 ARG A C 1
ATOM 2477 O O . ARG A 1 315 ? 2.696 -8.851 -32.940 1.00 85.81 315 ARG A O 1
ATOM 2484 N N . ASP A 1 316 ? 3.074 -9.099 -35.150 1.00 84.44 316 ASP A N 1
ATOM 2485 C CA . ASP A 1 316 ? 1.673 -9.294 -35.523 1.00 84.44 316 ASP A CA 1
ATOM 2486 C C . ASP A 1 316 ? 1.120 -10.628 -34.999 1.00 84.44 316 ASP A C 1
ATOM 2488 O O . ASP A 1 316 ? -0.044 -10.700 -34.609 1.00 84.44 316 ASP A O 1
ATOM 2492 N N . MET A 1 317 ? 1.953 -11.676 -34.969 1.00 82.81 317 MET A N 1
ATOM 2493 C CA . MET A 1 317 ? 1.550 -13.039 -34.593 1.00 82.81 317 MET A CA 1
ATOM 2494 C C . MET A 1 317 ? 1.758 -13.366 -33.098 1.00 82.81 317 MET A C 1
ATOM 2496 O O . MET A 1 317 ? 1.329 -14.423 -32.637 1.00 82.81 317 MET A O 1
ATOM 2500 N N . ASP A 1 318 ? 2.363 -12.474 -32.302 1.00 82.44 318 ASP A N 1
ATOM 2501 C CA . ASP A 1 318 ? 2.474 -12.630 -30.841 1.00 82.44 318 ASP A CA 1
ATOM 2502 C C . ASP A 1 318 ? 1.192 -12.160 -30.127 1.00 82.44 318 ASP A C 1
ATOM 2504 O O . ASP A 1 318 ? 1.118 -11.067 -29.560 1.00 82.44 318 ASP A O 1
ATOM 2508 N N . VAL A 1 319 ? 0.164 -13.011 -30.152 1.00 76.12 319 VAL A N 1
ATOM 2509 C CA . VAL A 1 319 ? -1.132 -12.782 -29.474 1.00 76.12 319 VAL A CA 1
ATOM 2510 C C . VAL A 1 319 ? -1.082 -13.022 -27.962 1.00 76.12 319 VAL A C 1
ATOM 2512 O O . VAL A 1 319 ? -1.970 -12.611 -27.221 1.00 76.12 319 VAL A O 1
ATOM 2515 N N . THR A 1 320 ? -0.035 -13.694 -27.501 1.00 68.56 320 THR A N 1
ATOM 2516 C CA . THR A 1 320 ? 0.149 -14.136 -26.116 1.00 68.56 320 THR A CA 1
ATOM 2517 C C . THR A 1 320 ? 0.700 -13.058 -25.189 1.00 68.56 320 THR A C 1
ATOM 2519 O O . THR A 1 320 ? 0.505 -13.130 -23.977 1.00 68.56 320 THR A O 1
ATOM 2522 N N . THR A 1 321 ? 1.388 -12.055 -25.736 1.00 70.50 321 THR A N 1
ATOM 2523 C CA . THR A 1 321 ? 1.912 -10.930 -24.959 1.00 70.50 321 THR A CA 1
ATOM 2524 C C . THR A 1 321 ? 0.871 -9.802 -24.899 1.00 70.50 321 THR A C 1
ATOM 2526 O O . THR A 1 321 ? 0.524 -9.195 -25.918 1.00 70.50 321 THR A O 1
ATOM 2529 N N . GLN A 1 322 ? 0.364 -9.511 -23.693 1.00 53.06 322 GLN A N 1
ATOM 2530 C CA . GLN A 1 322 ? -0.700 -8.517 -23.474 1.00 53.06 322 GLN A CA 1
ATOM 2531 C C . GLN A 1 322 ? -0.245 -7.077 -23.764 1.00 53.06 322 GLN A C 1
ATOM 2533 O O . GLN A 1 322 ? -0.998 -6.305 -24.354 1.00 53.06 322 GLN A O 1
ATOM 2538 N N . ALA A 1 323 ? 0.993 -6.725 -23.406 1.00 57.38 323 ALA A N 1
ATOM 2539 C CA . ALA A 1 323 ? 1.544 -5.395 -23.644 1.00 57.38 323 ALA A CA 1
ATOM 2540 C C . ALA A 1 323 ? 1.997 -5.239 -25.107 1.00 57.38 323 ALA A C 1
ATOM 2542 O O . ALA A 1 323 ? 2.874 -5.965 -25.579 1.00 57.38 323 ALA A O 1
ATOM 2543 N N . SER A 1 324 ? 1.413 -4.278 -25.830 1.00 59.59 324 SER A N 1
ATOM 2544 C CA . SER A 1 324 ? 1.677 -4.041 -27.261 1.00 59.59 324 SER A CA 1
ATOM 2545 C C . SER A 1 324 ? 3.152 -3.751 -27.566 1.00 59.59 324 SER A C 1
ATOM 2547 O O . SER A 1 324 ? 3.668 -4.181 -28.595 1.00 59.59 324 SER A O 1
ATOM 2549 N N . ASN A 1 325 ? 3.849 -3.086 -26.643 1.00 61.75 325 ASN A N 1
ATOM 2550 C CA . ASN A 1 325 ? 5.269 -2.736 -26.731 1.00 61.75 325 ASN A CA 1
ATOM 2551 C C . ASN A 1 325 ? 6.232 -3.912 -26.477 1.00 61.75 325 ASN A C 1
ATOM 2553 O O . ASN A 1 325 ? 7.433 -3.773 -26.695 1.00 61.75 325 ASN A O 1
ATOM 2557 N N . GLN A 1 326 ? 5.726 -5.058 -26.019 1.00 64.75 326 GLN A N 1
ATOM 2558 C CA . GLN A 1 326 ? 6.512 -6.268 -25.769 1.00 64.75 326 GLN A CA 1
ATOM 2559 C C . GLN A 1 326 ? 6.207 -7.381 -26.776 1.00 64.75 326 GLN A C 1
ATOM 2561 O O . GLN A 1 326 ? 6.769 -8.471 -26.656 1.00 64.75 326 GLN A O 1
ATOM 2566 N N . ARG A 1 327 ? 5.323 -7.141 -27.752 1.00 76.19 327 ARG A N 1
ATOM 2567 C CA . ARG A 1 327 ? 4.978 -8.131 -28.778 1.00 76.19 327 ARG A CA 1
ATOM 2568 C C . ARG A 1 327 ? 6.133 -8.362 -29.747 1.00 76.19 327 ARG A C 1
ATOM 2570 O O . ARG A 1 327 ? 6.768 -7.415 -30.213 1.00 76.19 327 ARG A O 1
ATOM 2577 N N . GLY A 1 328 ? 6.353 -9.630 -30.080 1.00 79.31 328 GLY A N 1
ATOM 2578 C CA . GLY A 1 328 ? 7.389 -10.066 -31.012 1.00 79.31 328 GLY A CA 1
ATOM 2579 C C . GLY A 1 328 ? 8.760 -10.243 -30.363 1.00 79.31 328 GLY A C 1
ATOM 2580 O O . GLY A 1 328 ? 8.911 -10.227 -29.135 1.00 79.31 328 GLY A O 1
ATOM 2581 N N . VAL A 1 329 ? 9.769 -10.454 -31.211 1.00 80.94 329 VAL A N 1
ATOM 2582 C CA . VAL A 1 329 ? 11.156 -10.708 -30.796 1.00 80.94 329 VAL A CA 1
ATOM 2583 C C . VAL A 1 329 ? 12.072 -9.645 -31.393 1.00 80.94 329 VAL A C 1
ATOM 2585 O O . VAL A 1 329 ? 12.023 -9.358 -32.588 1.00 80.94 329 VAL A O 1
ATOM 2588 N N . ASN A 1 330 ? 12.930 -9.048 -30.562 1.00 79.38 330 ASN A N 1
ATOM 2589 C CA . ASN A 1 330 ? 13.901 -8.068 -31.035 1.00 79.38 330 ASN A CA 1
ATOM 2590 C C . ASN A 1 330 ? 15.079 -8.782 -31.713 1.00 79.38 330 ASN A C 1
ATOM 2592 O O . ASN A 1 330 ? 15.815 -9.528 -31.067 1.00 79.38 330 ASN A O 1
ATOM 2596 N N . ILE A 1 331 ? 15.261 -8.543 -33.009 1.00 83.06 331 ILE A N 1
ATOM 2597 C CA . ILE A 1 331 ? 16.323 -9.146 -33.819 1.00 83.06 331 ILE A CA 1
ATOM 2598 C C . ILE A 1 331 ? 17.370 -8.067 -34.117 1.00 83.06 331 ILE A C 1
ATOM 2600 O O . ILE A 1 331 ? 17.042 -6.992 -34.624 1.00 83.06 331 ILE A O 1
ATOM 2604 N N . ILE A 1 332 ? 18.628 -8.338 -33.770 1.00 79.19 332 ILE A N 1
ATOM 2605 C CA . ILE A 1 332 ? 19.772 -7.442 -33.963 1.00 79.19 332 ILE A CA 1
ATOM 2606 C C . ILE A 1 332 ? 20.688 -8.055 -35.013 1.00 79.19 332 ILE A C 1
ATOM 2608 O O . ILE A 1 332 ? 21.226 -9.142 -34.822 1.00 79.19 332 ILE A O 1
ATOM 2612 N N . PHE A 1 333 ? 20.921 -7.322 -36.093 1.00 81.50 333 PHE A N 1
ATOM 2613 C CA . PHE A 1 333 ? 21.815 -7.733 -37.165 1.00 81.50 333 PHE A CA 1
ATOM 2614 C C . PHE A 1 333 ? 23.147 -6.971 -37.074 1.00 81.50 333 PHE A C 1
ATOM 2616 O O . PHE A 1 333 ? 23.162 -5.741 -37.149 1.00 81.50 333 PHE A O 1
ATOM 2623 N N . ARG A 1 334 ? 24.265 -7.685 -36.865 1.00 72.94 334 ARG A N 1
ATOM 2624 C CA . ARG A 1 334 ? 25.625 -7.112 -36.808 1.00 72.94 334 ARG A CA 1
ATOM 2625 C C . ARG A 1 334 ? 26.341 -7.328 -38.143 1.00 72.94 334 ARG A C 1
ATOM 2627 O O . ARG A 1 334 ? 26.777 -8.438 -38.449 1.00 72.94 334 ARG A O 1
ATOM 2634 N N . GLN A 1 335 ? 26.466 -6.259 -38.931 1.00 62.81 335 GLN A N 1
ATOM 2635 C CA . GLN A 1 335 ? 27.240 -6.259 -40.176 1.00 62.81 335 GLN A CA 1
ATOM 2636 C C . GLN A 1 335 ? 28.731 -6.061 -39.886 1.00 62.81 335 GLN A C 1
ATOM 2638 O O . GLN A 1 335 ? 29.283 -4.969 -40.045 1.00 62.81 335 GLN A O 1
ATOM 2643 N N . ASP A 1 336 ? 29.398 -7.140 -39.500 1.00 50.75 336 ASP A N 1
ATOM 2644 C CA . ASP A 1 336 ? 30.850 -7.152 -39.401 1.00 50.75 336 ASP A CA 1
ATOM 2645 C C . ASP A 1 336 ? 31.416 -7.502 -40.790 1.00 50.75 336 ASP A C 1
ATOM 2647 O O . ASP A 1 336 ? 31.549 -8.664 -41.165 1.00 50.75 336 ASP A O 1
ATOM 2651 N N . ILE A 1 337 ? 31.738 -6.450 -41.552 1.00 47.09 337 ILE A N 1
ATOM 2652 C CA . ILE A 1 337 ? 32.499 -6.457 -42.814 1.00 47.09 337 ILE A CA 1
ATOM 2653 C C . ILE A 1 337 ? 31.733 -7.015 -44.036 1.00 47.09 337 ILE A C 1
ATOM 2655 O O . ILE A 1 337 ? 31.718 -8.212 -44.308 1.00 47.09 337 ILE A O 1
ATOM 2659 N N . SER A 1 338 ? 31.246 -6.064 -44.848 1.00 46.62 338 SER A N 1
ATOM 2660 C CA . SER A 1 338 ? 30.616 -6.186 -46.179 1.00 46.62 338 SER A CA 1
ATOM 2661 C C . SER A 1 338 ? 29.274 -6.936 -46.229 1.00 46.62 338 SER A C 1
ATOM 2663 O O . SER A 1 338 ? 29.178 -8.047 -45.714 1.00 46.62 338 SER A O 1
ATOM 2665 N N . PRO A 1 339 ? 28.237 -6.370 -46.885 1.00 49.62 339 PRO A N 1
ATOM 2666 C CA . PRO A 1 339 ? 26.945 -7.034 -47.002 1.00 49.62 339 PRO A CA 1
ATOM 2667 C C . PRO A 1 339 ? 27.136 -8.336 -47.779 1.00 49.62 339 PRO A C 1
ATOM 2669 O O . PRO A 1 339 ? 27.607 -8.329 -48.921 1.00 49.62 339 PRO A O 1
ATOM 2672 N N . SER A 1 340 ? 26.806 -9.464 -47.155 1.00 53.31 340 SER A N 1
ATOM 2673 C CA . SER A 1 340 ? 26.654 -10.718 -47.879 1.00 53.31 340 SER A CA 1
ATOM 2674 C C . SER A 1 340 ? 25.546 -10.506 -48.909 1.00 53.31 340 SER A C 1
ATOM 2676 O O . SER A 1 340 ? 24.376 -10.458 -48.544 1.00 53.31 340 SER A O 1
ATOM 2678 N N . LYS A 1 341 ? 25.901 -10.368 -50.194 1.00 57.41 341 LYS A N 1
ATOM 2679 C CA . LYS A 1 341 ? 24.963 -10.390 -51.334 1.00 57.41 341 LYS A CA 1
ATOM 2680 C C . LYS A 1 341 ? 24.401 -11.806 -51.550 1.00 57.41 341 LYS A C 1
ATOM 2682 O O . LYS A 1 341 ? 24.457 -12.342 -52.652 1.00 57.41 341 LYS A O 1
ATOM 2687 N N . ALA A 1 342 ? 23.988 -12.460 -50.471 1.00 63.09 342 ALA A N 1
ATOM 2688 C CA . ALA A 1 342 ? 23.354 -13.762 -50.517 1.00 63.09 342 ALA A CA 1
ATOM 2689 C C . ALA A 1 342 ? 21.862 -13.523 -50.750 1.00 63.09 342 ALA A C 1
ATOM 2691 O O . ALA A 1 342 ? 21.182 -12.969 -49.889 1.00 63.09 342 ALA A O 1
ATOM 2692 N N . ASN A 1 343 ? 21.386 -13.907 -51.932 1.00 79.44 343 ASN A N 1
ATOM 2693 C CA . ASN A 1 343 ? 19.973 -13.857 -52.275 1.00 79.44 343 ASN A CA 1
ATOM 2694 C C . ASN A 1 343 ? 19.310 -15.118 -51.714 1.00 79.44 343 ASN A C 1
ATOM 2696 O O . ASN A 1 343 ? 19.656 -16.237 -52.099 1.00 79.44 343 ASN A O 1
ATOM 2700 N N . ILE A 1 344 ? 18.381 -14.942 -50.781 1.00 81.94 344 ILE A N 1
ATOM 2701 C CA . ILE A 1 344 ? 17.708 -16.031 -50.079 1.00 81.94 344 ILE A CA 1
ATOM 2702 C C . ILE A 1 344 ? 16.416 -16.371 -50.818 1.00 81.94 344 ILE A C 1
ATOM 2704 O O . ILE A 1 344 ? 15.542 -15.523 -51.002 1.00 81.94 344 ILE A O 1
ATOM 2708 N N . THR A 1 345 ? 16.281 -17.641 -51.200 1.00 85.75 345 THR A N 1
ATOM 2709 C CA . THR A 1 345 ? 15.021 -18.211 -51.689 1.00 85.75 345 THR A CA 1
ATOM 2710 C C . THR A 1 345 ? 14.568 -19.294 -50.719 1.00 85.75 345 THR A C 1
ATOM 2712 O O . THR A 1 345 ? 15.320 -20.225 -50.438 1.00 85.75 345 THR A O 1
ATOM 2715 N N . LEU A 1 346 ? 13.363 -19.146 -50.168 1.00 86.75 346 LEU A N 1
ATOM 2716 C CA . LEU A 1 346 ? 12.837 -19.984 -49.088 1.00 86.75 346 LEU A CA 1
ATOM 2717 C C . LEU A 1 346 ? 11.301 -20.012 -49.163 1.00 86.75 346 LEU A C 1
ATOM 2719 O O . LEU A 1 346 ? 10.693 -18.952 -49.264 1.00 86.75 346 LEU A O 1
ATOM 2723 N N . ASP A 1 347 ? 10.673 -21.189 -49.097 1.00 90.12 347 ASP A N 1
ATOM 2724 C CA . ASP A 1 347 ? 9.211 -21.354 -48.969 1.00 90.12 347 ASP A CA 1
ATOM 2725 C C . ASP A 1 347 ? 8.928 -22.293 -47.790 1.00 90.12 347 ASP A C 1
ATOM 2727 O O . ASP A 1 347 ? 9.213 -23.489 -47.852 1.00 90.12 347 ASP A O 1
ATOM 2731 N N . LEU A 1 348 ? 8.420 -21.731 -46.694 1.00 88.94 348 LEU A N 1
ATOM 2732 C CA . LEU A 1 348 ? 8.074 -22.431 -45.461 1.00 88.94 348 LEU A CA 1
ATOM 2733 C C . LEU A 1 348 ? 6.598 -22.197 -45.124 1.00 88.94 348 LEU A C 1
ATOM 2735 O O . LEU A 1 348 ? 6.069 -21.100 -45.330 1.00 88.94 348 LEU A O 1
ATOM 2739 N N . LYS A 1 349 ? 5.945 -23.215 -44.558 1.00 89.31 349 LYS A N 1
ATOM 2740 C CA . LYS A 1 349 ? 4.545 -23.166 -44.111 1.00 89.31 349 LYS A CA 1
ATOM 2741 C C . LYS A 1 349 ? 4.431 -23.612 -42.662 1.00 89.31 349 LYS A C 1
ATOM 2743 O O . LYS A 1 349 ? 5.034 -24.617 -42.304 1.00 89.31 349 LYS A O 1
ATOM 2748 N N . ASP A 1 350 ? 3.656 -22.867 -41.880 1.00 86.50 350 ASP A N 1
ATOM 2749 C CA . ASP A 1 350 ? 3.356 -23.148 -40.470 1.00 86.50 350 ASP A CA 1
ATOM 2750 C C . ASP A 1 350 ? 4.605 -23.405 -39.609 1.00 86.50 350 ASP A C 1
ATOM 2752 O O . ASP A 1 350 ? 4.663 -24.345 -38.819 1.00 86.50 350 ASP A O 1
ATOM 2756 N N . VAL A 1 351 ? 5.626 -22.558 -39.769 1.00 88.75 351 VAL A N 1
ATOM 2757 C CA . VAL A 1 351 ? 6.934 -22.745 -39.122 1.00 88.75 351 VAL A CA 1
ATOM 2758 C C . VAL A 1 351 ? 7.094 -21.808 -37.918 1.00 88.75 351 VAL A C 1
ATOM 2760 O O . VAL A 1 351 ? 6.733 -20.628 -38.017 1.00 88.75 351 VAL A O 1
ATOM 2763 N N . PRO A 1 352 ? 7.657 -22.282 -36.786 1.00 91.06 352 PRO A N 1
ATOM 2764 C CA . PRO A 1 352 ? 8.042 -21.421 -35.672 1.00 91.06 352 PRO A CA 1
ATOM 2765 C C . PRO A 1 352 ? 9.020 -20.318 -36.094 1.00 91.06 352 PRO A C 1
ATOM 2767 O O . PRO A 1 352 ? 9.930 -20.531 -36.899 1.00 91.06 352 PRO A O 1
ATOM 2770 N N . LEU A 1 353 ? 8.887 -19.129 -35.508 1.00 90.94 353 LEU A N 1
ATOM 2771 C CA . LEU A 1 353 ? 9.747 -17.977 -35.790 1.00 90.94 353 LEU A CA 1
ATOM 2772 C C . LEU A 1 353 ? 11.237 -18.304 -35.595 1.00 90.94 353 LEU A C 1
ATOM 2774 O O . LEU A 1 353 ? 12.069 -17.848 -36.382 1.00 90.94 353 LEU A O 1
ATOM 2778 N N . GLY A 1 354 ? 11.573 -19.101 -34.577 1.00 87.88 354 GLY A N 1
ATOM 2779 C CA . GLY A 1 354 ? 12.937 -19.568 -34.324 1.00 87.88 354 GLY A CA 1
ATOM 2780 C C . GLY A 1 354 ? 13.525 -20.371 -35.481 1.00 87.88 354 GLY A C 1
ATOM 2781 O O . GLY A 1 354 ? 14.663 -20.127 -35.884 1.00 87.88 354 GLY A O 1
ATOM 2782 N N . GLU A 1 355 ? 12.742 -21.276 -36.067 1.00 88.56 355 GLU A N 1
ATOM 2783 C CA . GLU A 1 355 ? 13.173 -22.084 -37.209 1.00 88.56 355 GLU A CA 1
ATOM 2784 C C . GLU A 1 355 ? 13.270 -21.255 -38.489 1.00 88.56 355 GLU A C 1
ATOM 2786 O O . GLU A 1 355 ? 14.262 -21.363 -39.209 1.00 88.56 355 GLU A O 1
ATOM 2791 N N . ALA A 1 356 ? 12.300 -20.371 -38.743 1.00 88.50 356 ALA A N 1
ATOM 2792 C CA . ALA A 1 356 ? 12.347 -19.462 -39.886 1.00 88.50 356 ALA A CA 1
ATOM 2793 C C . ALA A 1 356 ? 13.598 -18.562 -39.843 1.00 88.50 356 ALA A C 1
ATOM 2795 O O . ALA A 1 356 ? 14.282 -18.401 -40.856 1.00 88.50 356 ALA A O 1
ATOM 2796 N N . LEU A 1 357 ? 13.944 -18.033 -38.660 1.00 89.50 357 LEU A N 1
ATOM 2797 C CA . LEU A 1 357 ? 15.182 -17.277 -38.451 1.00 89.50 357 LEU A CA 1
ATOM 2798 C C . LEU A 1 357 ? 16.423 -18.146 -38.654 1.00 89.50 357 LEU A C 1
ATOM 2800 O O . LEU A 1 357 ? 17.359 -17.705 -39.318 1.00 89.50 357 LEU A O 1
ATOM 2804 N N . ARG A 1 358 ? 16.431 -19.376 -38.132 1.00 88.06 358 ARG A N 1
ATOM 2805 C CA . ARG A 1 358 ? 17.547 -20.311 -38.312 1.00 88.06 358 ARG A CA 1
ATOM 2806 C C . ARG A 1 358 ? 17.822 -20.578 -39.793 1.00 88.06 358 ARG A C 1
ATOM 2808 O O . ARG A 1 358 ? 18.969 -20.446 -40.204 1.00 88.06 358 ARG A O 1
ATOM 2815 N N . TYR A 1 359 ? 16.793 -20.867 -40.595 1.00 87.31 359 TYR A N 1
ATOM 2816 C CA . TYR A 1 359 ? 16.942 -21.117 -42.035 1.00 87.31 359 TYR A CA 1
ATOM 2817 C C . TYR A 1 359 ? 17.465 -19.895 -42.799 1.00 87.31 359 TYR A C 1
ATOM 2819 O O . TYR A 1 359 ? 18.372 -20.028 -43.617 1.00 87.31 359 TYR A O 1
ATOM 2827 N N . VAL A 1 360 ? 16.946 -18.697 -42.509 1.00 87.25 360 VAL A N 1
ATOM 2828 C CA . VAL A 1 360 ? 17.426 -17.442 -43.121 1.00 87.25 360 VAL A CA 1
ATOM 2829 C C . VAL A 1 360 ? 18.898 -17.187 -42.779 1.00 87.25 360 VAL A C 1
ATOM 2831 O O . VAL A 1 360 ? 19.690 -16.844 -43.655 1.00 87.25 360 VAL A O 1
ATOM 2834 N N . VAL A 1 361 ? 19.280 -17.385 -41.517 1.00 86.75 361 VAL A N 1
ATOM 2835 C CA . VAL A 1 361 ? 20.651 -17.172 -41.030 1.00 86.75 361 VAL A CA 1
ATOM 2836 C C . VAL A 1 361 ? 21.625 -18.206 -41.605 1.00 86.75 361 VAL A C 1
ATOM 2838 O O . VAL A 1 361 ? 22.743 -17.848 -41.976 1.00 86.75 361 VAL A O 1
ATOM 2841 N N . GLU A 1 362 ? 21.196 -19.463 -41.724 1.00 84.50 362 GLU A N 1
ATOM 2842 C CA . GLU A 1 362 ? 21.979 -20.565 -42.288 1.00 84.50 362 GLU A CA 1
ATOM 2843 C C . GLU A 1 362 ? 22.220 -20.379 -43.794 1.00 84.50 362 GLU A C 1
ATOM 2845 O O . GLU A 1 362 ? 23.365 -20.461 -44.243 1.00 84.50 362 GLU A O 1
ATOM 2850 N N . LEU A 1 363 ? 21.184 -20.009 -44.560 1.00 83.62 363 LEU A N 1
ATOM 2851 C CA . LEU A 1 363 ? 21.303 -19.685 -45.990 1.00 83.62 363 LEU A CA 1
ATOM 2852 C C . LEU A 1 363 ? 22.172 -18.445 -46.244 1.00 83.62 363 LEU A C 1
ATOM 2854 O O . LEU A 1 363 ? 22.830 -18.347 -47.279 1.00 83.62 363 LEU A O 1
ATOM 2858 N N . ALA A 1 364 ? 22.217 -17.518 -45.287 1.00 81.25 364 ALA A N 1
ATOM 2859 C CA . ALA A 1 364 ? 23.082 -16.346 -45.335 1.00 81.25 364 ALA A CA 1
ATOM 2860 C C . ALA A 1 364 ? 24.534 -16.613 -44.884 1.00 81.25 364 ALA A C 1
ATOM 2862 O O . ALA A 1 364 ? 25.360 -15.697 -44.914 1.00 81.25 364 ALA A O 1
ATOM 2863 N N . GLY A 1 365 ? 24.866 -17.833 -44.441 1.00 78.81 365 GLY A N 1
ATOM 2864 C CA . GLY A 1 365 ? 26.201 -18.180 -43.939 1.00 78.81 365 GLY A CA 1
ATOM 2865 C C . GLY A 1 365 ? 26.572 -17.479 -42.625 1.00 78.81 365 GLY A C 1
ATOM 2866 O O . GLY A 1 365 ? 27.746 -17.189 -42.381 1.00 78.81 365 GLY A O 1
ATOM 2867 N N . MET A 1 366 ? 25.579 -17.167 -41.792 1.00 82.62 366 MET A N 1
ATOM 2868 C CA . MET A 1 366 ? 25.744 -16.461 -40.521 1.00 82.62 366 MET A CA 1
ATOM 2869 C C . MET A 1 366 ? 25.400 -17.351 -39.326 1.00 82.62 366 MET A C 1
ATOM 2871 O O . MET A 1 366 ? 24.971 -18.493 -39.471 1.00 82.62 366 MET A O 1
ATOM 2875 N N . LYS A 1 367 ? 25.624 -16.839 -38.113 1.00 81.56 367 LYS A N 1
ATOM 2876 C CA . LYS A 1 367 ? 25.275 -17.510 -36.859 1.00 81.56 367 LYS A CA 1
ATOM 2877 C C . LYS A 1 367 ? 24.308 -16.651 -36.051 1.00 81.56 367 LYS A C 1
ATOM 2879 O O . LYS A 1 367 ? 24.428 -15.426 -36.018 1.00 81.56 367 LYS A O 1
ATOM 2884 N N . MET A 1 368 ? 23.378 -17.309 -35.362 1.00 83.44 368 MET A N 1
ATOM 2885 C CA . MET A 1 368 ? 22.465 -16.675 -34.409 1.00 83.44 368 MET A CA 1
ATOM 2886 C C . MET A 1 368 ? 22.887 -16.982 -32.966 1.00 83.44 368 MET A C 1
ATOM 2888 O O . MET A 1 368 ? 23.332 -18.087 -32.666 1.00 83.44 368 MET A O 1
ATOM 2892 N N . SER A 1 369 ? 22.753 -16.002 -32.074 1.00 79.44 369 SER A N 1
ATOM 2893 C CA . SER A 1 369 ? 22.954 -16.142 -30.629 1.00 79.44 369 SER A CA 1
ATOM 2894 C C . SER A 1 369 ? 21.801 -15.474 -29.898 1.00 79.44 369 SER A C 1
ATOM 2896 O O . SER A 1 369 ? 21.442 -14.333 -30.192 1.00 79.44 369 SER A O 1
ATOM 2898 N N . ILE A 1 370 ? 21.228 -16.186 -28.935 1.00 79.19 370 ILE A N 1
ATOM 2899 C CA . ILE A 1 370 ? 20.117 -15.694 -28.126 1.00 79.19 370 ILE A CA 1
ATOM 2900 C C . ILE A 1 370 ? 20.702 -15.024 -26.889 1.00 79.19 370 ILE A C 1
ATOM 2902 O O . ILE A 1 370 ? 21.490 -15.616 -26.154 1.00 79.19 370 ILE A O 1
ATOM 2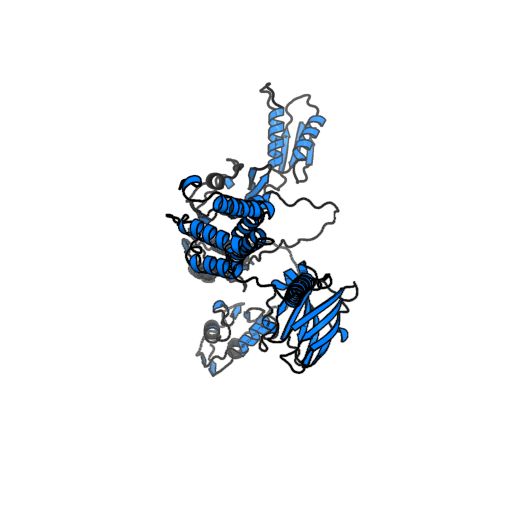906 N N . GLN A 1 371 ? 20.341 -13.763 -26.697 1.00 75.19 371 GLN A N 1
ATOM 2907 C CA . GLN A 1 371 ? 20.740 -12.936 -25.569 1.00 75.19 371 GLN A CA 1
ATOM 2908 C C . GLN A 1 371 ? 19.515 -12.634 -24.695 1.00 75.19 371 GLN A C 1
ATOM 2910 O O . GLN A 1 371 ? 18.387 -12.745 -25.180 1.00 75.19 371 GLN A O 1
ATOM 2915 N N . PRO A 1 372 ? 19.717 -12.172 -23.446 1.00 57.81 372 PRO A N 1
ATOM 2916 C CA . PRO A 1 372 ? 18.659 -11.858 -22.483 1.00 57.81 372 PRO A CA 1
ATOM 2917 C C . PRO A 1 372 ? 17.443 -11.069 -23.006 1.00 57.81 372 PRO A C 1
ATOM 2919 O O . PRO A 1 372 ? 16.368 -11.173 -22.433 1.00 57.81 372 PRO A O 1
ATOM 2922 N N . TYR A 1 373 ? 17.582 -10.282 -24.079 1.00 68.25 373 TYR A N 1
ATOM 2923 C CA . TYR A 1 373 ? 16.495 -9.445 -24.611 1.00 68.25 373 TYR A CA 1
ATOM 2924 C C . TYR A 1 373 ? 16.441 -9.368 -26.143 1.00 68.25 373 TYR A C 1
ATOM 2926 O O . TYR A 1 373 ? 15.680 -8.568 -26.692 1.00 68.25 373 TYR A O 1
ATOM 2934 N N . ALA A 1 374 ? 17.278 -10.130 -26.849 1.00 76.12 374 ALA A N 1
ATOM 2935 C CA . ALA A 1 374 ? 17.371 -10.045 -28.302 1.00 76.12 374 ALA A CA 1
ATOM 2936 C C . ALA A 1 374 ? 18.005 -11.293 -28.918 1.00 76.12 374 ALA A C 1
ATOM 2938 O O . ALA A 1 374 ? 18.812 -11.974 -28.287 1.00 76.12 374 ALA A O 1
ATOM 2939 N N . VAL A 1 375 ? 17.701 -11.534 -30.189 1.00 82.06 375 VAL A N 1
ATOM 2940 C CA . VAL A 1 375 ? 18.420 -12.499 -31.026 1.00 82.06 375 VAL A CA 1
ATOM 2941 C C . VAL A 1 375 ? 19.444 -11.735 -31.850 1.00 82.06 375 VAL A C 1
ATOM 2943 O O . VAL A 1 375 ? 19.083 -10.849 -32.621 1.00 82.06 375 VAL A O 1
ATOM 2946 N N . ILE A 1 376 ? 20.723 -12.053 -31.677 1.00 80.62 376 ILE A N 1
ATOM 2947 C CA . ILE A 1 376 ? 21.818 -11.437 -32.427 1.00 80.62 376 ILE A CA 1
ATOM 2948 C C . ILE A 1 376 ? 22.195 -12.343 -33.592 1.00 80.62 376 ILE A C 1
ATOM 2950 O O . ILE A 1 376 ? 22.521 -13.509 -33.386 1.00 80.62 376 ILE A O 1
ATOM 2954 N N . VAL A 1 377 ? 22.204 -11.787 -34.799 1.00 82.50 377 VAL A N 1
ATOM 2955 C CA . VAL A 1 377 ? 22.679 -12.431 -36.026 1.00 82.50 377 VAL A CA 1
ATOM 2956 C C . VAL A 1 377 ? 23.996 -11.777 -36.437 1.00 82.50 377 VAL A C 1
ATOM 2958 O O . VAL A 1 377 ? 24.052 -10.558 -36.615 1.00 82.50 377 VAL A O 1
ATOM 2961 N N . ALA A 1 378 ? 25.058 -12.575 -36.554 1.00 79.94 378 ALA A N 1
ATOM 2962 C CA . ALA A 1 378 ? 26.397 -12.110 -36.917 1.00 79.94 378 ALA A CA 1
ATOM 2963 C C . ALA A 1 378 ? 27.183 -13.193 -37.675 1.00 79.94 378 ALA A C 1
ATOM 2965 O O . ALA A 1 378 ? 26.919 -14.387 -37.534 1.00 79.94 378 ALA A O 1
ATOM 2966 N N . LYS A 1 379 ? 28.206 -12.793 -38.437 1.00 76.38 379 LYS A N 1
ATOM 2967 C CA . LYS A 1 379 ? 29.093 -13.723 -39.162 1.00 76.38 379 LYS A CA 1
ATOM 2968 C C . LYS A 1 379 ? 30.002 -14.537 -38.224 1.00 76.38 379 LYS A C 1
ATOM 2970 O O . LYS A 1 379 ? 30.300 -15.699 -38.490 1.00 76.38 379 LYS A O 1
ATOM 2975 N N . SER A 1 380 ? 30.411 -13.952 -37.096 1.00 65.81 380 SER A N 1
ATOM 2976 C CA . SER A 1 380 ? 31.205 -14.611 -36.050 1.00 65.81 380 SER A CA 1
ATOM 2977 C C . SER A 1 380 ? 30.957 -13.973 -34.683 1.00 65.81 380 SER A C 1
ATOM 2979 O O . SER A 1 380 ? 30.812 -12.757 -34.597 1.00 65.81 380 SER A O 1
ATOM 2981 N N . PHE A 1 381 ? 30.961 -14.769 -33.610 1.00 60.62 381 PHE A N 1
ATOM 2982 C CA . PHE A 1 381 ? 30.895 -14.265 -32.234 1.00 60.62 381 PHE A CA 1
ATOM 2983 C C . PHE A 1 381 ? 32.304 -14.239 -31.619 1.00 60.62 381 PHE A C 1
ATOM 2985 O O . PHE A 1 381 ? 32.995 -15.256 -31.699 1.00 60.62 381 PHE A O 1
ATOM 2992 N N . PRO A 1 382 ? 32.754 -13.123 -31.017 1.00 48.00 382 PRO A N 1
ATOM 2993 C CA . PRO A 1 382 ? 34.040 -13.079 -30.332 1.00 48.00 382 PRO A CA 1
ATOM 2994 C C . PRO A 1 382 ? 34.006 -13.944 -29.062 1.00 48.00 382 PRO A C 1
ATOM 2996 O O . PRO A 1 382 ? 33.144 -13.772 -28.200 1.00 48.00 382 PRO A O 1
ATOM 2999 N N . THR A 1 383 ? 34.952 -14.876 -28.945 1.00 32.69 383 THR A N 1
ATOM 3000 C CA . THR A 1 383 ? 35.165 -15.699 -27.746 1.00 32.69 383 THR A CA 1
ATOM 3001 C C . THR A 1 383 ? 35.750 -14.831 -26.629 1.00 32.69 383 THR A C 1
ATOM 3003 O O . THR A 1 383 ? 36.772 -14.177 -26.824 1.00 32.69 383 THR A O 1
ATOM 3006 N N . ALA A 1 384 ? 35.111 -14.803 -25.459 1.00 33.34 384 ALA A N 1
ATOM 3007 C CA . ALA A 1 384 ? 35.494 -13.929 -24.353 1.00 33.34 384 ALA A CA 1
ATOM 3008 C C . ALA A 1 384 ? 36.908 -14.224 -23.805 1.00 33.34 384 ALA A C 1
ATOM 3010 O O . ALA A 1 384 ? 37.187 -15.337 -23.358 1.00 33.34 384 ALA A O 1
ATOM 3011 N N . ARG A 1 385 ? 37.769 -13.197 -23.747 1.00 25.91 385 ARG A N 1
ATOM 3012 C CA . ARG A 1 385 ? 38.898 -13.108 -22.804 1.00 25.91 385 ARG A CA 1
ATOM 3013 C C . ARG A 1 385 ? 39.075 -11.674 -22.301 1.00 25.91 385 ARG A C 1
ATOM 3015 O O . ARG A 1 385 ? 39.042 -10.721 -23.070 1.00 25.91 385 ARG A O 1
ATOM 3022 N N . SER A 1 386 ? 39.248 -11.593 -20.984 1.00 30.72 386 SER A N 1
ATOM 3023 C CA . SER A 1 386 ? 39.632 -10.433 -20.179 1.00 30.72 386 SER A CA 1
ATOM 3024 C C . SER A 1 386 ? 40.943 -9.805 -20.653 1.00 30.72 386 SER A C 1
ATOM 3026 O O . SER A 1 386 ? 41.898 -10.545 -20.861 1.00 30.72 386 SER A O 1
ATOM 3028 N N . THR A 1 387 ? 40.995 -8.473 -20.718 1.00 24.48 387 THR A N 1
ATOM 3029 C CA . THR A 1 387 ? 42.012 -7.654 -20.031 1.00 24.48 387 THR A CA 1
ATOM 3030 C C . THR A 1 387 ? 41.558 -6.198 -19.995 1.00 24.48 387 THR A C 1
ATOM 3032 O O . THR A 1 387 ? 41.155 -5.635 -21.010 1.00 24.48 387 THR A O 1
ATOM 3035 N N . ALA A 1 388 ? 41.658 -5.593 -18.813 1.00 31.80 388 ALA A N 1
ATOM 3036 C CA . ALA A 1 388 ? 41.641 -4.153 -18.628 1.00 31.80 388 ALA A CA 1
ATOM 3037 C C . ALA A 1 388 ? 42.804 -3.506 -19.396 1.00 31.80 388 ALA A C 1
ATOM 3039 O O . ALA A 1 388 ? 43.940 -3.977 -19.316 1.00 31.80 388 ALA A O 1
ATOM 3040 N N . THR A 1 389 ? 42.541 -2.408 -20.098 1.00 24.47 389 THR A N 1
ATOM 3041 C CA . THR A 1 389 ? 43.563 -1.411 -20.431 1.00 24.47 389 THR A CA 1
ATOM 3042 C C . THR A 1 389 ? 42.899 -0.044 -20.535 1.00 24.47 389 THR A C 1
ATOM 3044 O O . THR A 1 389 ? 41.764 0.086 -20.991 1.00 24.47 389 THR A O 1
ATOM 3047 N N . GLU A 1 390 ? 43.611 0.937 -20.001 1.00 23.02 390 GLU A N 1
ATOM 3048 C CA . GLU A 1 390 ? 43.259 2.339 -19.833 1.00 23.02 390 GLU A CA 1
ATOM 3049 C C . GLU A 1 390 ? 42.850 3.051 -21.132 1.00 23.02 390 GLU A C 1
ATOM 3051 O O . GLU A 1 390 ? 43.233 2.681 -22.240 1.00 23.02 390 GLU A O 1
ATOM 3056 N N . VAL A 1 391 ? 42.076 4.124 -20.946 1.00 28.61 391 VAL A N 1
ATOM 3057 C CA . VAL A 1 391 ? 41.642 5.095 -21.962 1.00 28.61 391 VAL A CA 1
ATOM 3058 C C . VAL A 1 391 ? 42.874 5.768 -22.586 1.00 28.61 391 VAL A C 1
ATOM 3060 O O . VAL A 1 391 ? 43.759 6.209 -21.854 1.00 28.61 391 VAL A O 1
ATOM 3063 N N . PRO A 1 392 ? 42.922 5.931 -23.919 1.00 31.06 392 PRO A N 1
ATOM 3064 C CA . PRO A 1 392 ? 42.715 7.284 -24.430 1.00 31.06 392 PRO A CA 1
ATOM 3065 C C . PRO A 1 392 ? 41.870 7.346 -25.713 1.00 31.06 392 PRO A C 1
ATOM 3067 O O . PRO A 1 392 ? 41.860 6.439 -26.536 1.00 31.06 392 PRO A O 1
ATOM 3070 N N . HIS A 1 393 ? 41.245 8.513 -25.883 1.00 25.28 393 HIS A N 1
ATOM 3071 C CA . HIS A 1 393 ? 40.575 9.045 -27.077 1.00 25.28 393 HIS A CA 1
ATOM 3072 C C . HIS A 1 393 ? 39.088 8.723 -27.305 1.00 25.28 393 HIS A C 1
ATOM 3074 O O . HIS A 1 393 ? 38.692 7.658 -27.765 1.00 25.28 393 HIS A O 1
ATOM 3080 N N . ALA A 1 394 ? 38.272 9.768 -27.106 1.00 39.69 394 ALA A N 1
ATOM 3081 C CA . ALA A 1 394 ? 37.017 9.985 -27.826 1.00 39.69 394 ALA A CA 1
ATOM 3082 C C . ALA A 1 394 ? 37.221 9.808 -29.343 1.00 39.69 394 ALA A C 1
ATOM 3084 O O . ALA A 1 394 ? 38.244 10.267 -29.862 1.00 39.69 394 ALA A O 1
ATOM 3085 N N . PRO A 1 395 ? 36.259 9.209 -30.074 1.00 35.53 395 PRO A N 1
ATOM 3086 C CA . PRO A 1 395 ? 35.584 10.002 -31.115 1.00 35.53 395 PRO A CA 1
ATOM 3087 C C . PRO A 1 395 ? 34.137 9.579 -31.500 1.00 35.53 395 PRO A C 1
ATOM 3089 O O . PRO A 1 395 ? 33.710 8.447 -31.320 1.00 35.53 395 PRO A O 1
ATOM 3092 N N . ALA A 1 396 ? 33.456 10.519 -32.179 1.00 35.12 396 ALA A N 1
ATOM 3093 C CA . ALA A 1 396 ? 32.446 10.325 -33.239 1.00 35.12 396 ALA A CA 1
ATOM 3094 C C . ALA A 1 396 ? 30.944 10.102 -32.915 1.00 35.12 396 ALA A C 1
ATOM 3096 O O . ALA A 1 396 ? 30.316 9.231 -33.502 1.00 35.12 396 ALA A O 1
ATOM 3097 N N . ALA A 1 397 ? 30.307 11.003 -32.152 1.00 37.53 397 ALA A N 1
ATOM 3098 C CA . ALA A 1 397 ? 28.844 11.221 -32.251 1.00 37.53 397 ALA A CA 1
ATOM 3099 C C . ALA A 1 397 ? 28.395 12.702 -32.155 1.00 37.53 397 ALA A C 1
ATOM 3101 O O . ALA A 1 397 ? 27.210 12.996 -32.054 1.00 37.53 397 ALA A O 1
ATOM 3102 N N . GLY A 1 398 ? 29.325 13.663 -32.214 1.00 40.19 398 GLY A N 1
ATOM 3103 C CA . GLY A 1 398 ? 29.045 15.088 -31.971 1.00 40.19 398 GLY A CA 1
ATOM 3104 C C . GLY A 1 398 ? 28.699 15.955 -33.193 1.00 40.19 398 GLY A C 1
ATOM 3105 O O . GLY A 1 398 ? 28.944 17.152 -33.130 1.00 40.19 398 GLY A O 1
ATOM 3106 N N . LYS A 1 399 ? 28.222 15.409 -34.326 1.00 55.78 399 LYS A N 1
ATOM 3107 C CA . LYS A 1 399 ? 28.077 16.204 -35.575 1.00 55.78 399 LYS A CA 1
ATOM 3108 C C . LYS A 1 399 ? 26.681 16.294 -36.197 1.00 55.78 399 LYS A C 1
ATOM 3110 O O . LYS A 1 399 ? 26.520 17.064 -37.137 1.00 55.78 399 LYS A O 1
ATOM 3115 N N . ILE A 1 400 ? 25.681 15.558 -35.714 1.00 66.94 400 ILE A N 1
ATOM 3116 C CA . ILE A 1 400 ? 24.331 15.621 -36.296 1.00 66.94 400 ILE A CA 1
ATOM 3117 C C . ILE A 1 400 ? 23.495 16.603 -35.472 1.00 66.94 400 ILE A C 1
ATOM 3119 O O . ILE A 1 400 ? 23.185 16.335 -34.310 1.00 66.94 400 ILE A O 1
ATOM 3123 N N . VAL A 1 401 ? 23.173 17.750 -36.073 1.00 75.06 401 VAL A N 1
ATOM 3124 C CA . VAL A 1 401 ? 22.357 18.819 -35.479 1.00 75.06 401 VAL A CA 1
ATOM 3125 C C . VAL A 1 401 ? 20.974 18.779 -36.113 1.00 75.06 401 VAL A C 1
ATOM 3127 O O . VAL A 1 401 ? 20.859 18.842 -37.336 1.00 75.06 401 VAL A O 1
ATOM 3130 N N . ILE A 1 402 ? 19.930 18.671 -35.292 1.00 76.31 402 ILE A N 1
ATOM 3131 C CA . ILE A 1 402 ? 18.544 18.702 -35.762 1.00 76.31 402 ILE A CA 1
ATOM 3132 C C . ILE A 1 402 ? 18.052 20.163 -35.723 1.00 76.31 402 ILE A C 1
ATOM 3134 O O . ILE A 1 402 ? 18.136 20.797 -34.667 1.00 76.31 402 ILE A O 1
ATOM 3138 N N . PRO A 1 403 ? 17.558 20.720 -36.848 1.00 63.66 403 PRO A N 1
ATOM 3139 C CA . PRO A 1 403 ? 17.239 22.145 -36.951 1.00 63.66 403 PRO A CA 1
ATOM 3140 C C . PRO A 1 403 ? 16.016 22.575 -36.129 1.00 63.66 403 PRO A C 1
ATOM 3142 O O . PRO A 1 403 ? 16.039 23.647 -35.528 1.00 63.66 403 PRO A O 1
ATOM 3145 N N . ASP A 1 404 ? 14.975 21.746 -36.054 1.00 74.88 404 ASP A N 1
ATOM 3146 C CA . ASP A 1 404 ? 13.792 21.995 -35.223 1.00 74.88 404 ASP A CA 1
ATOM 3147 C C . ASP A 1 404 ? 13.217 20.665 -34.718 1.00 74.88 404 ASP A C 1
ATOM 3149 O O . ASP A 1 404 ? 13.076 19.702 -35.479 1.00 74.88 404 ASP A O 1
ATOM 3153 N N . ILE A 1 405 ? 12.914 20.612 -33.426 1.00 77.81 405 ILE A N 1
ATOM 3154 C CA . ILE A 1 405 ? 12.252 19.508 -32.740 1.00 77.81 405 ILE A CA 1
ATOM 3155 C C . ILE A 1 405 ? 11.135 20.128 -31.914 1.00 77.81 405 ILE A C 1
ATOM 3157 O O . ILE A 1 405 ? 11.404 20.915 -31.014 1.00 77.81 405 ILE A O 1
ATOM 3161 N N . THR A 1 406 ? 9.888 19.752 -32.179 1.00 74.75 406 THR A N 1
ATOM 3162 C CA . THR A 1 406 ? 8.746 20.170 -31.362 1.00 74.75 406 THR A CA 1
ATOM 3163 C C . THR A 1 406 ? 7.881 18.958 -31.041 1.00 74.75 406 THR A C 1
ATOM 3165 O O . THR A 1 406 ? 7.289 18.355 -31.931 1.00 74.75 406 THR A O 1
ATOM 3168 N N . PHE A 1 407 ? 7.805 18.622 -29.757 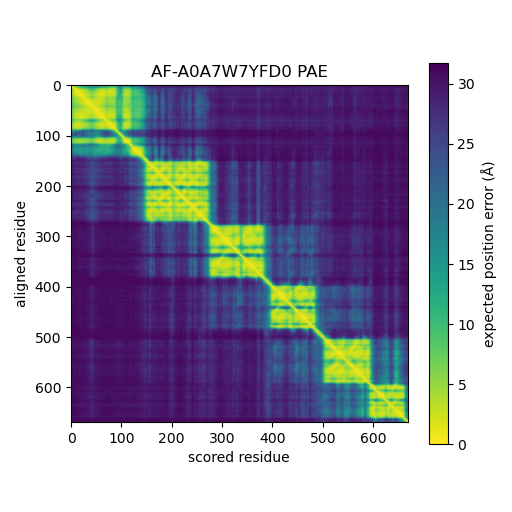1.00 83.31 407 PHE A N 1
ATOM 3169 C CA . PHE A 1 407 ? 6.960 17.583 -29.185 1.00 83.31 407 PHE A CA 1
ATOM 3170 C C . PHE A 1 407 ? 5.869 18.228 -2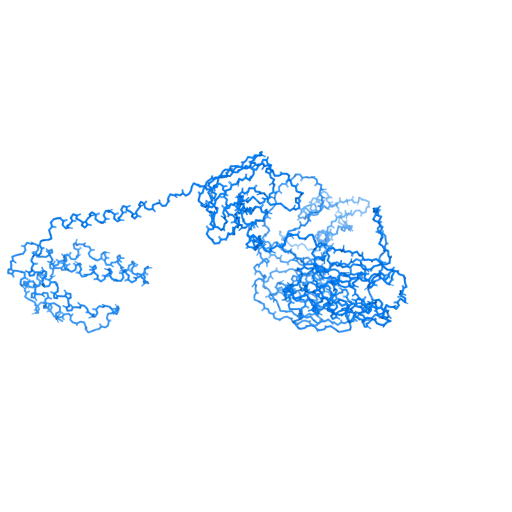8.329 1.00 83.31 407 PHE A C 1
ATOM 3172 O O . PHE A 1 407 ? 6.142 19.163 -27.571 1.00 83.31 407 PHE A O 1
ATOM 3179 N N . ARG A 1 408 ? 4.637 17.736 -28.453 1.00 76.88 408 ARG A N 1
ATOM 3180 C CA . ARG A 1 408 ? 3.490 18.120 -27.622 1.00 76.88 408 ARG A CA 1
ATOM 3181 C C . ARG A 1 408 ? 2.838 16.835 -27.145 1.00 76.88 408 ARG A C 1
ATOM 3183 O O . ARG A 1 408 ? 2.347 16.090 -27.983 1.00 76.88 408 ARG A O 1
ATOM 3190 N N . GLU A 1 409 ? 2.892 16.589 -25.839 1.00 75.25 409 GLU A N 1
ATOM 3191 C CA . GLU A 1 409 ? 2.331 15.382 -25.212 1.00 75.25 409 GLU A CA 1
ATOM 3192 C C . GLU A 1 409 ? 2.808 14.062 -25.854 1.00 75.25 409 GLU A C 1
ATOM 3194 O O . GLU A 1 409 ? 2.049 13.105 -25.953 1.00 75.25 409 GLU A O 1
ATOM 3199 N N . ALA A 1 410 ? 4.068 14.003 -26.299 1.00 74.19 410 ALA A N 1
ATOM 3200 C CA . ALA A 1 410 ? 4.621 12.812 -26.944 1.00 74.19 410 ALA A CA 1
ATOM 3201 C C . ALA A 1 410 ? 5.214 11.844 -25.912 1.00 74.19 410 ALA A C 1
ATOM 3203 O O . ALA A 1 410 ? 5.796 12.265 -24.909 1.00 74.19 410 ALA A O 1
ATOM 3204 N N . THR A 1 411 ? 5.121 10.543 -26.168 1.00 81.88 411 THR A N 1
ATOM 3205 C CA . THR A 1 411 ? 5.745 9.526 -25.311 1.00 81.88 411 THR A CA 1
ATOM 3206 C C . THR A 1 411 ? 7.266 9.487 -25.501 1.00 81.88 411 THR A C 1
ATOM 3208 O O . THR A 1 411 ? 7.795 9.839 -26.558 1.00 81.88 411 THR A O 1
ATOM 3211 N N . LEU A 1 412 ? 8.003 8.978 -24.504 1.00 81.38 412 LEU A N 1
ATOM 3212 C CA . LEU A 1 412 ? 9.460 8.796 -24.616 1.00 81.38 412 LEU A CA 1
ATOM 3213 C C . LEU A 1 412 ? 9.848 7.945 -25.838 1.00 81.38 412 LEU A C 1
ATOM 3215 O O . LEU A 1 412 ? 10.863 8.212 -26.486 1.00 81.38 412 LEU A O 1
ATOM 3219 N N . THR A 1 413 ? 9.036 6.939 -26.166 1.00 79.38 413 THR A N 1
ATOM 3220 C CA . THR A 1 413 ? 9.232 6.083 -27.340 1.00 79.38 413 THR A CA 1
ATOM 3221 C C . THR A 1 413 ? 9.077 6.872 -28.639 1.00 79.38 413 THR A C 1
ATOM 3223 O O . THR A 1 413 ? 9.963 6.793 -29.488 1.00 79.38 413 THR A O 1
ATOM 3226 N N . GLU A 1 414 ? 8.029 7.689 -28.768 1.00 80.88 414 GLU A N 1
ATOM 3227 C CA . GLU A 1 414 ? 7.797 8.542 -29.944 1.00 80.88 414 GLU A CA 1
ATOM 3228 C C . GLU A 1 414 ? 8.898 9.595 -30.118 1.00 80.88 414 GLU A C 1
ATOM 3230 O O . GLU A 1 414 ? 9.395 9.798 -31.228 1.00 80.88 414 GLU A O 1
ATOM 3235 N N . CYS A 1 415 ? 9.351 10.218 -29.026 1.00 81.12 415 CYS A N 1
ATOM 3236 C CA . CYS A 1 415 ? 10.476 11.150 -29.063 1.00 81.12 415 CYS A CA 1
ATOM 3237 C C . CYS A 1 415 ? 11.765 10.466 -29.550 1.00 81.12 415 CYS A C 1
ATOM 3239 O O . CYS A 1 415 ? 12.477 11.009 -30.400 1.00 81.12 415 CYS A O 1
ATOM 3241 N N . CYS A 1 416 ? 12.059 9.258 -29.053 1.00 82.25 416 CYS A N 1
ATOM 3242 C CA . CYS A 1 416 ? 13.232 8.490 -29.471 1.00 82.25 416 CYS A CA 1
ATOM 3243 C C . CYS A 1 416 ? 13.135 8.036 -30.936 1.00 82.25 416 CYS A C 1
ATOM 3245 O O . CYS A 1 416 ? 14.134 8.103 -31.653 1.00 82.25 416 CYS A O 1
ATOM 3247 N N . GLU A 1 417 ? 11.956 7.616 -31.406 1.00 80.56 417 GLU A N 1
ATOM 3248 C CA . GLU A 1 417 ? 11.735 7.259 -32.813 1.00 80.56 417 GLU A CA 1
ATOM 3249 C C . GLU A 1 417 ? 11.880 8.465 -33.744 1.00 80.56 417 GLU A C 1
ATOM 3251 O O . GLU A 1 417 ? 12.578 8.371 -34.756 1.00 80.56 417 GLU A O 1
ATOM 3256 N N . PHE A 1 418 ? 11.316 9.620 -33.382 1.00 84.06 418 PHE A N 1
ATOM 3257 C CA . PHE A 1 418 ? 11.466 10.850 -34.160 1.00 84.06 418 PHE A CA 1
ATOM 3258 C C . PHE A 1 418 ? 12.938 11.255 -34.296 1.00 84.06 418 PHE A C 1
ATOM 3260 O O . PHE A 1 418 ? 13.417 11.524 -35.401 1.00 84.06 418 PHE A O 1
ATOM 3267 N N . ILE A 1 419 ? 13.686 11.239 -33.188 1.00 82.69 419 ILE A N 1
ATOM 3268 C CA . ILE A 1 419 ? 15.118 11.563 -33.187 1.00 82.69 419 ILE A CA 1
ATOM 3269 C C . ILE A 1 419 ? 15.917 10.517 -33.982 1.00 82.69 419 ILE A C 1
ATOM 3271 O O . ILE A 1 419 ? 16.850 10.868 -34.711 1.00 82.69 419 ILE A O 1
ATOM 3275 N N . ARG A 1 420 ? 15.535 9.236 -33.925 1.00 80.31 420 ARG A N 1
ATOM 3276 C CA . ARG A 1 420 ? 16.147 8.170 -34.733 1.00 80.31 420 ARG A CA 1
ATOM 3277 C C . ARG A 1 420 ? 15.947 8.405 -36.230 1.00 80.31 420 ARG A C 1
ATOM 3279 O O . ARG A 1 420 ? 16.904 8.303 -36.995 1.00 80.31 420 ARG A O 1
ATOM 3286 N N . ILE A 1 421 ? 14.731 8.757 -36.644 1.00 79.19 421 ILE A N 1
ATOM 3287 C CA . ILE A 1 421 ? 14.401 9.043 -38.046 1.00 79.19 421 ILE A CA 1
ATOM 3288 C C . ILE A 1 421 ? 15.155 10.290 -38.519 1.00 79.19 421 ILE A C 1
ATOM 3290 O O . ILE A 1 421 ? 15.870 10.224 -39.520 1.00 79.19 421 ILE A O 1
ATOM 3294 N N . LYS A 1 422 ? 15.089 11.394 -37.763 1.00 79.25 422 LYS A N 1
ATOM 3295 C CA . LYS A 1 422 ? 15.753 12.657 -38.125 1.00 79.25 422 LYS A CA 1
ATOM 3296 C C . LYS A 1 422 ? 17.273 12.555 -38.128 1.00 79.25 422 LYS A C 1
ATOM 3298 O O . LYS A 1 422 ? 17.913 13.109 -39.017 1.00 79.25 422 LYS A O 1
ATOM 3303 N N . SER A 1 423 ? 17.863 11.805 -37.198 1.00 79.56 423 SER A N 1
ATOM 3304 C CA . SER A 1 423 ? 19.312 11.570 -37.202 1.00 79.56 423 SER A CA 1
ATOM 3305 C C . SER A 1 423 ? 19.772 10.753 -38.410 1.00 79.56 423 SER A C 1
ATOM 3307 O O . SER A 1 423 ? 20.863 10.993 -38.913 1.00 79.56 423 SER A O 1
ATOM 3309 N N . ARG A 1 424 ? 18.944 9.830 -38.920 1.00 79.94 424 ARG A N 1
ATOM 3310 C CA . ARG A 1 424 ? 19.232 9.063 -40.141 1.00 79.94 424 ARG A CA 1
ATOM 3311 C C . ARG A 1 424 ? 19.074 9.898 -41.413 1.00 79.94 424 ARG A C 1
ATOM 3313 O O . ARG A 1 424 ? 19.850 9.711 -42.344 1.00 79.94 424 ARG A O 1
ATOM 3320 N N . GLU A 1 425 ? 18.089 10.796 -41.454 1.00 79.38 425 GLU A N 1
ATOM 3321 C CA . GLU A 1 425 ? 17.882 11.734 -42.571 1.00 79.38 425 GLU A CA 1
ATOM 3322 C C . GLU A 1 425 ? 19.023 12.750 -42.699 1.00 79.38 425 GLU A C 1
ATOM 3324 O O . GLU A 1 425 ? 19.424 13.089 -43.809 1.00 79.38 425 GLU A O 1
ATOM 3329 N N . LEU A 1 426 ? 19.550 13.219 -41.565 1.00 75.00 426 LEU A N 1
ATOM 3330 C CA . LEU A 1 426 ? 20.583 14.256 -41.502 1.00 75.00 426 LEU A CA 1
ATOM 3331 C C . LEU A 1 426 ? 22.019 13.697 -41.493 1.00 75.00 426 LEU A C 1
ATOM 3333 O O . LEU A 1 426 ? 22.974 14.471 -41.546 1.00 75.00 426 LEU A O 1
ATOM 3337 N N . ASP A 1 427 ? 22.194 12.372 -41.437 1.00 73.44 427 ASP A N 1
ATOM 3338 C CA . ASP A 1 427 ? 23.501 11.710 -41.512 1.00 73.44 427 ASP A CA 1
ATOM 3339 C C . ASP A 1 427 ? 23.920 11.457 -42.978 1.00 73.44 427 ASP A C 1
ATOM 3341 O O . ASP A 1 427 ? 23.250 10.692 -43.680 1.00 73.44 427 ASP A O 1
ATOM 3345 N N . PRO A 1 428 ? 25.074 11.984 -43.442 1.00 65.56 428 PRO A N 1
ATOM 3346 C CA . PRO A 1 428 ? 25.601 11.724 -44.785 1.00 65.56 428 PRO A CA 1
ATOM 3347 C C . PRO A 1 428 ? 25.784 10.235 -45.120 1.00 65.56 428 PRO A C 1
ATOM 3349 O O . PRO A 1 428 ? 25.763 9.861 -46.292 1.00 65.56 428 PRO A O 1
ATOM 3352 N N . LYS A 1 429 ? 25.979 9.372 -44.110 1.00 67.12 429 LYS A N 1
ATOM 3353 C CA . LYS A 1 429 ? 26.168 7.920 -44.282 1.00 67.12 429 LYS A CA 1
ATOM 3354 C C . LYS A 1 429 ? 24.877 7.112 -44.102 1.00 67.12 429 LYS A C 1
ATOM 3356 O O . LYS A 1 429 ? 24.933 5.887 -44.208 1.00 67.12 429 LYS A O 1
ATOM 3361 N N . LYS A 1 430 ? 23.741 7.769 -43.821 1.00 66.19 430 LYS A N 1
ATOM 3362 C CA . LYS A 1 430 ? 22.429 7.162 -43.516 1.00 66.19 430 LYS A CA 1
ATOM 3363 C C . LYS A 1 430 ? 22.460 6.084 -42.417 1.00 66.19 430 LYS A C 1
ATOM 3365 O O . LYS A 1 430 ? 21.573 5.232 -42.376 1.00 66.19 430 LYS A O 1
ATOM 3370 N N . LYS A 1 431 ? 23.457 6.098 -41.525 1.00 59.91 431 LYS A N 1
ATOM 3371 C CA . LYS A 1 431 ? 23.564 5.130 -40.422 1.00 59.91 431 LYS A CA 1
ATOM 3372 C C . LYS A 1 431 ? 22.653 5.527 -39.261 1.00 59.91 431 LYS A C 1
ATOM 3374 O O . LYS A 1 431 ? 22.048 4.652 -38.645 1.00 59.91 431 LYS A O 1
ATOM 3379 N N . GLY A 1 432 ? 22.492 6.835 -39.034 1.00 62.28 432 GLY A N 1
ATOM 3380 C CA . GLY A 1 432 ? 21.674 7.374 -37.946 1.00 62.28 432 GLY A CA 1
ATOM 3381 C C . GLY A 1 432 ? 22.218 7.000 -36.564 1.00 62.28 432 GLY A C 1
ATOM 3382 O O . GLY A 1 432 ? 23.273 6.378 -36.436 1.00 62.28 432 GLY A O 1
ATOM 3383 N N . VAL A 1 433 ? 21.505 7.398 -35.512 1.00 70.94 433 VAL A N 1
ATOM 3384 C CA . VAL A 1 433 ? 21.905 7.119 -34.125 1.00 70.94 433 VAL A CA 1
ATOM 3385 C C . VAL A 1 433 ? 21.145 5.907 -33.583 1.00 70.94 433 VAL A C 1
ATOM 3387 O O . VAL A 1 433 ? 19.926 5.810 -33.732 1.00 70.94 433 VAL A O 1
ATOM 3390 N N . ASN A 1 434 ? 21.858 4.973 -32.947 1.00 69.50 434 ASN A N 1
ATOM 3391 C CA . ASN A 1 434 ? 21.249 3.798 -32.327 1.00 69.50 434 ASN A CA 1
ATOM 3392 C C . ASN A 1 434 ? 20.796 4.120 -30.894 1.00 69.50 434 ASN A C 1
ATOM 3394 O O . ASN A 1 434 ? 21.600 4.580 -30.085 1.00 69.50 434 ASN A O 1
ATOM 3398 N N . ILE A 1 435 ? 19.519 3.890 -30.585 1.00 76.25 435 ILE A N 1
ATOM 3399 C CA . ILE A 1 435 ? 18.899 4.239 -29.297 1.00 76.25 435 ILE A CA 1
ATOM 3400 C C . ILE A 1 435 ? 18.265 2.975 -28.705 1.00 76.25 435 ILE A C 1
ATOM 3402 O O . ILE A 1 435 ? 17.446 2.325 -29.357 1.00 76.25 435 ILE A O 1
ATOM 3406 N N . LEU A 1 436 ? 18.648 2.628 -27.477 1.00 70.12 436 LEU A N 1
ATOM 3407 C CA . LEU A 1 436 ? 18.193 1.457 -26.726 1.00 70.12 436 LEU A CA 1
ATOM 3408 C C . LEU A 1 436 ? 17.424 1.907 -25.481 1.00 70.12 436 LEU A C 1
ATOM 3410 O O . LEU A 1 436 ? 17.917 2.718 -24.700 1.00 70.12 436 LEU A O 1
ATOM 3414 N N . ILE A 1 437 ? 16.232 1.349 -25.268 1.00 76.12 437 ILE A N 1
ATOM 3415 C CA . ILE A 1 437 ? 15.376 1.640 -24.111 1.00 76.12 437 ILE A CA 1
ATOM 3416 C C . ILE A 1 437 ? 15.235 0.354 -23.288 1.00 76.12 437 ILE A C 1
ATOM 3418 O O . ILE A 1 437 ? 14.814 -0.677 -23.817 1.00 76.12 437 ILE A O 1
ATOM 3422 N N . LYS A 1 438 ? 15.603 0.386 -22.001 1.00 70.38 438 LYS A N 1
ATOM 3423 C CA . LYS A 1 438 ? 15.492 -0.786 -21.113 1.00 70.38 438 LYS A CA 1
ATOM 3424 C C . LYS A 1 438 ? 14.011 -1.123 -20.823 1.00 70.38 438 LYS A C 1
ATOM 3426 O O . LYS A 1 438 ? 13.240 -0.209 -20.540 1.00 70.38 438 LYS A O 1
ATOM 3431 N N . PRO A 1 439 ? 13.582 -2.401 -20.817 1.00 51.00 439 PRO A N 1
ATOM 3432 C CA . PRO A 1 439 ? 12.217 -2.767 -20.425 1.00 51.00 439 PRO A CA 1
ATOM 3433 C C . PRO A 1 439 ? 11.934 -2.345 -18.974 1.00 51.00 439 PRO A C 1
ATOM 3435 O O . PRO A 1 439 ? 12.748 -2.605 -18.089 1.00 51.00 439 PRO A O 1
ATOM 3438 N N . GLY A 1 440 ? 10.806 -1.665 -18.742 1.00 54.34 440 GLY A N 1
ATOM 3439 C CA . GLY A 1 440 ? 10.480 -0.986 -17.474 1.00 54.34 440 GLY A CA 1
ATOM 3440 C C . GLY A 1 440 ? 10.654 0.541 -17.509 1.00 54.34 440 GLY A C 1
ATOM 3441 O O . GLY A 1 440 ? 10.275 1.215 -16.561 1.00 54.34 440 GLY A O 1
ATOM 3442 N N . ALA A 1 441 ? 11.181 1.080 -18.614 1.00 48.31 441 ALA A N 1
ATOM 3443 C CA . ALA A 1 441 ? 11.349 2.510 -18.898 1.00 48.31 441 ALA A CA 1
ATOM 3444 C C . ALA A 1 441 ? 10.107 3.216 -19.481 1.00 48.31 441 ALA A C 1
ATOM 3446 O O . ALA A 1 441 ? 10.094 4.424 -19.692 1.00 48.31 441 ALA A O 1
ATOM 3447 N N . ALA A 1 442 ? 9.059 2.468 -19.814 1.00 44.78 442 ALA A N 1
ATOM 3448 C CA . ALA A 1 442 ? 7.872 3.021 -20.454 1.00 44.78 442 ALA A CA 1
ATOM 3449 C C . ALA A 1 442 ? 6.834 3.413 -19.395 1.00 44.78 442 ALA A C 1
ATOM 3451 O O . ALA A 1 442 ? 5.795 2.771 -19.274 1.00 44.78 442 ALA A O 1
ATOM 3452 N N . GLN A 1 443 ? 7.134 4.436 -18.594 1.00 53.78 443 GLN A N 1
ATOM 3453 C CA . GLN A 1 443 ? 6.063 5.235 -18.000 1.00 53.78 443 GLN A CA 1
ATOM 3454 C C . GLN A 1 443 ? 5.582 6.228 -19.059 1.00 53.78 443 GLN A C 1
ATOM 3456 O O . GLN A 1 443 ? 6.396 6.786 -19.797 1.00 53.78 443 GLN A O 1
ATOM 3461 N N . GLU A 1 444 ? 4.263 6.409 -19.152 1.00 53.12 444 GLU A N 1
ATOM 3462 C CA . GLU A 1 444 ? 3.575 7.369 -20.027 1.00 53.12 444 GLU A CA 1
ATOM 3463 C C . GLU A 1 444 ? 3.881 8.813 -19.585 1.00 53.12 444 GLU A C 1
ATOM 3465 O O . GLU A 1 444 ? 3.021 9.551 -19.112 1.00 53.12 444 GLU A O 1
ATOM 3470 N N . ALA A 1 445 ? 5.149 9.215 -19.657 1.00 56.19 445 ALA A N 1
ATOM 3471 C CA . ALA A 1 445 ? 5.545 10.597 -19.468 1.00 56.19 445 ALA A CA 1
ATOM 3472 C C . ALA A 1 445 ? 5.185 11.367 -20.744 1.00 56.19 445 ALA A C 1
ATOM 3474 O O . ALA A 1 445 ? 5.730 11.088 -21.814 1.00 56.19 445 ALA A O 1
ATOM 3475 N N . ASN A 1 446 ? 4.272 12.331 -20.620 1.00 69.81 446 ASN A N 1
ATOM 3476 C CA . ASN A 1 446 ? 3.867 13.212 -21.713 1.00 69.81 446 ASN A CA 1
ATOM 3477 C C . ASN A 1 446 ? 4.918 14.313 -21.891 1.00 69.81 446 ASN A C 1
ATOM 3479 O O . ASN A 1 446 ? 4.901 15.339 -21.207 1.00 69.81 446 ASN A O 1
ATOM 3483 N N . ILE A 1 447 ? 5.853 14.096 -22.811 1.00 71.75 447 ILE A N 1
ATOM 3484 C CA . ILE A 1 447 ? 6.959 15.009 -23.085 1.00 71.75 447 ILE A CA 1
ATOM 3485 C C . ILE A 1 447 ? 6.460 16.132 -23.998 1.00 71.75 447 ILE A C 1
ATOM 3487 O O . ILE A 1 447 ? 6.071 15.918 -25.148 1.00 71.75 447 ILE A O 1
ATOM 3491 N N . THR A 1 448 ? 6.512 17.361 -23.485 1.00 73.44 448 THR A N 1
ATOM 3492 C CA . THR A 1 448 ? 6.322 18.583 -24.273 1.00 73.44 448 THR A CA 1
ATOM 3493 C C . THR A 1 448 ? 7.635 19.353 -24.288 1.00 73.44 448 THR A C 1
ATOM 3495 O O . THR A 1 448 ? 8.116 19.783 -23.243 1.00 73.44 448 THR A O 1
ATOM 3498 N N . LEU A 1 449 ? 8.250 19.479 -25.463 1.00 75.56 449 LEU A N 1
ATOM 3499 C CA . LEU A 1 449 ? 9.614 19.988 -25.623 1.00 75.56 449 LEU A CA 1
ATOM 3500 C C . LEU A 1 449 ? 9.762 20.649 -26.996 1.00 75.56 449 LEU A C 1
ATOM 3502 O O . LEU A 1 449 ? 9.426 20.037 -28.004 1.00 75.56 449 LEU A O 1
ATOM 3506 N N . SER A 1 450 ? 10.291 21.874 -27.050 1.00 75.25 450 SER A N 1
ATOM 3507 C CA . SER A 1 450 ? 10.641 22.549 -28.307 1.00 75.25 450 SER A CA 1
ATOM 3508 C C . SER A 1 450 ? 12.103 22.985 -28.278 1.00 75.25 450 SER A C 1
ATOM 3510 O O . SER A 1 450 ? 12.517 23.728 -27.390 1.00 75.25 450 SER A O 1
ATOM 3512 N N . LEU A 1 451 ? 12.893 22.485 -29.225 1.00 73.50 451 LEU A N 1
ATOM 3513 C CA . LEU A 1 451 ? 14.336 22.680 -29.331 1.00 73.50 451 LEU A CA 1
ATOM 3514 C C . LEU A 1 451 ? 14.700 23.067 -30.768 1.00 73.50 451 LEU A C 1
ATOM 3516 O O . LEU A 1 451 ? 14.214 22.459 -31.718 1.00 73.50 451 LEU A O 1
ATOM 3520 N N . LYS A 1 452 ? 15.594 24.047 -30.933 1.00 73.56 452 LYS A N 1
ATOM 3521 C CA . LYS A 1 452 ? 16.069 24.510 -32.248 1.00 73.56 452 LYS A CA 1
ATOM 3522 C C . LYS A 1 452 ? 17.583 24.399 -32.354 1.00 73.56 452 LYS A C 1
ATOM 3524 O O . LYS A 1 452 ? 18.282 24.824 -31.439 1.00 73.56 452 LYS A O 1
ATOM 3529 N N . ASN A 1 453 ? 18.071 23.886 -33.483 1.00 66.50 453 ASN A N 1
ATOM 3530 C CA . ASN A 1 453 ? 19.492 23.660 -33.772 1.00 66.50 453 ASN A CA 1
ATOM 3531 C C . ASN A 1 453 ? 20.229 22.894 -32.661 1.00 66.50 453 ASN A C 1
ATOM 3533 O O . ASN A 1 453 ? 21.285 23.323 -32.198 1.00 66.50 453 ASN A O 1
ATOM 3537 N N . VAL A 1 454 ? 19.678 21.757 -32.236 1.00 72.56 454 VAL A N 1
ATOM 3538 C CA . VAL A 1 454 ? 20.218 20.983 -31.108 1.00 72.56 454 VAL A CA 1
ATOM 3539 C C . VAL A 1 454 ? 20.905 19.698 -31.592 1.00 72.56 454 VAL A C 1
ATOM 3541 O O . VAL A 1 454 ? 20.356 18.995 -32.449 1.00 72.56 454 VAL A O 1
ATOM 3544 N N . PRO A 1 455 ? 22.101 19.357 -31.072 1.00 79.00 455 PRO A N 1
ATOM 3545 C CA . PRO A 1 455 ? 22.737 18.065 -31.312 1.00 79.00 455 PRO A CA 1
ATOM 3546 C C . PRO A 1 455 ? 21.862 16.890 -30.862 1.00 79.00 455 PRO A C 1
ATOM 3548 O O . PRO A 1 455 ? 21.212 16.944 -29.819 1.00 79.00 455 PRO A O 1
ATOM 3551 N N . VAL A 1 456 ? 21.904 15.777 -31.597 1.00 77.75 456 VAL A N 1
ATOM 3552 C CA . VAL A 1 456 ? 21.111 14.570 -31.275 1.00 77.75 456 VAL A CA 1
ATOM 3553 C C . VAL A 1 456 ? 21.334 14.079 -29.835 1.00 77.75 456 VAL A C 1
ATOM 3555 O O . VAL A 1 456 ? 20.383 13.678 -29.169 1.00 77.75 456 VAL A O 1
ATOM 3558 N N . SER A 1 457 ? 22.566 14.155 -29.325 1.00 73.12 457 SER A N 1
ATOM 3559 C CA . SER A 1 457 ? 22.902 13.772 -27.947 1.00 73.12 457 SER A CA 1
ATOM 3560 C C . SER A 1 457 ? 22.196 14.626 -26.893 1.00 73.12 457 SER A C 1
ATOM 3562 O O . SER A 1 457 ? 21.763 14.102 -25.871 1.00 73.12 457 SER A O 1
ATOM 3564 N N . GLU A 1 458 ? 22.069 15.929 -27.144 1.00 74.56 458 GLU A N 1
ATOM 3565 C CA . GLU A 1 458 ? 21.392 16.867 -26.246 1.00 74.56 458 GLU A CA 1
ATOM 3566 C C . GLU A 1 458 ? 19.876 16.691 -26.327 1.00 74.56 458 GLU A C 1
ATOM 3568 O O . GLU A 1 458 ? 19.213 16.61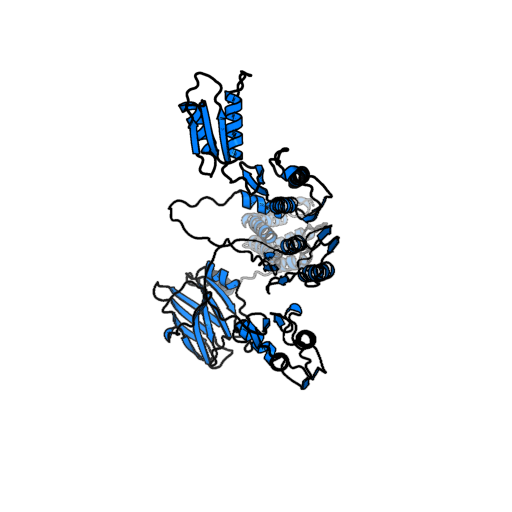6 -25.296 1.00 74.56 458 GLU A O 1
ATOM 3573 N N . ALA A 1 459 ? 19.326 16.510 -27.532 1.00 76.69 459 ALA A N 1
ATOM 3574 C CA . ALA A 1 459 ? 17.905 16.218 -27.714 1.00 76.69 459 ALA A CA 1
ATOM 3575 C C . ALA A 1 459 ? 17.482 14.937 -26.967 1.00 76.69 459 ALA A C 1
ATOM 3577 O O . ALA A 1 459 ? 16.463 14.935 -26.273 1.00 76.69 459 ALA A O 1
ATOM 3578 N N . LEU A 1 460 ? 18.291 13.870 -27.045 1.00 79.75 460 LEU A N 1
ATOM 3579 C CA . LEU A 1 460 ? 18.058 12.624 -26.303 1.00 79.75 460 LEU A CA 1
ATOM 3580 C C . LEU A 1 460 ? 18.206 12.805 -24.795 1.00 79.75 460 LEU A C 1
ATOM 3582 O O . LEU A 1 460 ? 17.433 12.222 -24.038 1.00 79.75 460 LEU A O 1
ATOM 3586 N N . TYR A 1 461 ? 19.163 13.621 -24.357 1.00 77.50 461 TYR A N 1
ATOM 3587 C CA . TYR A 1 461 ? 19.343 13.937 -22.945 1.00 77.50 461 TYR A CA 1
ATOM 3588 C C . TYR A 1 461 ? 18.118 14.650 -22.363 1.00 77.50 461 TYR A C 1
ATOM 3590 O O . TYR A 1 461 ? 17.626 14.244 -21.311 1.00 77.50 461 TYR A O 1
ATOM 3598 N N . TYR A 1 462 ? 17.570 15.649 -23.062 1.00 74.62 462 TYR A N 1
ATOM 3599 C CA . TYR A 1 462 ? 16.368 16.360 -22.615 1.00 74.62 462 TYR A CA 1
ATOM 3600 C C . TYR A 1 462 ? 15.132 15.457 -22.583 1.00 74.62 462 TYR A C 1
ATOM 3602 O O . TYR A 1 462 ? 14.400 15.474 -21.595 1.00 74.62 462 TYR A O 1
ATOM 3610 N N . CYS A 1 463 ? 14.933 14.620 -23.607 1.00 77.19 463 CYS A N 1
ATOM 3611 C CA . CYS A 1 463 ? 13.823 13.663 -23.626 1.00 77.19 463 CYS A CA 1
ATOM 3612 C C . CYS A 1 463 ? 13.945 12.625 -22.497 1.00 77.19 463 CYS A C 1
ATOM 3614 O O . CYS A 1 463 ? 12.967 12.351 -21.806 1.00 77.19 463 CYS A O 1
ATOM 3616 N N . ALA A 1 464 ? 15.147 12.083 -22.269 1.00 76.44 464 ALA A N 1
ATOM 3617 C CA . ALA A 1 464 ? 15.398 11.128 -21.192 1.00 76.44 464 ALA A CA 1
ATOM 3618 C C . ALA A 1 464 ? 15.193 11.766 -19.808 1.00 76.44 464 ALA A C 1
ATOM 3620 O O . ALA A 1 464 ? 14.528 11.179 -18.959 1.00 76.44 464 ALA A O 1
ATOM 3621 N N . SER A 1 465 ? 15.703 12.982 -19.600 1.00 73.88 465 SER A N 1
ATOM 3622 C CA . SER A 1 465 ? 15.587 13.711 -18.332 1.00 73.88 465 SER A CA 1
ATOM 3623 C C . SER A 1 465 ? 14.129 14.016 -17.970 1.00 73.88 465 SER A C 1
ATOM 3625 O O . SER A 1 465 ? 13.705 13.723 -16.853 1.00 73.88 465 SER A O 1
ATOM 3627 N N . LEU A 1 466 ? 13.336 14.513 -18.930 1.00 72.75 466 LEU A N 1
ATOM 3628 C CA . LEU A 1 466 ? 11.906 14.796 -18.738 1.00 72.75 466 LEU A CA 1
ATOM 3629 C C . LEU A 1 466 ? 11.078 13.536 -18.455 1.00 72.75 466 LEU A C 1
ATOM 3631 O O . LEU A 1 466 ? 10.027 13.622 -17.830 1.00 72.75 466 LEU A O 1
ATOM 3635 N N . ALA A 1 467 ? 11.561 12.370 -18.882 1.00 71.12 467 ALA A N 1
ATOM 3636 C CA . ALA A 1 467 ? 10.936 11.088 -18.597 1.00 71.12 467 ALA A CA 1
ATOM 3637 C C . ALA A 1 467 ? 11.508 10.380 -17.352 1.00 71.12 467 ALA A C 1
ATOM 3639 O O . ALA A 1 467 ? 11.179 9.219 -17.140 1.00 71.12 467 ALA A O 1
ATOM 3640 N N . HIS A 1 468 ? 12.385 11.008 -16.555 1.00 73.38 468 HIS A N 1
ATOM 3641 C CA . HIS A 1 468 ? 13.092 10.385 -15.416 1.00 73.38 468 HIS A CA 1
ATOM 3642 C C . HIS A 1 468 ? 13.998 9.189 -15.784 1.00 73.38 468 HIS A C 1
ATOM 3644 O O . HIS A 1 468 ? 14.119 8.204 -15.050 1.00 73.38 468 HIS A O 1
ATOM 3650 N N . HIS A 1 469 ? 14.684 9.282 -16.922 1.00 76.38 469 HIS A N 1
ATOM 3651 C CA . HIS A 1 469 ? 15.637 8.287 -17.409 1.00 76.38 469 HIS A CA 1
ATOM 3652 C C . HIS A 1 469 ? 17.069 8.822 -17.396 1.00 76.38 469 HIS A C 1
ATOM 3654 O O . HIS A 1 469 ? 17.339 9.967 -17.757 1.00 76.38 469 HIS A O 1
ATOM 3660 N N . LYS A 1 470 ? 18.021 7.959 -17.038 1.00 75.75 470 LYS A N 1
ATOM 3661 C CA . LYS A 1 470 ? 19.452 8.230 -17.177 1.00 75.75 470 LYS A CA 1
ATOM 3662 C C . LYS A 1 470 ? 19.908 7.836 -18.579 1.00 75.75 470 LYS A C 1
ATOM 3664 O O . LYS A 1 470 ? 19.707 6.694 -18.997 1.00 75.75 470 LYS A O 1
ATOM 3669 N N . LEU A 1 471 ? 20.553 8.773 -19.271 1.00 73.31 471 LEU A N 1
ATOM 3670 C CA . LEU A 1 471 ? 21.205 8.544 -20.558 1.00 73.31 471 LEU A CA 1
ATOM 3671 C C . LEU A 1 471 ? 22.648 8.070 -20.330 1.00 73.31 471 LEU A C 1
ATOM 3673 O O . LEU A 1 471 ? 23.434 8.755 -19.674 1.00 73.31 471 LEU A O 1
ATOM 3677 N N . SER A 1 472 ? 23.005 6.909 -20.873 1.00 71.50 472 SER A N 1
ATOM 3678 C CA . SER A 1 472 ? 24.384 6.417 -20.953 1.00 71.50 472 SER A CA 1
ATOM 3679 C C . SER A 1 472 ? 24.779 6.276 -22.423 1.00 71.50 472 SER A C 1
ATOM 3681 O O . SER A 1 472 ? 23.961 5.856 -23.237 1.00 71.50 472 SER A O 1
ATOM 3683 N N . SER A 1 473 ? 26.002 6.668 -22.779 1.00 67.38 473 SER A N 1
ATOM 3684 C CA . SER A 1 473 ? 26.538 6.549 -24.139 1.00 67.38 473 SER A CA 1
ATOM 3685 C C . SER A 1 473 ? 27.773 5.658 -24.110 1.00 67.38 473 SER A C 1
ATOM 3687 O O . SER A 1 473 ? 28.672 5.888 -23.302 1.00 67.38 473 SER A O 1
ATOM 3689 N N . ASP A 1 474 ? 27.811 4.653 -24.981 1.00 54.44 474 ASP A N 1
ATOM 3690 C CA . ASP A 1 474 ? 28.956 3.748 -25.169 1.00 54.44 474 ASP A CA 1
ATOM 3691 C C . ASP A 1 474 ? 29.821 4.138 -26.388 1.00 54.44 474 ASP A C 1
ATOM 3693 O O . ASP A 1 474 ? 30.727 3.407 -26.784 1.00 54.44 474 ASP A O 1
ATOM 3697 N N . GLY A 1 475 ? 29.543 5.300 -26.994 1.00 53.91 475 GLY A N 1
ATOM 3698 C CA . GLY A 1 475 ? 30.226 5.802 -28.188 1.00 53.91 475 GLY A CA 1
ATOM 3699 C C . GLY A 1 475 ? 29.625 5.345 -29.524 1.00 53.91 475 GLY A C 1
ATOM 3700 O O . GLY A 1 475 ? 29.911 5.974 -30.541 1.00 53.91 475 GLY A O 1
ATOM 3701 N N . GLN A 1 476 ? 28.758 4.325 -29.554 1.00 52.94 476 GLN A N 1
ATOM 3702 C CA . GLN A 1 476 ? 28.053 3.874 -30.771 1.00 52.94 476 GLN A CA 1
ATOM 3703 C C . GLN A 1 476 ? 26.525 3.802 -30.608 1.00 52.94 476 GLN A C 1
ATOM 3705 O O . GLN A 1 476 ? 25.792 3.780 -31.601 1.00 52.94 476 GLN A O 1
ATOM 3710 N N . SER A 1 477 ? 26.030 3.798 -29.374 1.00 57.03 477 SER A N 1
ATOM 3711 C CA . SER A 1 477 ? 24.621 3.735 -29.023 1.00 57.03 477 SER A CA 1
ATOM 3712 C C . SER A 1 477 ? 24.310 4.531 -27.750 1.00 57.03 477 SER A C 1
ATOM 3714 O O . SER A 1 477 ? 25.167 4.763 -26.894 1.00 57.03 477 SER A O 1
ATOM 3716 N N . TYR A 1 478 ? 23.062 4.985 -27.649 1.00 75.38 478 TYR A N 1
ATOM 3717 C CA . TYR A 1 478 ? 22.529 5.668 -26.474 1.00 75.38 478 TYR A CA 1
ATOM 3718 C C . TYR A 1 478 ? 21.572 4.736 -25.737 1.00 75.38 478 TYR A C 1
ATOM 3720 O O . TYR A 1 478 ? 20.572 4.299 -26.304 1.00 75.38 478 TYR A O 1
ATOM 3728 N N . LEU A 1 479 ? 21.866 4.451 -24.471 1.00 76.31 479 LEU A N 1
ATOM 3729 C CA . LEU A 1 479 ? 21.064 3.600 -23.599 1.00 76.31 479 LEU A CA 1
ATOM 3730 C C . LEU A 1 479 ? 20.282 4.453 -22.594 1.00 76.31 479 LEU A C 1
ATOM 3732 O O . LEU A 1 479 ? 20.875 5.180 -21.793 1.00 76.31 479 LEU A O 1
ATOM 3736 N N . LEU A 1 480 ? 18.954 4.326 -22.604 1.00 75.94 480 LEU A N 1
ATOM 3737 C CA . LEU A 1 480 ? 18.056 4.946 -21.633 1.00 75.94 480 LEU A CA 1
ATOM 3738 C C . LEU A 1 480 ? 17.680 3.929 -20.551 1.00 75.94 480 LEU A C 1
ATOM 3740 O O . LEU A 1 480 ? 17.097 2.877 -20.831 1.00 75.94 480 LEU A O 1
ATOM 3744 N N . THR A 1 481 ? 18.010 4.262 -19.303 1.00 76.00 481 THR A N 1
ATOM 3745 C CA . THR A 1 481 ? 17.723 3.433 -18.122 1.00 76.00 481 THR A CA 1
ATOM 3746 C C . THR A 1 481 ? 16.768 4.180 -17.187 1.00 76.00 481 THR A C 1
ATOM 3748 O O . THR A 1 481 ? 17.052 5.338 -16.882 1.00 76.00 481 THR A O 1
ATOM 3751 N N . PRO A 1 482 ? 15.664 3.569 -16.718 1.00 70.06 482 PRO A N 1
ATOM 3752 C CA . PRO A 1 482 ? 14.767 4.218 -15.767 1.00 70.06 482 PRO A CA 1
ATOM 3753 C C . PRO A 1 482 ? 15.506 4.464 -14.457 1.00 70.06 482 PRO A C 1
ATOM 3755 O O . PRO A 1 482 ? 16.195 3.573 -13.948 1.00 70.06 482 PRO A O 1
ATOM 3758 N N . VAL A 1 483 ? 15.383 5.673 -13.916 1.00 64.19 483 VAL A N 1
ATOM 3759 C CA . VAL A 1 483 ? 15.907 5.987 -12.587 1.00 64.19 483 VAL A CA 1
ATOM 3760 C C . VAL A 1 483 ? 14.882 5.478 -11.572 1.00 64.19 483 VAL A C 1
ATOM 3762 O O . VAL A 1 483 ? 13.941 6.185 -11.230 1.00 64.19 483 VAL A O 1
ATOM 3765 N N . SER A 1 484 ? 15.020 4.227 -11.117 1.00 43.53 484 SER A N 1
ATOM 3766 C CA . SER A 1 484 ? 14.245 3.742 -9.967 1.00 43.53 484 SER A CA 1
ATOM 3767 C C . SER A 1 484 ? 14.528 4.631 -8.756 1.00 43.53 484 SER A C 1
ATOM 3769 O O . SER A 1 484 ? 15.686 4.908 -8.440 1.00 43.53 484 SER A O 1
ATOM 3771 N N . ALA A 1 485 ? 13.471 5.070 -8.076 1.00 38.38 485 ALA A N 1
ATOM 3772 C CA . ALA A 1 485 ? 13.572 5.766 -6.804 1.00 38.38 485 ALA A CA 1
ATOM 3773 C C . ALA A 1 485 ? 14.062 4.793 -5.719 1.00 38.38 485 ALA A C 1
ATOM 3775 O O . ALA A 1 485 ? 13.246 4.166 -5.060 1.00 38.38 485 ALA A O 1
ATOM 3776 N N . GLU A 1 486 ? 15.380 4.638 -5.564 1.00 26.75 486 GLU A N 1
ATOM 3777 C CA . GLU A 1 486 ? 16.019 4.271 -4.294 1.00 26.75 486 GLU A CA 1
ATOM 3778 C C . GLU A 1 486 ? 17.551 4.426 -4.353 1.00 26.75 486 GLU A C 1
ATOM 3780 O O . GLU A 1 486 ? 18.218 3.829 -5.190 1.00 26.75 486 GLU A O 1
ATOM 3785 N N . SER A 1 487 ? 18.054 5.222 -3.402 1.00 24.41 487 SER A N 1
ATOM 3786 C CA . SER A 1 487 ? 19.330 5.148 -2.669 1.00 24.41 487 SER A CA 1
ATOM 3787 C C . SER A 1 487 ? 20.684 5.023 -3.411 1.00 24.41 487 SER A C 1
ATOM 3789 O O . SER A 1 487 ? 20.876 4.185 -4.286 1.00 24.41 487 SER A O 1
ATOM 3791 N N . PRO A 1 488 ? 21.695 5.825 -3.009 1.00 31.00 488 PRO A N 1
ATOM 3792 C CA . PRO A 1 488 ? 22.958 5.975 -3.728 1.00 31.00 488 PRO A CA 1
ATOM 3793 C C . PRO A 1 488 ? 23.842 4.721 -3.648 1.00 31.00 488 PRO A C 1
ATOM 3795 O O . PRO A 1 488 ? 24.165 4.228 -2.565 1.00 31.00 488 PRO A O 1
ATOM 3798 N N . GLU A 1 489 ? 24.293 4.242 -4.810 1.00 25.30 489 GLU A N 1
ATOM 3799 C CA . GLU A 1 489 ? 25.323 3.210 -4.928 1.00 25.30 489 GLU A CA 1
ATOM 3800 C C . GLU A 1 489 ? 26.648 3.657 -4.293 1.00 25.30 489 GLU A C 1
ATOM 3802 O O . GLU A 1 489 ? 27.225 4.699 -4.617 1.00 25.30 489 GLU A O 1
ATOM 3807 N N . LYS A 1 490 ? 27.147 2.797 -3.400 1.00 26.23 490 LYS A N 1
ATOM 3808 C CA . LYS A 1 490 ? 28.472 2.846 -2.782 1.00 26.23 490 LYS A CA 1
ATOM 3809 C C . LYS A 1 490 ? 29.577 2.741 -3.841 1.00 26.23 490 LYS A C 1
ATOM 3811 O O . LYS A 1 490 ? 29.671 1.733 -4.537 1.00 26.23 490 LYS A O 1
ATOM 3816 N N . LYS A 1 491 ? 30.509 3.700 -3.844 1.00 27.02 491 LYS A N 1
ATOM 3817 C CA . LYS A 1 491 ? 31.917 3.452 -4.209 1.00 27.02 491 LYS A CA 1
ATOM 3818 C C . LYS A 1 491 ? 32.754 3.322 -2.934 1.00 27.02 491 LYS A C 1
ATOM 3820 O O . LYS A 1 491 ? 32.491 3.991 -1.940 1.00 27.02 491 LYS A O 1
ATOM 3825 N N . GLY A 1 492 ? 33.684 2.371 -2.966 1.00 26.61 492 GLY A N 1
ATOM 3826 C CA . GLY A 1 492 ? 34.304 1.737 -1.806 1.00 26.61 492 GLY A CA 1
ATOM 3827 C C . GLY A 1 492 ? 35.270 2.583 -0.967 1.00 26.61 492 GLY A C 1
ATOM 3828 O O . GLY A 1 492 ? 36.015 3.411 -1.475 1.00 26.61 492 GLY A O 1
ATOM 3829 N N . GLN A 1 493 ? 35.215 2.272 0.333 1.00 25.17 493 GLN A N 1
ATOM 3830 C CA . GLN A 1 493 ? 36.289 2.118 1.325 1.00 25.17 493 GLN A CA 1
ATOM 3831 C C . GLN A 1 493 ? 37.476 3.097 1.340 1.00 25.17 493 GLN A C 1
ATOM 3833 O O . GLN A 1 493 ? 38.447 2.940 0.610 1.00 25.17 493 GLN A O 1
ATOM 3838 N N . ALA A 1 494 ? 37.501 3.919 2.393 1.00 23.94 494 ALA A N 1
ATOM 3839 C CA . ALA A 1 494 ? 38.611 3.913 3.346 1.00 23.94 494 ALA A CA 1
ATOM 3840 C C . ALA A 1 494 ? 38.066 4.150 4.766 1.00 23.94 494 ALA A C 1
ATOM 3842 O O . ALA A 1 494 ? 37.205 4.996 4.991 1.00 23.94 494 ALA A O 1
ATOM 3843 N N . SER A 1 495 ? 38.526 3.323 5.698 1.00 26.11 495 SER A N 1
ATOM 3844 C CA . SER A 1 495 ? 38.159 3.258 7.112 1.00 26.11 495 SER A CA 1
ATOM 3845 C C . SER A 1 495 ? 38.455 4.547 7.884 1.00 26.11 495 SER A C 1
ATOM 3847 O O . SER A 1 495 ? 39.554 5.085 7.781 1.00 26.11 495 SER A O 1
ATOM 3849 N N . GLY A 1 496 ? 37.527 4.962 8.748 1.00 22.66 496 GLY A N 1
ATOM 3850 C CA . GLY A 1 496 ? 37.758 6.000 9.751 1.00 22.66 496 GLY A CA 1
ATOM 3851 C C . GLY A 1 496 ? 36.508 6.245 10.591 1.00 22.66 496 GLY A C 1
ATOM 3852 O O . GLY A 1 496 ? 35.565 6.883 10.148 1.00 22.66 496 GLY A O 1
ATOM 3853 N N . THR A 1 497 ? 36.494 5.682 11.792 1.00 29.17 497 THR A N 1
ATOM 3854 C CA . THR A 1 497 ? 35.544 5.920 12.889 1.00 29.17 497 THR A CA 1
ATOM 3855 C C . THR A 1 497 ? 35.211 7.402 13.109 1.00 29.17 497 THR A C 1
ATOM 3857 O O . THR A 1 497 ? 36.133 8.162 13.379 1.00 29.17 497 THR A O 1
ATOM 3860 N N . ALA A 1 498 ? 33.922 7.780 13.086 1.00 25.14 498 ALA A N 1
ATOM 3861 C CA . ALA A 1 498 ? 33.252 8.684 14.048 1.00 25.14 498 ALA A CA 1
ATOM 3862 C C . ALA A 1 498 ? 31.877 9.184 13.537 1.00 25.14 498 ALA A C 1
ATOM 3864 O O . ALA A 1 498 ? 31.766 9.662 12.418 1.00 25.14 498 ALA A O 1
ATOM 3865 N N . ALA A 1 499 ? 30.870 9.094 14.418 1.00 25.03 499 ALA A N 1
ATOM 3866 C CA . ALA A 1 499 ? 29.620 9.871 14.526 1.00 25.03 499 ALA A CA 1
ATOM 3867 C C . ALA A 1 499 ? 28.686 10.070 13.299 1.00 25.03 499 ALA A C 1
ATOM 3869 O O . ALA A 1 499 ? 29.017 10.718 12.313 1.00 25.03 499 ALA A O 1
ATOM 3870 N N . LYS A 1 500 ? 27.422 9.625 13.442 1.00 30.27 500 LYS A N 1
ATOM 3871 C CA . LYS A 1 500 ? 26.261 10.089 12.645 1.00 30.27 500 LYS A CA 1
ATOM 3872 C C . LYS A 1 500 ? 26.158 11.630 12.672 1.00 30.27 500 LYS A C 1
ATOM 3874 O O . LYS A 1 500 ? 26.154 12.167 13.780 1.00 30.27 500 LYS A O 1
ATOM 3879 N N . PRO A 1 501 ? 25.916 12.327 11.542 1.00 31.69 501 PRO A N 1
ATOM 3880 C CA . PRO A 1 501 ? 25.366 13.678 11.565 1.00 31.69 501 PRO A CA 1
ATOM 3881 C C . PRO A 1 501 ? 23.880 13.713 11.156 1.00 31.69 501 PRO A C 1
ATOM 3883 O O . PRO A 1 501 ? 23.331 12.764 10.596 1.00 31.69 501 PRO A O 1
ATOM 3886 N N . ALA A 1 502 ? 23.228 14.809 11.538 1.00 28.83 502 ALA A N 1
ATOM 3887 C CA . ALA A 1 502 ? 21.789 15.030 11.592 1.00 28.83 502 ALA A CA 1
ATOM 3888 C C . ALA A 1 502 ? 21.061 15.025 10.232 1.00 28.83 502 ALA A C 1
ATOM 3890 O O . ALA A 1 502 ? 21.604 15.395 9.198 1.00 28.83 502 ALA A O 1
ATOM 3891 N N . MET A 1 503 ? 19.784 14.640 10.270 1.00 31.08 503 MET A N 1
ATOM 3892 C CA . MET A 1 503 ? 18.828 14.702 9.164 1.00 31.08 503 MET A CA 1
ATOM 3893 C C . MET A 1 503 ? 18.630 16.169 8.728 1.00 31.08 503 MET A C 1
ATOM 3895 O O . MET A 1 503 ? 18.213 17.003 9.528 1.00 31.08 503 MET A O 1
ATOM 3899 N N . ASN A 1 504 ? 18.989 16.487 7.481 1.00 45.53 504 ASN A N 1
ATOM 3900 C CA . ASN A 1 504 ? 19.116 17.849 6.948 1.00 45.53 504 ASN A CA 1
ATOM 3901 C C . ASN A 1 504 ? 17.785 18.628 6.896 1.00 45.53 504 ASN A C 1
ATOM 3903 O O . ASN A 1 504 ? 16.874 18.265 6.154 1.00 45.53 504 ASN A O 1
ATOM 3907 N N . THR A 1 505 ? 17.732 19.784 7.562 1.00 56.38 505 THR A N 1
ATOM 3908 C CA . THR A 1 505 ? 16.658 20.799 7.490 1.00 56.38 505 THR A CA 1
ATOM 3909 C C . THR A 1 505 ? 16.355 21.264 6.051 1.00 56.38 505 THR A C 1
ATOM 3911 O O . THR A 1 505 ? 15.236 21.669 5.748 1.00 56.38 505 THR A O 1
ATOM 3914 N N . ALA A 1 506 ? 17.335 21.162 5.144 1.00 55.19 506 ALA A N 1
ATOM 3915 C CA . ALA A 1 506 ? 17.242 21.600 3.750 1.00 55.19 506 ALA A CA 1
ATOM 3916 C C . ALA A 1 506 ? 16.314 20.739 2.875 1.00 55.19 506 ALA A C 1
ATOM 3918 O O . ALA A 1 506 ? 15.545 21.282 2.086 1.00 55.19 506 ALA A O 1
ATOM 3919 N N . GLU A 1 507 ? 16.349 19.410 3.027 1.00 68.31 507 GLU A N 1
ATOM 3920 C CA . GLU A 1 507 ? 15.541 18.505 2.191 1.00 68.31 507 GLU A CA 1
ATOM 3921 C C . GLU A 1 507 ? 14.060 18.561 2.584 1.00 68.31 507 GLU A C 1
ATOM 3923 O O . GLU A 1 507 ? 13.183 18.495 1.727 1.00 68.31 507 GLU A O 1
ATOM 3928 N N . SER A 1 508 ? 13.774 18.776 3.873 1.00 67.50 508 SER A N 1
ATOM 3929 C CA . SER A 1 508 ? 12.407 18.987 4.360 1.00 67.50 508 SER A CA 1
ATOM 3930 C C . SER A 1 508 ? 11.787 20.257 3.772 1.00 67.50 508 SER A C 1
ATOM 3932 O O . SER A 1 508 ? 10.633 20.234 3.353 1.00 67.50 508 SER A O 1
ATOM 3934 N N . GLN A 1 509 ? 12.552 21.353 3.706 1.00 71.19 509 GLN A N 1
ATOM 3935 C CA . GLN A 1 509 ? 12.081 22.612 3.124 1.00 71.19 509 GLN A CA 1
ATOM 3936 C C . GLN A 1 509 ? 11.957 22.518 1.594 1.00 71.19 509 GLN A C 1
ATOM 3938 O O . GLN A 1 509 ? 11.014 23.053 1.017 1.00 71.19 509 GLN A O 1
ATOM 3943 N N . ALA A 1 510 ? 12.863 21.792 0.933 1.00 72.44 510 ALA A N 1
ATOM 3944 C CA . ALA A 1 510 ? 12.773 21.517 -0.500 1.00 72.44 510 ALA A CA 1
ATOM 3945 C C . ALA A 1 510 ? 11.524 20.690 -0.856 1.00 72.44 510 ALA A C 1
ATOM 3947 O O . ALA A 1 510 ? 10.844 20.991 -1.835 1.00 72.44 510 ALA A O 1
ATOM 3948 N N . ALA A 1 511 ? 11.191 19.671 -0.057 1.00 76.44 511 ALA A N 1
ATOM 3949 C CA . ALA A 1 511 ? 10.029 18.814 -0.290 1.00 76.44 511 ALA A CA 1
ATOM 3950 C C . ALA A 1 511 ? 8.700 19.586 -0.230 1.00 76.44 511 ALA A C 1
ATOM 3952 O O . ALA A 1 511 ? 7.827 19.360 -1.066 1.00 76.44 511 ALA A O 1
ATOM 3953 N N . GLU A 1 512 ? 8.565 20.529 0.705 1.00 79.31 512 GLU A N 1
ATOM 3954 C CA . GLU A 1 512 ? 7.380 21.388 0.810 1.00 79.31 512 GLU A CA 1
ATOM 3955 C C . GLU A 1 512 ? 7.239 22.312 -0.411 1.00 79.31 512 GLU A C 1
ATOM 3957 O O . GLU A 1 512 ? 6.162 22.422 -1.001 1.00 79.31 512 GLU A O 1
ATOM 3962 N N . LEU A 1 513 ? 8.348 22.909 -0.858 1.00 81.56 513 LEU A N 1
ATOM 3963 C CA . LEU A 1 513 ? 8.369 23.821 -2.005 1.00 81.56 513 LEU A CA 1
ATOM 3964 C C . LEU A 1 513 ? 8.086 23.120 -3.345 1.00 81.56 513 LEU A C 1
ATOM 3966 O O . LEU A 1 513 ? 7.555 23.755 -4.258 1.00 81.56 513 LEU A O 1
ATOM 3970 N N . ARG A 1 514 ? 8.365 21.813 -3.462 1.00 80.88 514 ARG A N 1
ATOM 3971 C CA . ARG A 1 514 ? 8.022 21.003 -4.650 1.00 80.88 514 ARG A CA 1
ATOM 3972 C C . ARG A 1 514 ? 6.515 20.756 -4.797 1.00 80.88 514 ARG A C 1
ATOM 3974 O O . ARG A 1 514 ? 6.041 20.568 -5.913 1.00 80.88 514 ARG A O 1
ATOM 3981 N N . ILE A 1 515 ? 5.752 20.796 -3.701 1.00 79.12 515 ILE A N 1
ATOM 3982 C CA . ILE A 1 515 ? 4.289 20.580 -3.696 1.00 79.12 515 ILE A CA 1
ATOM 3983 C C . ILE A 1 515 ? 3.524 21.893 -3.995 1.00 79.12 515 ILE A C 1
ATOM 3985 O O . ILE A 1 515 ? 2.300 21.902 -4.142 1.00 79.12 515 ILE A O 1
ATOM 3989 N N . ALA A 1 516 ? 4.229 23.023 -4.127 1.00 79.00 516 ALA A N 1
ATOM 3990 C CA . ALA A 1 516 ? 3.628 24.328 -4.387 1.00 79.00 516 ALA A CA 1
ATOM 3991 C C . ALA A 1 516 ? 2.867 24.401 -5.731 1.00 79.00 516 ALA A C 1
ATOM 3993 O O . ALA A 1 516 ? 3.091 23.633 -6.668 1.00 79.00 516 ALA A O 1
ATOM 3994 N N . ARG A 1 517 ? 1.950 25.375 -5.842 1.00 77.88 517 ARG A N 1
ATOM 3995 C CA . ARG A 1 517 ? 1.062 25.548 -7.005 1.00 77.88 517 ARG A CA 1
ATOM 3996 C C . ARG A 1 517 ? 1.853 25.683 -8.313 1.00 77.88 517 ARG A C 1
ATOM 3998 O O . ARG A 1 517 ? 2.593 26.645 -8.498 1.00 77.88 517 ARG A O 1
ATOM 4005 N N . GLN A 1 518 ? 1.599 24.773 -9.251 1.00 84.19 518 GLN A N 1
ATOM 4006 C CA . GLN A 1 518 ? 2.216 24.779 -10.578 1.00 84.19 518 GLN A CA 1
ATOM 4007 C C . GLN A 1 518 ? 1.744 25.965 -11.434 1.00 84.19 518 GLN A C 1
ATOM 4009 O O . GLN A 1 518 ? 0.559 26.324 -11.426 1.00 84.19 518 GLN A O 1
ATOM 4014 N N . ARG A 1 519 ? 2.663 26.544 -12.214 1.00 78.69 519 ARG A N 1
ATOM 4015 C CA . ARG A 1 519 ? 2.405 27.650 -13.153 1.00 78.69 519 ARG A CA 1
ATOM 4016 C C . ARG A 1 519 ? 3.125 27.407 -14.479 1.00 78.69 519 ARG A C 1
ATOM 4018 O O . ARG A 1 519 ? 4.057 26.612 -14.541 1.00 78.69 519 ARG A O 1
ATOM 4025 N N . GLN A 1 520 ? 2.655 28.062 -15.540 1.00 84.56 520 GLN A N 1
ATOM 4026 C CA . GLN A 1 520 ? 3.314 28.041 -16.847 1.00 84.56 520 GLN A CA 1
ATOM 4027 C C . GLN A 1 520 ? 4.406 29.113 -16.872 1.00 84.56 520 GLN A C 1
ATOM 4029 O O . GLN A 1 520 ? 4.105 30.288 -16.665 1.00 84.56 520 GLN A O 1
ATOM 4034 N N . TYR A 1 521 ? 5.639 28.715 -17.172 1.00 82.38 521 TYR A N 1
ATOM 4035 C CA . TYR A 1 521 ? 6.765 29.617 -17.397 1.00 82.38 521 TYR A CA 1
ATOM 4036 C C . TYR A 1 521 ? 7.212 29.498 -18.846 1.00 82.38 521 TYR A C 1
ATOM 4038 O O . TYR A 1 521 ? 7.413 28.384 -19.322 1.00 82.38 521 TYR A O 1
ATOM 4046 N N . ASP A 1 522 ? 7.361 30.629 -19.531 1.00 83.56 522 ASP A N 1
ATOM 4047 C CA . ASP A 1 522 ? 7.839 30.699 -20.911 1.00 83.56 522 ASP A CA 1
ATOM 4048 C C . ASP A 1 522 ? 8.909 31.788 -21.009 1.00 83.56 522 ASP A C 1
ATOM 4050 O O . ASP A 1 522 ? 8.629 32.975 -20.831 1.00 83.56 522 ASP A O 1
ATOM 4054 N N . PHE A 1 523 ? 10.152 31.368 -21.230 1.00 83.75 523 PHE A N 1
ATOM 4055 C CA . PHE A 1 523 ? 11.305 32.251 -21.342 1.00 83.75 523 PHE A CA 1
ATOM 4056 C C . PHE A 1 523 ? 11.983 32.038 -22.686 1.00 83.75 523 PHE A C 1
ATOM 4058 O O . PHE A 1 523 ? 12.275 30.910 -23.075 1.00 83.75 523 PHE A O 1
ATOM 4065 N N . ASN A 1 524 ? 12.296 33.138 -23.368 1.00 82.06 524 ASN A N 1
ATOM 4066 C CA . ASN A 1 524 ? 12.972 33.136 -24.659 1.00 82.06 524 ASN A CA 1
ATOM 4067 C C . ASN A 1 524 ? 14.221 34.015 -24.591 1.00 82.06 524 ASN A C 1
ATOM 4069 O O . ASN A 1 524 ? 14.113 35.222 -24.387 1.00 82.06 524 ASN A O 1
ATOM 4073 N N . LYS A 1 525 ? 15.399 33.402 -24.761 1.00 80.25 525 LYS A N 1
ATOM 4074 C CA . LYS A 1 525 ? 16.720 34.053 -24.700 1.00 80.25 525 LYS A CA 1
ATOM 4075 C C . LYS A 1 525 ? 16.884 34.987 -23.492 1.00 80.25 525 LYS A C 1
ATOM 4077 O O . LYS A 1 525 ? 17.349 36.113 -23.637 1.00 80.25 525 LYS A O 1
ATOM 4082 N N . ALA A 1 526 ? 16.513 34.518 -22.305 1.00 79.94 526 ALA A N 1
ATOM 4083 C CA . ALA A 1 526 ? 16.687 35.269 -21.064 1.00 79.94 526 ALA A CA 1
ATOM 4084 C C . ALA A 1 526 ? 18.002 34.877 -20.368 1.00 79.94 526 ALA A C 1
ATOM 4086 O O . ALA A 1 526 ? 18.425 33.723 -20.465 1.00 79.94 526 ALA A O 1
ATOM 4087 N N . ASN A 1 527 ? 18.649 35.808 -19.661 1.00 85.75 527 ASN A N 1
ATOM 4088 C CA . ASN A 1 527 ? 19.838 35.493 -18.862 1.00 85.75 527 ASN A CA 1
ATOM 4089 C C . ASN A 1 527 ? 19.474 34.529 -17.728 1.00 85.75 527 ASN A C 1
ATOM 4091 O O . ASN A 1 527 ? 18.513 34.762 -16.993 1.00 85.75 527 ASN A O 1
ATOM 4095 N N . LEU A 1 528 ? 20.276 33.480 -17.538 1.00 84.00 528 LEU A N 1
ATOM 4096 C CA . LEU A 1 528 ? 20.067 32.484 -16.489 1.00 84.00 528 LEU A CA 1
ATOM 4097 C C . LEU A 1 528 ? 20.019 33.130 -15.098 1.00 84.00 528 LEU A C 1
ATOM 4099 O O . LEU A 1 528 ? 19.169 32.756 -14.295 1.00 84.00 528 LEU A O 1
ATOM 4103 N N . GLY A 1 529 ? 20.880 34.116 -14.822 1.00 82.38 529 GLY A N 1
ATOM 4104 C CA . GLY A 1 529 ? 20.874 34.836 -13.544 1.00 82.38 529 GLY A CA 1
ATOM 4105 C C . GLY A 1 529 ? 19.541 35.539 -13.256 1.00 82.38 529 GLY A C 1
ATOM 4106 O O . GLY A 1 529 ? 18.994 35.403 -12.159 1.00 82.38 529 GLY A O 1
ATOM 4107 N N . ASP A 1 530 ? 18.980 36.217 -14.260 1.00 84.62 530 ASP A N 1
ATOM 4108 C CA . ASP A 1 530 ? 17.708 36.942 -14.147 1.00 84.62 530 ASP A CA 1
ATOM 4109 C C . ASP A 1 530 ? 16.523 35.981 -13.994 1.00 84.62 530 ASP A C 1
ATOM 4111 O O . ASP A 1 530 ? 15.636 36.202 -13.166 1.00 84.62 530 ASP A O 1
ATOM 4115 N N . VAL A 1 531 ? 16.541 34.869 -14.735 1.00 86.56 531 VAL A N 1
ATOM 4116 C CA . VAL A 1 531 ? 15.520 33.817 -14.644 1.00 86.56 531 VAL A CA 1
ATOM 4117 C C . VAL A 1 531 ? 15.539 33.143 -13.270 1.00 86.56 531 VAL A C 1
ATOM 4119 O O . VAL A 1 531 ? 14.480 32.947 -12.674 1.00 86.56 531 VAL A O 1
ATOM 4122 N N . LEU A 1 532 ? 16.720 32.828 -12.725 1.00 87.75 532 LEU A N 1
ATOM 4123 C CA . LEU A 1 532 ? 16.844 32.241 -11.385 1.00 87.75 532 LEU A CA 1
ATOM 4124 C C . LEU A 1 532 ? 16.356 33.207 -10.297 1.00 87.75 532 LEU A C 1
ATOM 4126 O O . LEU A 1 532 ? 15.637 32.790 -9.392 1.00 87.75 532 LEU A O 1
ATOM 4130 N N . ARG A 1 533 ? 16.676 34.503 -10.410 1.00 86.06 533 ARG A N 1
ATOM 4131 C CA . ARG A 1 533 ? 16.171 35.552 -9.506 1.00 86.06 533 ARG A CA 1
ATOM 4132 C C . ARG A 1 533 ? 14.648 35.680 -9.573 1.00 86.06 533 ARG A C 1
ATOM 4134 O O . ARG A 1 533 ? 14.003 35.793 -8.528 1.00 86.06 533 ARG A O 1
ATOM 4141 N N . TYR A 1 534 ? 14.078 35.648 -10.776 1.00 89.88 534 TYR A N 1
ATOM 4142 C CA . TYR A 1 534 ? 12.630 35.684 -10.979 1.00 89.88 534 TYR A CA 1
ATOM 4143 C C . TYR A 1 534 ? 11.943 34.474 -10.333 1.00 89.88 534 TYR A C 1
ATOM 4145 O O . TYR A 1 534 ? 11.028 34.646 -9.530 1.00 89.88 534 TYR A O 1
ATOM 4153 N N . LEU A 1 535 ? 12.424 33.259 -10.615 1.00 88.19 535 LEU A N 1
ATOM 4154 C CA . LEU A 1 535 ? 11.844 32.024 -10.079 1.00 88.19 535 LEU A CA 1
ATOM 4155 C C . LEU A 1 535 ? 12.008 31.902 -8.560 1.00 88.19 535 LEU A C 1
ATOM 4157 O O . LEU A 1 535 ? 11.089 31.441 -7.892 1.00 88.19 535 LEU A O 1
ATOM 4161 N N . ALA A 1 536 ? 13.134 32.351 -7.999 1.00 86.12 536 ALA A N 1
ATOM 4162 C CA . ALA A 1 536 ? 13.350 32.347 -6.553 1.00 86.12 536 ALA A CA 1
ATOM 4163 C C . ALA A 1 536 ? 12.394 33.314 -5.832 1.00 86.12 536 ALA A C 1
ATOM 4165 O O . ALA A 1 536 ? 11.867 33.004 -4.764 1.00 86.12 536 ALA A O 1
ATOM 4166 N N . THR A 1 537 ? 12.121 34.466 -6.450 1.00 87.69 537 THR A N 1
ATOM 4167 C CA . THR A 1 537 ? 11.160 35.446 -5.928 1.00 87.69 537 THR A CA 1
ATOM 4168 C C . THR A 1 537 ? 9.728 34.915 -6.034 1.00 87.69 537 THR A C 1
ATOM 4170 O O . THR A 1 537 ? 8.959 35.044 -5.085 1.00 87.69 537 THR A O 1
ATOM 4173 N N . ASP A 1 538 ? 9.379 34.259 -7.145 1.00 86.56 538 ASP A N 1
ATOM 4174 C CA . ASP A 1 538 ? 8.055 33.650 -7.334 1.00 86.56 538 ASP A CA 1
ATOM 4175 C C . ASP A 1 538 ? 7.824 32.428 -6.423 1.00 86.56 538 ASP A C 1
ATOM 4177 O O . ASP A 1 538 ? 6.705 32.192 -5.970 1.00 86.56 538 ASP A O 1
ATOM 4181 N N . ALA A 1 539 ? 8.885 31.683 -6.096 1.00 84.19 539 ALA A N 1
ATOM 4182 C CA . ALA A 1 539 ? 8.865 30.612 -5.098 1.00 84.19 539 ALA A CA 1
ATOM 4183 C C . ALA A 1 539 ? 8.768 31.127 -3.648 1.00 84.19 539 ALA A C 1
ATOM 4185 O O . ALA A 1 539 ? 8.570 30.326 -2.736 1.00 84.19 539 ALA A O 1
ATOM 4186 N N . GLY A 1 540 ? 8.929 32.436 -3.417 1.00 84.00 540 GLY A N 1
ATOM 4187 C CA . GLY A 1 540 ? 8.909 33.029 -2.079 1.00 84.00 540 GLY A CA 1
ATOM 4188 C C . GLY A 1 540 ? 10.097 32.621 -1.200 1.00 84.00 540 GLY A C 1
ATOM 4189 O O . GLY A 1 540 ? 9.969 32.610 0.024 1.00 84.00 540 GLY A O 1
ATOM 4190 N N . ILE A 1 541 ? 11.241 32.263 -1.796 1.00 86.12 541 ILE A N 1
ATOM 4191 C CA . ILE A 1 541 ? 12.428 31.821 -1.053 1.00 86.12 541 ILE A CA 1
ATOM 4192 C C . ILE A 1 541 ? 13.427 32.962 -0.841 1.00 86.12 541 ILE A C 1
ATOM 4194 O O . ILE A 1 541 ? 13.673 33.776 -1.728 1.00 86.12 541 ILE A O 1
ATOM 4198 N N . ASN A 1 542 ? 14.073 32.988 0.327 1.00 82.00 542 ASN A N 1
ATOM 4199 C CA . ASN A 1 542 ? 15.236 33.845 0.554 1.00 82.00 542 ASN A CA 1
ATOM 4200 C C . ASN A 1 542 ? 16.444 33.242 -0.161 1.00 82.00 542 ASN A C 1
ATOM 4202 O O . ASN A 1 542 ? 16.806 32.104 0.135 1.00 82.00 542 ASN A O 1
ATOM 4206 N N . PHE A 1 543 ? 17.084 33.990 -1.061 1.00 82.88 543 PHE A N 1
ATOM 4207 C CA . PHE A 1 543 ? 18.180 33.469 -1.877 1.00 82.88 543 PHE A CA 1
ATOM 4208 C C . PHE A 1 543 ? 19.358 34.440 -2.020 1.00 82.88 543 PHE A C 1
ATOM 4210 O O . PHE A 1 543 ? 19.219 35.651 -1.846 1.00 82.88 543 PHE A O 1
ATOM 4217 N N . VAL A 1 544 ? 20.520 33.887 -2.365 1.00 75.88 544 VAL A N 1
ATOM 4218 C CA . VAL A 1 544 ? 21.720 34.613 -2.790 1.00 75.88 544 VAL A CA 1
ATOM 4219 C C . VAL A 1 544 ? 21.878 34.409 -4.292 1.00 75.88 544 VAL A C 1
ATOM 4221 O O . VAL A 1 544 ? 22.003 33.277 -4.760 1.00 75.88 544 VAL A O 1
ATOM 4224 N N . SER A 1 545 ? 21.829 35.500 -5.058 1.00 70.69 545 SER A N 1
ATOM 4225 C CA . SER A 1 545 ? 21.988 35.456 -6.513 1.00 70.69 545 SER A CA 1
ATOM 4226 C C . SER A 1 545 ? 23.402 35.038 -6.912 1.00 70.69 545 SER A C 1
ATOM 4228 O O . SER A 1 545 ? 24.368 35.300 -6.195 1.00 70.69 545 SER A O 1
ATOM 4230 N N . LEU A 1 546 ? 23.530 34.440 -8.098 1.00 74.12 546 LEU A N 1
ATOM 4231 C CA . LEU A 1 546 ? 24.831 34.228 -8.729 1.00 74.12 546 LEU A CA 1
ATOM 4232 C C . LEU A 1 546 ? 25.559 35.572 -8.890 1.00 74.12 546 LEU A C 1
ATOM 4234 O O . LEU A 1 546 ? 24.930 36.589 -9.180 1.00 74.12 546 LEU A O 1
ATOM 4238 N N . SER A 1 547 ? 26.882 35.569 -8.718 1.00 66.12 547 SER A N 1
ATOM 4239 C CA . SER A 1 547 ? 27.714 36.750 -8.975 1.00 66.12 547 SER A CA 1
ATOM 4240 C C . SER A 1 547 ? 27.565 37.207 -10.434 1.00 66.12 547 SER A C 1
ATOM 4242 O O . SER A 1 547 ? 27.557 36.375 -11.345 1.00 66.12 547 SER A O 1
ATOM 4244 N N . GLU A 1 548 ? 27.469 38.521 -10.660 1.00 62.03 548 GLU A N 1
ATOM 4245 C CA . GLU A 1 548 ? 27.342 39.130 -11.997 1.00 62.03 548 GLU A CA 1
ATOM 4246 C C . GLU A 1 548 ? 28.542 38.817 -12.912 1.00 62.03 548 GLU A C 1
ATOM 4248 O O . GLU A 1 548 ? 28.411 38.792 -14.139 1.00 62.03 548 GLU A O 1
ATOM 4253 N N . ASP A 1 549 ? 29.691 38.478 -12.322 1.00 56.94 549 ASP A N 1
ATOM 4254 C CA . ASP A 1 549 ? 30.909 38.093 -13.039 1.00 56.94 549 ASP A CA 1
ATOM 4255 C C . ASP A 1 549 ? 30.960 36.604 -13.414 1.00 56.94 549 ASP A C 1
ATOM 4257 O O . ASP A 1 549 ? 31.835 36.183 -14.176 1.00 56.94 549 ASP A O 1
ATOM 4261 N N . SER A 1 550 ? 30.018 35.792 -12.924 1.00 65.38 550 SER A N 1
ATOM 4262 C CA . SER A 1 550 ? 29.963 34.364 -13.239 1.00 65.38 550 SER A CA 1
ATOM 4263 C C . SER A 1 550 ? 29.567 34.128 -14.698 1.00 65.38 550 SER A C 1
ATOM 4265 O O . SER A 1 550 ? 28.566 34.657 -15.192 1.00 65.38 550 SER A O 1
ATOM 4267 N N . THR A 1 551 ? 30.313 33.257 -15.382 1.00 66.81 551 THR A N 1
ATOM 4268 C CA . THR A 1 551 ? 30.006 32.794 -16.746 1.00 66.81 551 THR A CA 1
ATOM 4269 C C . THR A 1 551 ? 28.623 32.150 -16.836 1.00 66.81 551 THR A C 1
ATOM 4271 O O . THR A 1 551 ? 27.952 32.283 -17.859 1.00 66.81 551 THR A O 1
ATOM 4274 N N . ALA A 1 552 ? 28.160 31.514 -15.755 1.00 67.81 552 ALA A N 1
ATOM 4275 C CA . ALA A 1 552 ? 26.834 30.913 -15.677 1.00 67.81 552 ALA A CA 1
ATOM 4276 C C . ALA A 1 552 ? 25.711 31.966 -15.669 1.00 67.81 552 ALA A C 1
ATOM 4278 O O . ALA A 1 552 ? 24.674 31.743 -16.287 1.00 67.81 552 ALA A O 1
ATOM 4279 N N . SER A 1 553 ? 25.916 33.131 -15.040 1.00 73.00 553 SER A N 1
ATOM 4280 C CA . SER A 1 553 ? 24.893 34.189 -14.944 1.00 73.00 553 SER A CA 1
ATOM 4281 C C . SER A 1 553 ? 24.532 34.780 -16.316 1.00 73.00 553 SER A C 1
ATOM 4283 O O . SER A 1 553 ? 23.361 35.026 -16.608 1.00 73.00 553 SER A O 1
ATOM 4285 N N . LYS A 1 554 ? 25.536 34.912 -17.196 1.00 75.81 554 LYS A N 1
ATOM 4286 C CA . LYS A 1 554 ? 25.422 35.476 -18.556 1.00 75.81 554 LYS A CA 1
ATOM 4287 C C . LYS A 1 554 ? 24.928 34.472 -19.607 1.00 75.81 554 LYS A C 1
ATOM 4289 O O . LYS A 1 554 ? 24.806 34.816 -20.782 1.00 75.81 554 LYS A O 1
ATOM 4294 N N . LYS A 1 555 ? 24.676 33.218 -19.220 1.00 79.38 555 LYS A N 1
ATOM 4295 C CA . LYS A 1 555 ? 24.219 32.174 -20.142 1.00 79.38 555 LYS A CA 1
ATOM 4296 C C . LYS A 1 555 ? 22.750 32.400 -20.495 1.00 79.38 555 LYS A C 1
ATOM 4298 O O . LYS A 1 555 ? 21.919 32.547 -19.606 1.00 79.38 555 LYS A O 1
ATOM 4303 N N . LEU A 1 556 ? 22.424 32.412 -21.785 1.00 83.44 556 LEU A N 1
ATOM 4304 C CA . LEU A 1 556 ? 21.047 32.582 -22.248 1.00 83.44 556 LEU A CA 1
ATOM 4305 C C . LEU A 1 556 ? 20.293 31.252 -22.213 1.00 83.44 556 LEU A C 1
ATOM 4307 O O . LEU A 1 556 ? 20.810 30.227 -22.659 1.00 83.44 556 LEU A O 1
ATOM 4311 N N . VAL A 1 557 ? 19.054 31.285 -21.730 1.00 78.75 557 VAL A N 1
ATOM 4312 C CA . VAL A 1 557 ? 18.184 30.113 -21.604 1.00 78.75 557 VAL A CA 1
ATOM 4313 C C . VAL A 1 557 ? 16.858 30.376 -22.311 1.00 78.75 557 VAL A C 1
ATOM 4315 O O . VAL A 1 557 ? 16.335 31.491 -22.302 1.00 78.75 557 VAL A O 1
ATOM 4318 N N . THR A 1 558 ? 16.330 29.342 -22.964 1.00 79.94 558 THR A N 1
ATOM 4319 C CA . THR A 1 558 ? 15.013 29.344 -23.611 1.00 79.94 558 THR A CA 1
ATOM 4320 C C . THR A 1 558 ? 14.288 28.060 -23.233 1.00 79.94 558 THR A C 1
ATOM 4322 O O . THR A 1 558 ? 14.827 26.983 -23.479 1.00 79.94 558 THR A O 1
ATOM 4325 N N . PHE A 1 559 ? 13.118 28.155 -22.604 1.00 80.19 559 PHE A N 1
ATOM 4326 C CA . PHE A 1 559 ? 12.320 26.995 -22.200 1.00 80.19 559 PHE A CA 1
ATOM 4327 C C . PHE A 1 559 ? 10.865 27.386 -21.931 1.00 80.19 559 PHE A C 1
ATOM 4329 O O . PHE A 1 559 ? 10.584 28.513 -21.527 1.00 80.19 559 PHE A O 1
ATOM 4336 N N . SER A 1 560 ? 9.959 26.420 -22.096 1.00 79.38 560 SER A N 1
ATOM 4337 C CA . SER A 1 560 ? 8.556 26.536 -21.701 1.00 79.38 560 SER A CA 1
ATOM 4338 C C . SER A 1 560 ? 8.172 25.313 -20.871 1.00 79.38 560 SER A C 1
ATOM 4340 O O . SER A 1 560 ? 8.241 24.191 -21.371 1.00 79.38 560 SER A O 1
ATOM 4342 N N . VAL A 1 561 ? 7.848 25.505 -19.591 1.00 81.06 561 VAL A N 1
ATOM 4343 C CA . VAL A 1 561 ? 7.598 24.413 -18.630 1.00 81.06 561 VAL A CA 1
ATOM 4344 C C . VAL A 1 561 ? 6.432 24.771 -17.711 1.00 81.06 561 VAL A C 1
ATOM 4346 O O . VAL A 1 561 ? 6.311 25.910 -17.256 1.00 81.06 561 VAL A O 1
ATOM 4349 N N . ARG A 1 562 ? 5.590 23.775 -17.406 1.00 81.56 562 ARG A N 1
ATOM 4350 C CA . ARG A 1 562 ? 4.526 23.867 -16.401 1.00 81.56 562 ARG A CA 1
ATOM 4351 C C . ARG A 1 562 ? 4.885 23.049 -15.164 1.00 81.56 562 ARG A C 1
ATOM 4353 O O . ARG A 1 562 ? 4.695 21.840 -15.162 1.00 81.56 562 ARG A O 1
ATOM 4360 N N . ALA A 1 563 ? 5.386 23.701 -14.124 1.00 80.19 563 ALA A N 1
ATOM 4361 C CA . ALA A 1 563 ? 5.778 23.044 -12.875 1.00 80.19 563 ALA A CA 1
ATOM 4362 C C . ALA A 1 563 ? 5.723 24.033 -11.700 1.00 80.19 563 ALA A C 1
ATOM 4364 O O . ALA A 1 563 ? 5.315 25.189 -11.874 1.00 80.19 563 ALA A O 1
ATOM 4365 N N . SER A 1 564 ? 6.070 23.583 -10.492 1.00 87.19 564 SER A N 1
ATOM 4366 C CA . SER A 1 564 ? 6.234 24.499 -9.357 1.00 87.19 564 SER A CA 1
ATOM 4367 C C . SER A 1 564 ? 7.474 25.388 -9.578 1.00 87.19 564 SER A C 1
ATOM 4369 O O . SER A 1 564 ? 8.464 24.916 -10.145 1.00 87.19 564 SER A O 1
ATOM 4371 N N . PRO A 1 565 ? 7.467 26.671 -9.161 1.00 87.31 565 PRO A N 1
ATOM 4372 C CA . PRO A 1 565 ? 8.607 27.565 -9.386 1.00 87.31 565 PRO A CA 1
ATOM 4373 C C . PRO A 1 565 ? 9.929 27.023 -8.818 1.00 87.31 565 PRO A C 1
ATOM 4375 O O . PRO A 1 565 ? 10.979 27.217 -9.427 1.00 87.31 565 PRO A O 1
ATOM 4378 N N . PHE A 1 566 ? 9.879 26.292 -7.698 1.00 88.25 566 PHE A N 1
ATOM 4379 C CA . PHE A 1 566 ? 11.055 25.664 -7.091 1.00 88.25 566 PHE A CA 1
ATOM 4380 C C . PHE A 1 566 ? 11.592 24.481 -7.913 1.00 88.25 566 PHE A C 1
ATOM 4382 O O . PHE A 1 566 ? 12.799 24.347 -8.080 1.00 88.25 566 PHE A O 1
ATOM 4389 N N . GLU A 1 567 ? 10.715 23.661 -8.490 1.00 83.38 567 GLU A N 1
ATOM 4390 C CA . GLU A 1 567 ? 11.099 22.528 -9.340 1.00 83.38 567 GLU A CA 1
ATOM 4391 C C . GLU A 1 567 ? 11.724 22.984 -10.667 1.00 83.38 567 GLU A C 1
ATOM 4393 O O . GLU A 1 567 ? 12.745 22.441 -11.094 1.00 83.38 567 GLU A O 1
ATOM 4398 N N . VAL A 1 568 ? 11.173 24.039 -11.286 1.00 84.75 568 VAL A N 1
ATOM 4399 C CA . VAL A 1 568 ? 11.783 24.675 -12.471 1.00 84.75 568 VAL A CA 1
ATOM 4400 C C . VAL A 1 568 ? 13.175 25.204 -12.129 1.00 84.75 568 VAL A C 1
ATOM 4402 O O . VAL A 1 568 ? 14.122 25.031 -12.896 1.00 84.75 568 VAL A O 1
ATOM 4405 N N . LEU A 1 569 ? 13.314 25.821 -10.959 1.00 86.50 569 LEU A N 1
ATOM 4406 C CA . LEU A 1 569 ? 14.568 26.376 -10.471 1.00 86.50 569 LEU A CA 1
ATOM 4407 C C . LEU A 1 569 ? 15.607 25.274 -10.170 1.00 86.50 569 LEU A C 1
ATOM 4409 O O . LEU A 1 569 ? 16.751 25.394 -10.610 1.00 86.50 569 LEU A O 1
ATOM 4413 N N . GLU A 1 570 ? 15.216 24.152 -9.553 1.00 84.31 570 GLU A N 1
ATOM 4414 C CA . GLU A 1 570 ? 16.070 22.961 -9.399 1.00 84.31 570 GLU A CA 1
ATOM 4415 C C . GLU A 1 570 ? 16.524 22.395 -10.749 1.00 84.31 570 GLU A C 1
ATOM 4417 O O . GLU A 1 570 ? 17.710 22.095 -10.933 1.00 84.31 570 GLU A O 1
ATOM 4422 N N . ALA A 1 571 ? 15.602 22.269 -11.706 1.00 80.88 571 ALA A N 1
ATOM 4423 C CA . ALA A 1 571 ? 15.898 21.749 -13.035 1.00 80.88 571 ALA A CA 1
ATOM 4424 C C . ALA A 1 571 ? 16.873 22.657 -13.798 1.00 80.88 571 ALA A C 1
ATOM 4426 O O . ALA A 1 571 ? 17.832 22.163 -14.401 1.00 80.88 571 ALA A O 1
ATOM 4427 N N . LEU A 1 572 ? 16.683 23.979 -13.737 1.00 83.88 572 LEU A N 1
ATOM 4428 C CA . LEU A 1 572 ? 17.578 24.953 -14.365 1.00 83.88 572 LEU A CA 1
ATOM 4429 C C . LEU A 1 572 ? 18.966 24.954 -13.739 1.00 83.88 572 LEU A C 1
ATOM 4431 O O . LEU A 1 572 ? 19.952 25.005 -14.479 1.00 83.88 572 LEU A O 1
ATOM 4435 N N . CYS A 1 573 ? 19.054 24.864 -12.409 1.00 81.75 573 CYS A N 1
ATOM 4436 C CA . CYS A 1 573 ? 20.333 24.749 -11.725 1.00 81.75 573 CYS A CA 1
ATOM 4437 C C . CYS A 1 573 ? 21.065 23.477 -12.166 1.00 81.75 573 CYS A C 1
ATOM 4439 O O . CYS A 1 573 ? 22.168 23.571 -12.701 1.00 81.75 573 CYS A O 1
ATOM 4441 N N . ARG A 1 574 ? 20.424 22.304 -12.075 1.00 78.50 574 ARG A N 1
ATOM 4442 C CA . ARG A 1 574 ? 21.038 21.023 -12.475 1.00 78.50 574 ARG A CA 1
ATOM 4443 C C . ARG A 1 574 ? 21.469 21.008 -13.942 1.00 78.50 574 ARG A C 1
ATOM 4445 O O . ARG A 1 574 ? 22.568 20.560 -14.253 1.00 78.50 574 ARG A O 1
ATOM 4452 N N . THR A 1 575 ? 20.635 21.532 -14.839 1.00 75.81 575 THR A N 1
ATOM 4453 C CA . THR A 1 575 ? 20.910 21.561 -16.288 1.00 75.81 575 THR A CA 1
ATOM 4454 C C . THR A 1 575 ? 22.099 22.453 -16.639 1.00 75.81 575 THR A C 1
ATOM 4456 O O . THR A 1 575 ? 22.794 22.205 -17.621 1.00 75.81 575 THR A O 1
ATOM 4459 N N . ASN A 1 576 ? 22.354 23.487 -15.839 1.00 76.94 576 ASN A N 1
ATOM 4460 C CA . ASN A 1 576 ? 23.457 24.416 -16.061 1.00 76.94 576 ASN A CA 1
ATOM 4461 C C . ASN A 1 576 ? 24.671 24.137 -15.172 1.00 76.94 576 ASN A C 1
ATOM 4463 O O . ASN A 1 576 ? 25.545 24.993 -15.085 1.00 76.94 576 ASN A O 1
ATOM 4467 N N . GLY A 1 577 ? 24.742 22.952 -14.553 1.00 70.00 577 GLY A N 1
ATOM 4468 C CA . GLY A 1 577 ? 25.868 22.573 -13.702 1.00 70.00 577 GLY A CA 1
ATOM 4469 C C . GLY A 1 577 ? 25.950 23.406 -12.426 1.00 70.00 577 GLY A C 1
ATOM 4470 O O . GLY A 1 577 ? 27.040 23.648 -11.933 1.00 70.00 577 GLY A O 1
ATOM 4471 N N . LEU A 1 578 ? 24.814 23.869 -11.902 1.00 77.00 578 LEU A N 1
ATOM 4472 C CA . LEU A 1 578 ? 24.733 24.602 -10.646 1.00 77.00 578 LEU A CA 1
ATOM 4473 C C . LEU A 1 578 ? 24.225 23.695 -9.517 1.00 77.00 578 LEU A C 1
ATOM 4475 O O . LEU A 1 578 ? 23.254 22.951 -9.676 1.00 77.00 578 LEU A O 1
ATOM 4479 N N . VAL A 1 579 ? 24.857 23.797 -8.353 1.00 75.56 579 VAL A N 1
ATOM 4480 C CA . VAL A 1 579 ? 24.451 23.170 -7.097 1.00 75.56 579 VAL A CA 1
ATOM 4481 C C . VAL A 1 579 ? 23.685 24.185 -6.260 1.00 75.56 579 VAL A C 1
ATOM 4483 O O . VAL A 1 579 ? 24.100 25.331 -6.094 1.00 75.56 579 VAL A O 1
ATOM 4486 N N . MET A 1 580 ? 22.563 23.740 -5.710 1.00 76.12 580 MET A N 1
ATOM 4487 C CA . MET A 1 580 ? 21.728 24.530 -4.819 1.00 76.12 580 MET A CA 1
ATOM 4488 C C . MET A 1 580 ? 21.866 23.997 -3.394 1.00 76.12 580 MET A C 1
ATOM 4490 O O . MET A 1 580 ? 21.789 22.788 -3.183 1.00 76.12 580 MET A O 1
ATOM 4494 N N . GLY A 1 581 ? 22.077 24.882 -2.421 1.00 73.06 581 GLY A N 1
ATOM 4495 C CA . GLY A 1 581 ? 22.186 24.500 -1.012 1.00 73.06 581 GLY A CA 1
ATOM 4496 C C . GLY A 1 581 ? 21.563 25.535 -0.085 1.00 73.06 581 GLY A C 1
ATOM 4497 O O . GLY A 1 581 ? 21.541 26.720 -0.410 1.00 73.06 581 GLY A O 1
ATOM 4498 N N . LEU A 1 582 ? 21.060 25.083 1.063 1.00 71.69 582 LEU A N 1
ATOM 4499 C CA . LEU A 1 582 ? 20.502 25.943 2.104 1.00 71.69 582 LEU A CA 1
ATOM 4500 C C . LEU A 1 582 ? 21.576 26.214 3.165 1.00 71.69 582 LEU A C 1
ATOM 4502 O O . LEU A 1 582 ? 21.955 25.310 3.906 1.00 71.69 582 LEU A O 1
ATOM 4506 N N . GLU A 1 583 ? 22.040 27.458 3.259 1.00 64.56 583 GLU A N 1
ATOM 4507 C CA . GLU A 1 583 ? 22.985 27.897 4.290 1.00 64.56 583 GLU A CA 1
ATOM 4508 C C . GLU A 1 583 ? 22.339 29.017 5.113 1.00 64.56 583 GLU A C 1
ATOM 4510 O O . GLU A 1 583 ? 21.858 30.007 4.563 1.00 64.56 583 GLU A O 1
ATOM 4515 N N . GLN A 1 584 ? 22.283 28.854 6.441 1.00 63.03 584 GLN A N 1
ATOM 4516 C CA . GLN A 1 584 ? 21.748 29.863 7.375 1.00 63.03 584 GLN A CA 1
ATOM 4517 C C . GLN A 1 584 ? 20.342 30.398 7.001 1.00 63.03 584 GLN A C 1
ATOM 4519 O O . GLN A 1 584 ? 20.045 31.580 7.165 1.00 63.03 584 GLN A O 1
ATOM 4524 N N . GLY A 1 585 ? 19.464 29.536 6.469 1.00 62.06 585 GLY A N 1
ATOM 4525 C CA . GLY A 1 585 ? 18.098 29.909 6.070 1.00 62.06 585 GLY A CA 1
ATOM 4526 C C . GLY A 1 585 ? 17.995 30.681 4.747 1.00 62.06 585 GLY A C 1
ATOM 4527 O O . GLY A 1 585 ? 16.936 31.236 4.447 1.00 62.06 585 GLY A O 1
ATOM 4528 N N . ARG A 1 586 ? 19.074 30.727 3.954 1.00 73.81 586 ARG A N 1
ATOM 4529 C CA . ARG A 1 586 ? 19.105 31.309 2.605 1.00 73.81 586 ARG A CA 1
ATOM 4530 C C . ARG A 1 586 ? 19.543 30.262 1.585 1.00 73.81 586 ARG A C 1
ATOM 4532 O O . ARG A 1 586 ? 20.479 29.499 1.817 1.00 73.81 586 ARG A O 1
ATOM 4539 N N . TRP A 1 587 ? 18.868 30.237 0.445 1.00 78.62 587 TRP A N 1
ATOM 4540 C CA . TRP A 1 587 ? 19.196 29.376 -0.684 1.00 78.62 587 TRP A CA 1
ATOM 4541 C C . TRP A 1 587 ? 20.338 29.977 -1.501 1.00 78.62 587 TRP A C 1
ATOM 4543 O O . TRP A 1 587 ? 20.268 31.124 -1.935 1.00 78.62 587 TRP A O 1
ATOM 4553 N N . ILE A 1 588 ? 21.399 29.209 -1.712 1.00 76.75 588 ILE A N 1
ATOM 4554 C CA . ILE A 1 588 ? 22.590 29.644 -2.440 1.00 76.75 588 ILE A CA 1
ATOM 4555 C C . ILE A 1 588 ? 22.729 28.816 -3.714 1.00 76.75 588 ILE A C 1
ATOM 4557 O O . ILE A 1 588 ? 22.688 27.584 -3.666 1.00 76.75 588 ILE A O 1
ATOM 4561 N N . PHE A 1 589 ? 22.944 29.504 -4.836 1.00 80.50 589 PHE A N 1
ATOM 4562 C CA . PHE A 1 589 ? 23.264 28.914 -6.136 1.00 80.50 589 PHE A CA 1
ATOM 4563 C C . PHE A 1 589 ? 24.780 28.952 -6.368 1.00 80.50 589 PHE A C 1
ATOM 4565 O O . PHE A 1 589 ? 25.386 30.020 -6.296 1.00 80.50 589 PHE A O 1
ATOM 4572 N N . ARG A 1 590 ? 25.401 27.800 -6.634 1.00 69.31 590 ARG A N 1
ATOM 4573 C CA . ARG A 1 590 ? 26.855 27.642 -6.841 1.00 69.31 590 ARG A CA 1
ATOM 4574 C C . ARG A 1 590 ? 27.148 26.817 -8.082 1.00 69.31 590 ARG A C 1
ATOM 4576 O O . ARG A 1 590 ? 26.277 26.091 -8.528 1.00 69.31 590 ARG A O 1
ATOM 4583 N N . ASP A 1 591 ? 28.354 26.905 -8.628 1.00 66.25 591 ASP A N 1
ATOM 4584 C CA . ASP A 1 591 ? 28.812 26.021 -9.709 1.00 66.25 591 ASP A CA 1
ATOM 4585 C C . ASP A 1 591 ? 29.179 24.630 -9.149 1.00 66.25 591 ASP A C 1
ATOM 4587 O O . ASP A 1 591 ? 29.649 24.509 -8.016 1.00 66.25 591 ASP A O 1
ATOM 4591 N N . HIS A 1 592 ? 28.949 23.568 -9.918 1.00 54.72 592 HIS A N 1
ATOM 4592 C CA . HIS A 1 592 ? 29.268 22.185 -9.557 1.00 54.72 592 HIS A CA 1
ATOM 4593 C C . HIS A 1 592 ? 30.781 21.962 -9.368 1.00 54.72 592 HIS A C 1
ATOM 4595 O O . HIS A 1 592 ? 31.171 21.082 -8.597 1.00 54.72 592 HIS A O 1
ATOM 4601 N N . ASP A 1 593 ? 31.627 22.787 -9.995 1.00 49.84 593 ASP A N 1
ATOM 4602 C CA . ASP A 1 593 ? 33.094 22.735 -9.861 1.00 49.84 593 ASP A CA 1
ATOM 4603 C C . ASP A 1 593 ? 33.656 23.506 -8.647 1.00 49.84 593 ASP A C 1
ATOM 4605 O O . ASP A 1 593 ? 34.866 23.512 -8.410 1.00 49.84 593 ASP A O 1
ATOM 4609 N N . ASP A 1 594 ? 32.814 24.133 -7.818 1.00 52.19 594 ASP A N 1
ATOM 4610 C CA . ASP A 1 594 ? 33.272 25.053 -6.760 1.00 52.19 594 ASP A CA 1
ATOM 4611 C C . ASP A 1 594 ? 33.902 24.361 -5.527 1.00 52.19 594 ASP A C 1
ATOM 4613 O O . ASP A 1 594 ? 34.381 25.013 -4.597 1.00 52.19 594 ASP A O 1
ATOM 4617 N N . LYS A 1 595 ? 33.967 23.020 -5.533 1.00 49.47 595 LYS A N 1
ATOM 4618 C CA . LYS A 1 595 ? 34.784 22.228 -4.590 1.00 49.47 595 LYS A CA 1
ATOM 4619 C C . LYS A 1 595 ? 36.259 22.132 -5.003 1.00 49.47 595 LYS A C 1
ATOM 4621 O O . LYS A 1 595 ? 37.060 21.595 -4.236 1.00 49.47 595 LYS A O 1
ATOM 4626 N N . ALA A 1 596 ? 36.634 22.624 -6.187 1.00 47.91 596 ALA A N 1
ATOM 4627 C CA . ALA A 1 596 ? 38.025 22.669 -6.614 1.00 47.91 596 ALA A CA 1
ATOM 4628 C C . ALA A 1 596 ? 38.821 23.625 -5.714 1.00 47.91 596 ALA A C 1
ATOM 4630 O O . ALA A 1 596 ? 38.520 24.816 -5.601 1.00 47.91 596 ALA A O 1
ATOM 4631 N N . VAL A 1 597 ? 39.853 23.086 -5.068 1.00 60.88 597 VAL A N 1
ATOM 4632 C CA . VAL A 1 597 ? 40.763 23.873 -4.244 1.00 60.88 597 VAL A CA 1
ATOM 4633 C C . VAL A 1 597 ? 41.630 24.718 -5.177 1.00 60.88 597 VAL A C 1
ATOM 4635 O O . VAL A 1 597 ? 42.364 24.188 -6.010 1.00 60.88 597 VAL A O 1
ATOM 4638 N N . VAL A 1 598 ? 41.512 26.037 -5.071 1.00 63.78 598 VAL A N 1
ATOM 4639 C CA . VAL A 1 598 ? 42.317 27.000 -5.826 1.00 63.78 598 VAL A CA 1
ATOM 4640 C C . VAL A 1 598 ? 43.475 27.448 -4.937 1.00 63.78 598 VAL A C 1
ATOM 4642 O O . VAL A 1 598 ? 43.353 27.460 -3.717 1.00 63.78 598 VAL A O 1
ATOM 4645 N N . ILE A 1 599 ? 44.617 27.783 -5.539 1.00 76.75 599 ILE A N 1
ATOM 4646 C CA . ILE A 1 599 ? 45.749 28.395 -4.838 1.00 76.75 599 ILE A CA 1
ATOM 4647 C C . ILE A 1 599 ? 45.772 29.877 -5.211 1.00 76.75 599 ILE A C 1
ATOM 4649 O O . ILE A 1 599 ? 45.860 30.210 -6.395 1.00 76.75 599 ILE A O 1
ATOM 4653 N N . LYS A 1 600 ? 45.710 30.774 -4.222 1.00 78.31 600 LYS A N 1
ATOM 4654 C CA . LYS A 1 600 ? 45.951 32.215 -4.419 1.00 78.31 600 LYS A CA 1
ATOM 4655 C C . LYS A 1 600 ? 46.957 32.749 -3.409 1.00 78.31 600 LYS A C 1
ATOM 4657 O O . LYS A 1 600 ? 46.961 32.338 -2.249 1.00 78.31 600 LYS A O 1
ATOM 4662 N N . SER A 1 601 ? 47.767 33.699 -3.866 1.00 80.06 601 SER A N 1
ATOM 4663 C CA . SER A 1 601 ? 48.726 34.433 -3.041 1.00 80.06 601 SER A CA 1
ATOM 4664 C C . SER A 1 601 ? 48.162 35.802 -2.662 1.00 80.06 601 SER A C 1
ATOM 4666 O O . SER A 1 601 ? 47.701 36.535 -3.537 1.00 80.06 601 SER A O 1
ATOM 4668 N N . TYR A 1 602 ? 48.236 36.160 -1.382 1.00 84.19 602 TYR A N 1
ATOM 4669 C CA . TYR A 1 602 ? 47.808 37.457 -0.852 1.00 84.19 602 TYR A CA 1
ATOM 4670 C C . TYR A 1 602 ? 49.004 38.191 -0.251 1.00 84.19 602 TYR A C 1
ATOM 4672 O O . TYR A 1 602 ? 49.644 37.678 0.664 1.00 84.19 602 TYR A O 1
ATOM 4680 N N . ALA A 1 603 ? 49.321 39.378 -0.767 1.00 79.81 603 ALA A N 1
ATOM 4681 C CA . ALA A 1 603 ? 50.413 40.198 -0.247 1.00 79.81 603 ALA A CA 1
ATOM 4682 C C . ALA A 1 603 ? 49.979 40.959 1.016 1.00 79.81 603 ALA A C 1
ATOM 4684 O O . ALA A 1 603 ? 48.886 41.538 1.064 1.00 79.81 603 ALA A O 1
ATOM 4685 N N . LEU A 1 604 ? 50.845 40.974 2.029 1.00 80.75 604 LEU A N 1
ATOM 4686 C CA . LEU A 1 604 ? 50.670 41.782 3.231 1.00 80.75 604 LEU A CA 1
ATOM 4687 C C . LEU A 1 604 ? 51.436 43.099 3.048 1.00 80.75 604 LEU A C 1
ATOM 4689 O O . LEU A 1 604 ? 52.660 43.136 3.145 1.00 80.75 604 LEU A O 1
ATOM 4693 N N . ASN A 1 605 ? 50.724 44.194 2.784 1.00 75.69 605 ASN A N 1
ATOM 4694 C CA . ASN A 1 605 ? 51.359 45.474 2.438 1.00 75.69 605 ASN A CA 1
ATOM 4695 C C . ASN A 1 605 ? 51.574 46.391 3.655 1.00 75.69 605 ASN A C 1
ATOM 4697 O O . ASN A 1 605 ? 52.176 47.456 3.527 1.00 75.69 605 ASN A O 1
ATOM 4701 N N . LYS A 1 606 ? 51.085 46.001 4.839 1.00 72.94 606 LYS A N 1
ATOM 4702 C CA . LYS A 1 606 ? 51.159 46.811 6.060 1.00 72.94 606 LYS A CA 1
ATOM 4703 C C . LYS A 1 606 ? 52.362 46.406 6.932 1.00 72.94 606 LYS A C 1
ATOM 4705 O O . LYS A 1 606 ? 52.380 45.279 7.433 1.00 72.94 606 LYS A O 1
ATOM 4710 N N . PRO A 1 607 ? 53.346 47.296 7.165 1.00 62.62 607 PRO A N 1
ATOM 4711 C CA . PRO A 1 607 ? 54.503 46.987 8.003 1.00 62.62 607 PRO A CA 1
ATOM 4712 C C . PRO A 1 607 ? 54.120 46.913 9.493 1.00 62.62 607 PRO A C 1
ATOM 4714 O O . PRO A 1 607 ? 53.348 47.736 9.983 1.00 62.62 607 PRO A O 1
ATOM 4717 N N . GLY A 1 608 ? 54.670 45.929 10.216 1.00 66.69 608 GLY A N 1
ATOM 4718 C CA . GLY A 1 608 ? 54.520 45.784 11.675 1.00 66.69 608 GLY A CA 1
ATOM 4719 C C . GLY A 1 608 ? 53.325 44.951 12.161 1.00 66.69 608 GLY A C 1
ATOM 4720 O O . GLY A 1 608 ? 53.047 44.937 13.358 1.00 66.69 608 GLY A O 1
ATOM 4721 N N . MET A 1 609 ? 52.608 44.258 11.270 1.00 68.00 609 MET A N 1
ATOM 4722 C CA . MET A 1 609 ? 51.519 43.358 11.665 1.00 68.00 609 MET A CA 1
ATOM 4723 C C . MET A 1 609 ? 52.059 42.013 12.172 1.00 68.00 609 MET A C 1
ATOM 4725 O O . MET A 1 609 ? 52.944 41.422 11.557 1.00 68.00 609 MET A O 1
ATOM 4729 N N . ASN A 1 610 ? 51.515 41.521 13.289 1.00 77.31 610 ASN A N 1
ATOM 4730 C CA . ASN A 1 610 ? 51.906 40.230 13.848 1.00 77.31 610 ASN A CA 1
ATOM 4731 C C . ASN A 1 610 ? 51.351 39.081 12.984 1.00 77.31 610 ASN A C 1
ATOM 4733 O O . ASN A 1 610 ? 50.137 38.904 12.884 1.00 77.31 610 ASN A O 1
ATOM 4737 N N . ILE A 1 611 ? 52.255 38.308 12.378 1.00 79.06 611 ILE A N 1
ATOM 4738 C CA . ILE A 1 611 ? 51.947 37.201 11.460 1.00 79.06 611 ILE A CA 1
ATOM 4739 C C . ILE A 1 611 ? 51.100 36.120 12.148 1.00 79.06 611 ILE A C 1
ATOM 4741 O O . ILE A 1 611 ? 50.199 35.571 11.519 1.00 79.06 611 ILE A O 1
ATOM 4745 N N . ASP A 1 612 ? 51.321 35.867 13.440 1.00 76.25 612 ASP A N 1
ATOM 4746 C CA . ASP A 1 612 ? 50.600 34.830 14.189 1.00 76.25 612 ASP A CA 1
ATOM 4747 C C . ASP A 1 612 ? 49.124 35.194 14.398 1.00 76.25 612 ASP A C 1
ATOM 4749 O O . ASP A 1 612 ? 48.252 34.325 14.394 1.00 76.25 612 ASP A O 1
ATOM 4753 N N . VAL A 1 613 ? 48.824 36.490 14.533 1.00 79.62 613 VAL A N 1
ATOM 4754 C CA . VAL A 1 613 ? 47.443 36.991 14.633 1.00 79.62 613 VAL A CA 1
ATOM 4755 C C . VAL A 1 613 ? 46.733 36.818 13.293 1.00 79.62 613 VAL A C 1
ATOM 4757 O O . VAL A 1 613 ? 45.629 36.287 13.240 1.00 79.62 613 VAL A O 1
ATOM 4760 N N . VAL A 1 614 ? 47.410 37.178 12.201 1.00 80.38 614 VAL A N 1
ATOM 4761 C CA . VAL A 1 614 ? 46.882 37.030 10.838 1.00 80.38 614 VAL A CA 1
ATOM 4762 C C . VAL A 1 614 ? 46.620 35.563 10.501 1.00 80.38 614 VAL A C 1
ATOM 4764 O O . VAL A 1 614 ? 45.571 35.254 9.941 1.00 80.38 614 VAL A O 1
ATOM 4767 N N . LEU A 1 615 ? 47.529 34.656 10.874 1.00 81.12 615 LEU A N 1
ATOM 4768 C CA . LEU A 1 615 ? 47.345 33.212 10.704 1.00 81.12 615 LEU A CA 1
ATOM 4769 C C . LEU A 1 615 ? 46.136 32.697 11.484 1.00 81.12 615 LEU A C 1
ATOM 4771 O O . LEU A 1 615 ? 45.319 31.976 10.919 1.00 81.12 615 LEU A O 1
ATOM 4775 N N . LYS A 1 616 ? 45.981 33.111 12.745 1.00 81.12 616 LYS A N 1
ATOM 4776 C CA . LYS A 1 616 ? 44.853 32.697 13.588 1.00 81.12 616 LYS A CA 1
ATOM 4777 C C . LYS A 1 616 ? 43.504 33.164 13.035 1.00 81.12 616 LYS A C 1
ATOM 4779 O O . LYS A 1 616 ? 42.532 32.410 13.073 1.00 81.12 616 LYS A O 1
ATOM 4784 N N . ASP A 1 617 ? 43.448 34.381 12.505 1.00 81.25 617 ASP A N 1
ATOM 4785 C CA . ASP A 1 617 ? 42.231 34.934 11.907 1.00 81.25 617 ASP A CA 1
ATOM 4786 C C . ASP A 1 617 ? 41.885 34.233 10.584 1.00 81.25 617 ASP A C 1
ATOM 4788 O O . ASP A 1 617 ? 40.720 33.921 10.333 1.00 81.25 617 ASP A O 1
ATOM 4792 N N . ILE A 1 618 ? 42.891 33.898 9.767 1.00 81.38 618 ILE A N 1
ATOM 4793 C CA . ILE A 1 618 ? 42.702 33.098 8.548 1.00 81.38 618 ILE A CA 1
ATOM 4794 C C . ILE A 1 618 ? 42.231 31.682 8.900 1.00 81.38 618 ILE A C 1
ATOM 4796 O O . ILE A 1 618 ? 41.261 31.212 8.310 1.00 81.38 618 ILE A O 1
ATOM 4800 N N . ASP A 1 619 ? 42.849 31.018 9.877 1.00 80.06 619 ASP A N 1
ATOM 4801 C CA . ASP A 1 619 ? 42.435 29.680 10.316 1.00 80.06 619 ASP A CA 1
ATOM 4802 C C . ASP A 1 619 ? 41.000 29.684 10.857 1.00 80.06 619 ASP A C 1
ATOM 4804 O O . ASP A 1 619 ? 40.225 28.778 10.553 1.00 80.06 619 ASP A O 1
ATOM 4808 N N . SER A 1 620 ? 40.601 30.737 11.577 1.00 79.50 620 SER A N 1
ATOM 4809 C CA . SER A 1 620 ? 39.213 30.939 12.007 1.00 79.50 620 SER A CA 1
ATOM 4810 C C . SER A 1 620 ? 38.255 31.031 10.810 1.00 79.50 620 SER A C 1
ATOM 4812 O O . SER A 1 620 ? 37.265 30.299 10.756 1.00 79.50 620 SER A O 1
ATOM 4814 N N . LEU A 1 621 ? 38.585 31.842 9.798 1.00 76.88 621 LEU A N 1
ATOM 4815 C CA . LEU A 1 621 ? 37.782 31.989 8.574 1.00 76.88 621 LEU A CA 1
ATOM 4816 C C . LEU A 1 621 ? 37.697 30.693 7.751 1.00 76.88 621 LEU A C 1
ATOM 4818 O O . LEU A 1 621 ? 36.683 30.432 7.101 1.00 76.88 621 LEU A O 1
ATOM 4822 N N . LEU A 1 622 ? 38.754 29.880 7.764 1.00 74.12 622 LEU A N 1
ATOM 4823 C CA . LEU A 1 622 ? 38.826 28.636 7.000 1.00 74.12 622 LEU A CA 1
ATOM 4824 C C . LEU A 1 622 ? 38.192 27.447 7.739 1.00 74.12 622 LEU A C 1
ATOM 4826 O O . LEU A 1 622 ? 37.605 26.586 7.083 1.00 74.12 622 LEU A O 1
ATOM 4830 N N . SER A 1 623 ? 38.224 27.435 9.076 1.00 66.31 623 SER A N 1
ATOM 4831 C CA . SER A 1 623 ? 37.638 26.381 9.923 1.00 66.31 623 SER A CA 1
ATOM 4832 C C . SER A 1 623 ? 36.113 26.246 9.807 1.00 66.31 623 SER A C 1
ATOM 4834 O O . SER A 1 623 ? 35.553 25.225 10.197 1.00 66.31 623 SER A O 1
ATOM 4836 N N . ALA A 1 624 ? 35.442 27.245 9.227 1.00 58.59 624 ALA A N 1
ATOM 4837 C CA . ALA A 1 624 ? 34.003 27.236 8.977 1.00 58.59 624 ALA A CA 1
ATOM 4838 C C . ALA A 1 624 ? 33.573 26.390 7.754 1.00 58.59 624 ALA A C 1
ATOM 4840 O O . ALA A 1 624 ? 32.374 26.214 7.543 1.00 58.59 624 ALA A O 1
ATOM 4841 N N . GLY A 1 625 ? 34.508 25.888 6.932 1.00 53.34 625 GLY A N 1
ATOM 4842 C CA . GLY A 1 625 ? 34.210 25.109 5.719 1.00 53.34 625 GLY A CA 1
ATOM 4843 C C . GLY A 1 625 ? 34.567 23.618 5.816 1.00 53.34 625 GLY A C 1
ATOM 4844 O O . GLY A 1 625 ? 35.489 23.233 6.524 1.00 53.34 625 GLY A O 1
ATOM 4845 N N . GLU A 1 626 ? 33.872 22.766 5.052 1.00 49.53 626 GLU A N 1
ATOM 4846 C CA . GLU A 1 626 ? 34.043 21.294 5.061 1.00 49.53 626 GLU A CA 1
ATOM 4847 C C . GLU A 1 626 ? 35.301 20.776 4.315 1.00 49.53 626 GLU A C 1
ATOM 4849 O O . GLU A 1 626 ? 35.599 19.580 4.354 1.00 49.53 626 GLU A O 1
ATOM 4854 N N . ALA A 1 627 ? 36.047 21.634 3.606 1.00 56.31 627 ALA A N 1
ATOM 4855 C CA . ALA A 1 627 ? 37.175 21.238 2.753 1.00 56.31 627 ALA A CA 1
ATOM 4856 C C . ALA A 1 627 ? 38.547 21.428 3.432 1.00 56.31 627 ALA A C 1
ATOM 4858 O O . ALA A 1 627 ? 38.774 22.417 4.123 1.00 56.31 627 ALA A O 1
ATOM 4859 N N . LYS A 1 628 ? 39.502 20.516 3.175 1.00 57.69 628 LYS A N 1
ATOM 4860 C CA . LYS A 1 628 ? 40.898 20.637 3.645 1.00 57.69 628 LYS A CA 1
ATOM 4861 C C . LYS A 1 628 ? 41.567 21.871 3.023 1.00 57.69 628 LYS A C 1
ATOM 4863 O O . LYS A 1 628 ? 41.887 21.858 1.837 1.00 57.69 628 LYS A O 1
ATOM 4868 N N . SER A 1 629 ? 41.799 22.908 3.823 1.00 72.25 629 SER A N 1
ATOM 4869 C CA . SER A 1 629 ? 42.531 24.118 3.437 1.00 72.25 629 SER A CA 1
ATOM 4870 C C . SER A 1 629 ? 43.984 24.080 3.914 1.00 72.25 629 SER A C 1
ATOM 4872 O O . SER A 1 629 ? 44.258 23.595 5.009 1.00 72.25 629 SER A O 1
ATOM 4874 N N . ALA A 1 630 ? 44.913 24.618 3.120 1.00 75.19 630 ALA A N 1
ATOM 4875 C CA . ALA A 1 630 ? 46.317 24.774 3.508 1.00 75.19 630 ALA A CA 1
ATOM 4876 C C . ALA A 1 630 ? 46.756 26.237 3.387 1.00 75.19 630 ALA A C 1
ATOM 4878 O O . ALA A 1 630 ? 46.485 26.887 2.376 1.00 75.19 630 ALA A O 1
ATOM 4879 N N . VAL A 1 631 ? 47.452 26.743 4.405 1.00 82.56 631 VAL A N 1
ATOM 4880 C CA . VAL A 1 631 ? 47.984 28.110 4.461 1.00 82.56 631 VAL A CA 1
ATOM 4881 C C . VAL A 1 631 ? 49.498 28.028 4.612 1.00 82.56 631 VAL A C 1
ATOM 4883 O O . VAL A 1 631 ? 50.000 27.387 5.531 1.00 82.56 631 VAL A O 1
ATOM 4886 N N . VAL A 1 632 ? 50.233 28.665 3.702 1.00 80.62 632 VAL A N 1
ATOM 4887 C CA . VAL A 1 632 ? 51.697 28.751 3.738 1.00 80.62 632 VAL A CA 1
ATOM 4888 C C . VAL A 1 632 ? 52.095 30.218 3.686 1.00 80.62 632 VAL A C 1
ATOM 4890 O O . VAL A 1 632 ? 51.743 30.928 2.743 1.00 80.62 632 VAL A O 1
ATOM 4893 N N . PHE A 1 633 ? 52.836 30.679 4.692 1.00 81.75 633 PHE A N 1
ATOM 4894 C CA . PHE A 1 633 ? 53.406 32.022 4.691 1.00 81.75 633 PHE A CA 1
ATOM 4895 C C . PHE A 1 633 ? 54.787 32.014 4.031 1.00 81.75 633 PHE A C 1
ATOM 4897 O O . PHE A 1 633 ? 55.701 31.318 4.476 1.00 81.75 633 PHE A O 1
ATOM 4904 N N . ASP A 1 634 ? 54.924 32.788 2.960 1.00 79.38 634 ASP A N 1
ATOM 4905 C CA . ASP A 1 634 ? 56.163 32.995 2.220 1.00 79.38 634 ASP A CA 1
ATOM 4906 C C . ASP A 1 634 ? 56.865 34.241 2.785 1.00 79.38 634 ASP A C 1
ATOM 4908 O O . ASP A 1 634 ? 56.443 35.376 2.533 1.00 79.38 634 ASP A O 1
ATOM 4912 N N . LYS A 1 635 ? 57.906 34.011 3.602 1.00 74.44 635 LYS A N 1
ATOM 4913 C CA . LYS A 1 635 ? 58.657 35.063 4.313 1.00 74.44 635 LYS A CA 1
ATOM 4914 C C . LYS A 1 635 ? 59.413 35.992 3.363 1.00 74.44 635 LYS A C 1
ATOM 4916 O O . LYS A 1 635 ? 59.567 37.166 3.687 1.00 74.44 635 LYS A O 1
ATOM 4921 N N . ASP A 1 636 ? 59.838 35.488 2.208 1.00 72.81 636 ASP A N 1
ATOM 4922 C CA . ASP A 1 636 ? 60.673 36.237 1.264 1.00 72.81 636 ASP A CA 1
ATOM 4923 C C . ASP A 1 636 ? 59.842 37.257 0.474 1.00 72.81 636 ASP A C 1
ATOM 4925 O O . ASP A 1 636 ? 60.305 38.357 0.182 1.00 72.81 636 ASP A O 1
ATOM 4929 N N . ASN A 1 637 ? 58.581 36.918 0.185 1.00 70.62 637 ASN A N 1
ATOM 4930 C CA . ASN A 1 637 ? 57.657 37.759 -0.586 1.00 70.62 637 ASN A CA 1
ATOM 4931 C C . ASN A 1 637 ? 56.603 38.480 0.275 1.00 70.62 637 ASN A C 1
ATOM 4933 O O . ASN A 1 637 ? 55.689 39.098 -0.274 1.00 70.62 637 ASN A O 1
ATOM 4937 N N . ASN A 1 638 ? 56.685 38.357 1.606 1.00 79.62 638 ASN A N 1
ATOM 4938 C CA . ASN A 1 638 ? 55.693 38.844 2.573 1.00 79.62 638 ASN A CA 1
ATOM 4939 C C . ASN A 1 638 ? 54.240 38.538 2.146 1.00 79.62 638 ASN A C 1
ATOM 4941 O O . ASN A 1 638 ? 53.364 39.411 2.138 1.00 79.62 638 ASN A O 1
ATOM 4945 N N . SER A 1 639 ? 53.999 37.294 1.717 1.00 81.06 639 SER A N 1
ATOM 4946 C CA . SER A 1 639 ? 52.724 36.886 1.118 1.00 81.06 639 SER A CA 1
ATOM 4947 C C . SER A 1 639 ? 52.223 35.551 1.661 1.00 81.06 639 SER A C 1
ATOM 4949 O O . SER A 1 639 ? 52.997 34.655 1.991 1.00 81.06 639 SER A O 1
ATOM 4951 N N . PHE A 1 640 ? 50.903 35.409 1.742 1.00 83.75 640 PHE A N 1
ATOM 4952 C CA . PHE A 1 640 ? 50.236 34.182 2.162 1.00 83.75 640 PHE A CA 1
ATOM 4953 C C . PHE A 1 640 ? 49.745 33.416 0.938 1.00 83.75 640 PHE A C 1
ATOM 4955 O O . PHE A 1 640 ? 48.872 33.895 0.212 1.00 83.75 640 PHE A O 1
ATOM 4962 N N . LYS A 1 641 ? 50.285 32.216 0.720 1.00 82.25 641 LYS A N 1
ATOM 4963 C CA . LYS A 1 641 ? 49.790 31.244 -0.260 1.00 82.25 641 LYS A CA 1
ATOM 4964 C C . LYS A 1 641 ? 48.725 30.391 0.411 1.00 82.25 641 LYS A C 1
ATOM 4966 O O . LYS A 1 641 ? 49.024 29.592 1.296 1.00 82.25 641 LYS A O 1
ATOM 4971 N N . ILE A 1 642 ? 47.477 30.576 -0.001 1.00 84.69 642 ILE A N 1
ATOM 4972 C CA . ILE A 1 642 ? 46.322 29.898 0.588 1.00 84.69 642 ILE A CA 1
ATOM 4973 C C . ILE A 1 642 ? 45.722 28.985 -0.473 1.00 84.69 642 ILE A C 1
ATOM 4975 O O . ILE A 1 642 ? 45.502 29.403 -1.607 1.00 84.69 642 ILE A O 1
ATOM 4979 N N . THR A 1 643 ? 45.504 27.731 -0.095 1.00 78.94 643 THR A N 1
ATOM 4980 C CA . THR A 1 643 ? 44.966 26.660 -0.934 1.00 78.94 643 THR A CA 1
ATOM 4981 C C . THR A 1 643 ? 43.613 26.282 -0.350 1.00 78.94 643 THR A C 1
ATOM 4983 O O . THR A 1 643 ? 43.551 25.601 0.675 1.00 78.94 643 THR A O 1
ATOM 4986 N N . THR A 1 644 ? 42.528 26.813 -0.915 1.00 76.12 644 THR A N 1
ATOM 4987 C CA . THR A 1 644 ? 41.174 26.655 -0.359 1.00 76.12 644 THR A CA 1
ATOM 4988 C C . THR A 1 644 ? 40.090 26.759 -1.445 1.00 76.12 644 THR A C 1
ATOM 4990 O O . THR A 1 644 ? 40.396 26.943 -2.624 1.00 76.12 644 THR A O 1
ATOM 4993 N N . THR A 1 645 ? 38.815 26.583 -1.096 1.00 74.56 645 THR A N 1
ATOM 4994 C CA . THR A 1 645 ? 37.701 26.721 -2.057 1.00 74.56 645 THR A CA 1
ATOM 4995 C C . THR A 1 645 ? 37.562 28.172 -2.537 1.00 74.56 645 THR A C 1
ATOM 4997 O O . THR A 1 645 ? 37.998 29.108 -1.857 1.00 74.56 645 THR A O 1
ATOM 5000 N N . ARG A 1 646 ? 36.942 28.421 -3.702 1.00 67.75 646 ARG A N 1
ATOM 5001 C CA . ARG A 1 646 ? 36.782 29.808 -4.196 1.00 67.75 646 ARG A CA 1
ATOM 5002 C C . ARG A 1 646 ? 35.944 30.675 -3.250 1.00 67.75 646 ARG A C 1
ATOM 5004 O O . ARG A 1 646 ? 36.232 31.865 -3.120 1.00 67.75 646 ARG A O 1
ATOM 5011 N N . GLN A 1 647 ? 34.969 30.085 -2.555 1.00 68.75 647 GLN A N 1
ATOM 5012 C CA . GLN A 1 647 ? 34.162 30.755 -1.530 1.00 68.75 647 GLN A CA 1
ATOM 5013 C C . GLN A 1 647 ? 35.029 31.231 -0.355 1.00 68.75 647 GLN A C 1
ATOM 5015 O O . GLN A 1 647 ? 35.011 32.414 -0.013 1.00 68.75 647 GLN A O 1
ATOM 5020 N N . GLN A 1 648 ? 35.856 30.345 0.202 1.00 73.69 648 GLN A N 1
ATOM 5021 C CA . GLN A 1 648 ? 36.791 30.690 1.277 1.00 73.69 648 GLN A CA 1
ATOM 5022 C C . GLN A 1 648 ? 37.825 31.732 0.815 1.00 73.69 648 GLN A C 1
ATOM 5024 O O . GLN A 1 648 ? 38.153 32.659 1.556 1.00 73.69 648 GLN A O 1
ATOM 5029 N N . HIS A 1 649 ? 38.255 31.673 -0.449 1.00 79.12 649 HIS A N 1
ATOM 5030 C CA . HIS A 1 649 ? 39.085 32.718 -1.051 1.00 79.12 649 HIS A CA 1
ATOM 5031 C C . HIS A 1 649 ? 38.412 34.093 -1.102 1.00 79.12 649 HIS A C 1
ATOM 5033 O O . HIS A 1 649 ? 39.120 35.100 -1.034 1.00 79.12 649 HIS A O 1
ATOM 5039 N N . SER A 1 650 ? 37.083 34.167 -1.215 1.00 73.50 650 SER A N 1
ATOM 5040 C CA . SER A 1 650 ? 36.356 35.440 -1.168 1.00 73.50 650 SER A CA 1
ATOM 5041 C C . SER A 1 650 ? 36.430 36.072 0.223 1.00 73.50 650 SER A C 1
ATOM 5043 O O . SER A 1 650 ? 36.666 37.275 0.328 1.00 73.50 650 SER A O 1
ATOM 5045 N N . TRP A 1 651 ? 36.289 35.277 1.289 1.00 81.38 651 TRP A N 1
ATOM 5046 C CA . TRP A 1 651 ? 36.404 35.757 2.673 1.00 81.38 651 TRP A CA 1
ATOM 5047 C C . TRP A 1 651 ? 37.823 36.224 2.989 1.00 81.38 651 TRP A C 1
ATOM 5049 O O . TRP A 1 651 ? 38.024 37.332 3.479 1.00 81.38 651 TRP A O 1
ATOM 5059 N N . VAL A 1 652 ? 38.811 35.410 2.615 1.00 81.06 652 VAL A N 1
ATOM 5060 C CA . VAL A 1 652 ? 40.232 35.743 2.761 1.00 81.06 652 VAL A CA 1
ATOM 5061 C C . VAL A 1 652 ? 40.577 37.006 1.966 1.00 81.06 652 VAL A C 1
ATOM 5063 O O . VAL A 1 652 ? 41.267 37.886 2.472 1.00 81.06 652 VAL A O 1
ATOM 5066 N N . SER A 1 653 ? 40.060 37.148 0.741 1.00 78.31 653 SER A N 1
ATOM 5067 C CA . SER A 1 653 ? 40.278 38.349 -0.071 1.00 78.31 653 SER A CA 1
ATOM 5068 C C . SER A 1 653 ? 39.710 39.604 0.585 1.00 78.31 653 SER A C 1
ATOM 5070 O O . SER A 1 653 ? 40.391 40.625 0.594 1.00 78.31 653 SER A O 1
ATOM 5072 N N . ALA A 1 654 ? 38.501 39.535 1.150 1.00 79.19 654 ALA A N 1
ATOM 5073 C CA . ALA A 1 654 ? 37.897 40.657 1.868 1.00 79.19 654 ALA A CA 1
ATOM 5074 C C . ALA A 1 654 ? 38.709 41.034 3.119 1.00 79.19 654 ALA A C 1
ATOM 5076 O O . ALA A 1 654 ? 38.928 42.215 3.381 1.00 79.19 654 ALA A O 1
ATOM 5077 N N . TYR A 1 655 ? 39.226 40.041 3.846 1.00 83.38 655 TYR A N 1
ATOM 5078 C CA . TYR A 1 655 ? 40.084 40.252 5.013 1.00 83.38 655 TYR A CA 1
ATOM 5079 C C . TYR A 1 655 ? 41.402 40.958 4.652 1.00 83.38 655 TYR A C 1
ATOM 5081 O O . TYR A 1 655 ? 41.735 41.988 5.241 1.00 83.38 655 TYR A O 1
ATOM 5089 N N . PHE A 1 656 ? 42.118 40.478 3.627 1.00 81.12 656 PHE A N 1
ATOM 5090 C CA . PHE A 1 656 ? 43.348 41.130 3.158 1.00 81.12 656 PHE A CA 1
ATOM 5091 C C . PHE A 1 656 ? 43.088 42.505 2.540 1.00 81.12 656 PHE A C 1
ATOM 5093 O O . PHE A 1 656 ? 43.909 43.406 2.708 1.00 81.12 656 PHE A O 1
ATOM 5100 N N . GLN A 1 657 ? 41.953 42.697 1.860 1.00 79.06 657 GLN A N 1
ATOM 5101 C CA . GLN A 1 657 ? 41.536 44.021 1.402 1.00 79.06 657 GLN A CA 1
ATOM 5102 C C . GLN A 1 657 ? 41.311 44.963 2.583 1.00 79.06 657 GLN A C 1
ATOM 5104 O O . GLN A 1 657 ? 41.865 46.051 2.551 1.00 79.06 657 GLN A O 1
ATOM 5109 N N . GLY A 1 658 ? 40.607 44.537 3.637 1.00 78.50 658 GLY A N 1
ATOM 5110 C CA . GLY A 1 658 ? 40.379 45.349 4.838 1.00 78.50 658 GLY A CA 1
ATOM 5111 C C . GLY A 1 658 ? 41.665 45.699 5.593 1.00 78.50 658 GLY A C 1
ATOM 5112 O O . GLY A 1 658 ? 41.840 46.826 6.050 1.00 78.50 658 GLY A O 1
ATOM 5113 N N . ILE A 1 659 ? 42.606 44.757 5.673 1.00 78.00 659 ILE A N 1
ATOM 5114 C CA . ILE A 1 659 ? 43.919 44.981 6.294 1.00 78.00 659 ILE A CA 1
ATOM 5115 C C . ILE A 1 659 ? 44.783 45.955 5.489 1.00 78.00 659 ILE A C 1
ATOM 5117 O O . ILE A 1 659 ? 45.471 46.801 6.072 1.00 78.00 659 ILE A O 1
ATOM 5121 N N . ASN A 1 660 ? 44.769 45.814 4.163 1.00 71.44 660 ASN A N 1
ATOM 5122 C CA . ASN A 1 660 ? 45.588 46.618 3.264 1.00 71.44 660 ASN A CA 1
ATOM 5123 C C . ASN A 1 660 ? 44.922 47.960 2.903 1.00 71.44 660 ASN A C 1
ATOM 5125 O O . ASN A 1 660 ? 45.619 48.879 2.478 1.00 71.44 660 ASN A O 1
ATOM 5129 N N . SER A 1 661 ? 43.605 48.110 3.086 1.00 65.00 661 SER A N 1
ATOM 5130 C CA . SER A 1 661 ? 42.890 49.368 2.874 1.00 65.00 661 SER A CA 1
ATOM 5131 C C . SER A 1 661 ? 43.046 50.280 4.091 1.00 65.00 661 SER A C 1
ATOM 5133 O O . SER A 1 661 ? 42.312 50.196 5.074 1.00 65.00 661 SER A O 1
ATOM 5135 N N . THR A 1 662 ? 43.989 51.212 4.023 1.00 53.53 662 THR A N 1
ATOM 5136 C CA . THR A 1 662 ? 44.051 52.367 4.926 1.00 53.53 662 THR A CA 1
ATOM 5137 C C . THR A 1 662 ? 42.994 53.406 4.537 1.00 53.53 662 THR A C 1
ATOM 5139 O O . THR A 1 662 ? 43.344 54.454 4.006 1.00 53.53 662 THR A O 1
ATOM 5142 N N . ALA A 1 663 ? 41.706 53.125 4.759 1.00 43.12 663 ALA A N 1
ATOM 5143 C CA . ALA A 1 663 ? 40.646 54.140 4.721 1.00 43.12 663 ALA A CA 1
ATOM 5144 C C . ALA A 1 663 ? 39.331 53.615 5.319 1.00 43.12 663 ALA A C 1
ATOM 5146 O O . ALA A 1 663 ? 38.499 53.075 4.601 1.00 43.12 663 ALA A O 1
ATOM 5147 N N . LEU A 1 664 ? 39.167 53.802 6.633 1.00 36.72 664 LEU A N 1
ATOM 5148 C CA . LEU A 1 664 ? 37.967 54.304 7.328 1.00 36.72 664 LEU A CA 1
ATOM 5149 C C . LEU A 1 664 ? 37.922 53.744 8.752 1.00 36.72 664 LEU A C 1
ATOM 5151 O O . LEU A 1 664 ? 37.469 52.638 9.026 1.00 36.72 664 LEU A O 1
ATOM 5155 N N . ALA A 1 665 ? 38.411 54.573 9.671 1.00 41.78 665 ALA A N 1
ATOM 5156 C CA . ALA A 1 665 ? 38.015 54.529 11.063 1.00 41.78 665 ALA A CA 1
ATOM 5157 C C . ALA A 1 665 ? 36.495 54.753 11.156 1.00 41.78 665 ALA A C 1
ATOM 5159 O O . ALA A 1 665 ? 35.980 55.728 10.615 1.00 41.78 665 ALA A O 1
ATOM 5160 N N . GLY A 1 666 ? 35.789 53.864 11.850 1.00 33.50 666 GLY A N 1
ATOM 5161 C CA . GLY A 1 666 ? 34.353 53.988 12.101 1.00 33.50 666 GLY A CA 1
ATOM 5162 C C . GLY A 1 666 ? 33.739 52.617 12.322 1.00 33.50 666 GLY A C 1
ATOM 5163 O O . GLY A 1 666 ? 33.536 51.874 11.373 1.00 33.50 666 GLY A O 1
ATOM 5164 N N . GLY A 1 667 ? 33.545 52.255 13.588 1.00 34.44 667 GLY A N 1
ATOM 5165 C CA . GLY A 1 667 ? 33.317 50.879 14.010 1.00 34.44 667 GLY A CA 1
ATOM 5166 C C . GLY A 1 667 ? 32.065 50.192 13.472 1.00 34.44 667 GLY A C 1
ATOM 5167 O O . GLY A 1 667 ? 31.068 50.815 13.129 1.00 34.44 667 GLY A O 1
ATOM 5168 N N . THR A 1 668 ? 32.098 48.867 13.517 1.00 29.66 668 THR A N 1
ATOM 5169 C CA . THR A 1 668 ? 31.046 48.019 14.092 1.00 29.66 668 THR A CA 1
ATOM 5170 C C . THR A 1 668 ? 31.615 46.612 14.277 1.00 29.66 668 THR A C 1
ATOM 5172 O O . THR A 1 668 ? 32.530 46.213 13.561 1.00 29.66 668 THR A O 1
ATOM 5175 N N . LYS A 1 669 ? 31.150 45.959 15.345 1.00 30.77 669 LYS A N 1
ATOM 5176 C CA . LYS A 1 669 ? 31.561 44.634 15.824 1.00 30.77 669 LYS A CA 1
ATOM 5177 C C . LYS A 1 669 ? 31.223 43.517 14.851 1.00 30.77 669 LYS A C 1
ATOM 5179 O O . LYS A 1 669 ? 30.169 43.640 14.190 1.00 30.77 669 LYS A O 1
#

Secondary structure (DSSP, 8-state):
--HHHHS-HHHHHHHHHHHHHHHHHTHHHHHHHHHHHHHHTTT-HHHHHHHHHHHHHHHHHHHHHHTTT--HHHHHHHHHHHHHHHHH----S--S-TTSSSSHHHHHHHHHHHHHS-----HHHHHHHHHHHHHHHHHHHH----PPP--SSEEEEEEE-TT-EEEEEEEEE-SS-EEEEEEEEEEEEEEEEEEEEEE-TT---PPPPGGGEEEEEEEEEEEEEEESS--SSEEEEEEE-TTS-EEEEEEEESHHHHHHHTTS--GGGT-TT------HHHHHHHHHHH-EEEEEEEEEE-HHHHHHHHHHHHHHH--S-SSGGG-S--EEEE--SS-----EEEEEEEEEHHHHHHHHHHHTT-EEEEETTEEEEES-PPPP-----------S-S--EEEEEEEEEE-HHHHHHHHHHHHHHH-TTS---EEEE-TT------EEEEEEEEEHHHHHHHHHHHTTEEEEE-SSEEEEEE--S--PPPPP---------PPPHHHHHHHHHHTSPPEEEEEEEEEHHHHHHHHHHHTT--EEPPPTT-TTTT-EEEEEEEE-HHHHHHHHHHHTTEEEEEETTEEEEEETTTTSPEEEEEE--STT--HHHHHHHHHHHHHTSSS--EEEEETTTTEEEEEE-HHHHHHHHHHHHHHH---------

Sequence (669 aa):
MEFDRDFTPVETRLVLKHELMHIKRGDLQLNALMCVLMTLHWFNPLLWIAFFKIRADREAACDAQVLHNAPAASRVEYGHALLKVETAFCPRGLSLGFVGIFQRGSALRTRIQLIAVRHNPHPLMKAIINACIIVMTFFGITRAQKPEPARDFTLGQASFKAGDSIRIHSVQTTAESITVAVDYELASEEEAYVSLFITVKNSDPTPVDPRQRAAIKKGRGSVVLVHPHPQPGLPHVTFYSKDGHPFGGIYFGTQEEAAASKALNLNYMLDASAPKTATPTEYIQNKLDRIIIPTVRFQEATVEEALEYLRVKSRDMDVTTQASNQRGVNIIFRQDISPSKANITLDLKDVPLGEALRYVVELAGMKMSIQPYAVIVAKSFPTARSTATEVPHAPAAGKIVIPDITFREATLTECCEFIRIKSRELDPKKKGVNILIKPGAAQEANITLSLKNVPVSEALYYCASLAHHKLSSDGQSYLLTPVSAESPEKKGQASGTAAKPAMNTAESQAAELRIARQRQYDFNKANLGDVLRYLATDAGINFVSLSEDSTASKKLVTFSVRASPFEVLEALCRTNGLVMGLEQGRWIFRDHDDKAVVIKSYALNKPGMNIDVVLKDIDSLLSAGEAKSAVVFDKDNNSFKITTTRQQHSWVSAYFQGINSTALAGGTK

Organism: NCBI:txid48466